Protein 5TEE (pdb70)

Structure (mmCIF, N/CA/C/O backbone):
data_5TEE
#
_entry.id   5TEE
#
_cell.length_a   60.811
_cell.length_b   124.407
_cell.length_c   61.034
_cell.angle_alpha   90.000
_cell.angle_beta   119.490
_cell.angle_gamma   90.000
#
_symmetry.space_group_name_H-M   'P 1 21 1'
#
loop_
_entity.id
_entity.type
_entity.pdbx_description
1 polymer 'Gem-associated protein 5'
2 non-polymer GLYCEROL
3 non-polymer 'UNKNOWN ATOM OR ION'
4 non-polymer 'SODIUM ION'
5 water water
#
loop_
_atom_site.group_PDB
_atom_site.id
_atom_site.type_symbol
_atom_site.label_atom_id
_atom_site.label_alt_id
_atom_site.label_comp_id
_atom_site.label_asym_id
_atom_site.label_entity_id
_atom_site.label_seq_id
_atom_site.pdbx_PDB_ins_code
_atom_site.Cartn_x
_atom_site.Cartn_y
_atom_site.Cartn_z
_atom_site.occupancy
_atom_site.B_iso_or_equiv
_atom_site.auth_seq_id
_atom_site.auth_comp_id
_atom_site.auth_asym_id
_atom_site.auth_atom_id
_atom_site.pdbx_PDB_model_num
ATOM 1 C CA . GLN A 1 22 ? 30.934 38.110 39.482 1.00 45.30 3 GLN A CA 1
ATOM 2 C C . GLN A 1 22 ? 31.941 37.674 38.401 1.00 48.85 3 GLN A C 1
ATOM 3 O O . GLN A 1 22 ? 32.897 36.950 38.684 1.00 51.99 3 GLN A O 1
ATOM 4 N N . GLU A 1 23 ? 31.711 38.111 37.159 1.00 41.71 4 GLU A N 1
ATOM 5 C CA . GLU A 1 23 ? 32.655 37.883 36.059 1.00 37.13 4 GLU A CA 1
ATOM 6 C C . GLU A 1 23 ? 32.811 39.161 35.199 1.00 25.41 4 GLU A C 1
ATOM 7 O O . GLU A 1 23 ? 31.874 39.900 35.003 1.00 25.27 4 GLU A O 1
ATOM 13 N N . PRO A 1 24 ? 34.002 39.365 34.665 1.00 23.18 5 PRO A N 1
ATOM 14 C CA . PRO A 1 24 ? 34.218 40.604 33.884 1.00 20.95 5 PRO A CA 1
ATOM 15 C C . PRO A 1 24 ? 33.381 40.599 32.600 1.00 21.34 5 PRO A C 1
ATOM 16 O O . PRO A 1 24 ? 32.965 39.539 32.144 1.00 23.49 5 PRO A O 1
ATOM 20 N N . ARG A 1 25 ? 33.136 41.764 32.025 1.00 18.33 6 ARG A N 1
ATOM 21 C CA . ARG A 1 25 ? 32.395 41.863 30.781 1.00 19.45 6 ARG A CA 1
ATOM 22 C C . ARG A 1 25 ? 33.035 43.022 29.993 1.00 19.49 6 ARG A C 1
ATOM 23 O O . ARG A 1 25 ? 33.515 43.986 30.571 1.00 17.00 6 ARG A O 1
ATOM 29 N N . THR A 1 26 ? 33.021 42.913 28.672 1.00 17.20 7 THR A N 1
ATOM 30 C CA . THR A 1 26 ? 33.454 43.991 27.796 1.00 16.92 7 THR A CA 1
ATOM 31 C C . THR A 1 26 ? 32.381 44.313 26.798 1.00 15.84 7 THR A C 1
ATOM 32 O O . THR A 1 26 ? 31.928 43.419 26.086 1.00 16.31 7 THR A O 1
ATOM 36 N N . LEU A 1 27 ? 31.970 45.577 26.748 1.00 15.65 8 LEU A N 1
ATOM 37 C CA . LEU A 1 27 ? 31.126 46.099 25.690 1.00 15.09 8 LEU A CA 1
ATOM 38 C C . LEU A 1 27 ? 32.143 46.629 24.678 1.00 14.81 8 LEU A C 1
ATOM 39 O O . LEU A 1 27 ? 32.851 47.631 24.931 1.00 14.58 8 LEU A O 1
ATOM 44 N N . PRO A 1 28 ? 32.269 45.936 23.537 1.00 13.13 9 PRO A N 1
ATOM 45 C CA . PRO A 1 28 ? 33.390 46.210 22.664 1.00 13.09 9 PRO A CA 1
ATOM 46 C C . PRO A 1 28 ? 33.118 47.297 21.616 1.00 12.90 9 PRO A C 1
ATOM 47 O O . PRO A 1 28 ? 31.980 47.691 21.454 1.00 13.27 9 PRO A O 1
ATOM 51 N N . PRO A 1 29 ? 34.159 47.739 20.890 1.00 14.25 10 PRO A N 1
ATOM 52 C CA . PRO A 1 29 ? 33.935 48.602 19.762 1.00 13.94 10 PRO A CA 1
ATOM 53 C C . PRO A 1 29 ? 33.152 47.865 18.644 1.00 13.43 10 PRO A C 1
ATOM 54 O O . PRO A 1 29 ? 33.210 46.622 18.530 1.00 14.82 10 PRO A O 1
ATOM 58 N N . SER A 1 30 ? 32.471 48.622 17.826 1.00 14.40 11 SER A N 1
ATOM 59 C CA . SER A 1 30 ? 31.664 48.041 16.756 1.00 14.50 11 SER A CA 1
ATOM 60 C C . SER A 1 30 ? 32.487 47.348 15.660 1.00 13.76 11 SER A C 1
ATOM 61 O O . SER A 1 30 ? 33.525 47.898 15.213 1.00 13.62 11 SER A O 1
ATOM 64 N N . PRO A 1 31 ? 31.986 46.206 15.164 1.00 13.51 12 PRO A N 1
ATOM 65 C CA . PRO A 1 31 ? 32.571 45.605 13.990 1.00 13.46 12 PRO A CA 1
ATOM 66 C C . PRO A 1 31 ? 32.685 46.577 12.841 1.00 13.38 12 PRO A C 1
ATOM 67 O O . PRO A 1 31 ? 31.764 47.386 12.628 1.00 15.15 12 PRO A O 1
ATOM 71 N N . ASN A 1 32 ? 33.825 46.546 12.133 1.00 12.13 13 ASN A N 1
ATOM 72 C CA . ASN A 1 32 ? 34.055 47.544 11.070 1.00 12.82 13 ASN A CA 1
ATOM 73 C C . ASN A 1 32 ? 33.087 47.359 9.914 1.00 12.23 13 ASN A C 1
ATOM 74 O O . ASN A 1 32 ? 32.682 46.229 9.591 1.00 14.41 13 ASN A O 1
ATOM 79 N N . TRP A 1 33 ? 32.698 48.475 9.319 1.00 12.85 14 TRP A N 1
ATOM 80 C CA . TRP A 1 33 ? 31.737 48.482 8.244 1.00 12.19 14 TRP A CA 1
ATOM 81 C C . TRP A 1 33 ? 32.393 48.433 6.877 1.00 12.69 14 TRP A C 1
ATOM 82 O O . TRP A 1 33 ? 33.550 48.851 6.738 1.00 13.04 14 TRP A O 1
ATOM 93 N N . TYR A 1 34 ? 31.631 47.958 5.893 1.00 12.47 15 TYR A N 1
ATOM 94 C CA . TYR A 1 34 ? 31.976 48.036 4.434 1.00 13.91 15 TYR A CA 1
ATOM 95 C C . TYR A 1 34 ? 33.250 47.252 4.092 1.00 13.60 15 TYR A C 1
ATOM 96 O O . TYR A 1 34 ? 33.996 47.656 3.196 1.00 14.93 15 TYR A O 1
ATOM 105 N N . CYS A 1 35 ? 33.502 46.159 4.827 1.00 12.53 16 CYS A N 1
ATOM 106 C CA . CYS A 1 35 ? 34.624 45.253 4.569 1.00 12.93 16 CYS A CA 1
ATOM 107 C C . CYS A 1 35 ? 34.036 43.902 4.195 1.00 12.97 16 CYS A C 1
ATOM 108 O O . CYS A 1 35 ? 33.242 43.307 4.932 1.00 14.70 16 CYS A O 1
ATOM 111 N N . ALA A 1 36 ? 34.425 43.368 3.050 1.00 12.06 17 ALA A N 1
ATOM 112 C CA . ALA A 1 36 ? 33.849 42.130 2.580 1.00 12.93 17 ALA A CA 1
ATOM 113 C C . ALA A 1 36 ? 34.156 40.890 3.465 1.00 13.62 17 ALA A C 1
ATOM 114 O O . ALA A 1 36 ? 33.319 39.941 3.530 1.00 14.11 17 ALA A O 1
ATOM 116 N N . ARG A 1 37 ? 35.302 40.887 4.150 1.00 13.09 18 ARG A N 1
ATOM 117 C CA . ARG A 1 37 ? 35.594 39.857 5.158 1.00 12.91 18 ARG A CA 1
ATOM 118 C C . ARG A 1 37 ? 36.412 40.432 6.264 1.00 12.84 18 ARG A C 1
ATOM 119 O O . ARG A 1 37 ? 37.631 40.431 6.168 1.00 12.21 18 ARG A O 1
ATOM 127 N N . CYS A 1 38 ? 35.743 40.926 7.313 1.00 12.42 19 CYS A N 1
ATOM 128 C CA . CYS A 1 38 ? 36.508 41.423 8.467 1.00 13.58 19 CYS A CA 1
ATOM 129 C C . CYS A 1 38 ? 36.048 40.754 9.775 1.00 14.80 19 CYS A C 1
ATOM 130 O O . CYS A 1 38 ? 36.318 41.239 10.875 1.00 13.84 19 CYS A O 1
ATOM 133 N N . SER A 1 39 ? 35.477 39.570 9.609 1.00 12.44 20 SER A N 1
ATOM 134 C CA . SER A 1 39 ? 35.099 38.710 10.709 1.00 13.82 20 SER A CA 1
ATOM 135 C C . SER A 1 39 ? 35.097 37.276 10.221 1.00 12.61 20 SER A C 1
ATOM 136 O O . SER A 1 39 ? 34.933 37.007 9.008 1.00 12.16 20 SER A O 1
ATOM 139 N N . ASP A 1 40 ? 35.282 36.349 11.144 1.00 11.84 21 ASP A N 1
ATOM 140 C CA . ASP A 1 40 ? 35.324 34.910 10.816 1.00 12.46 21 ASP A CA 1
ATOM 141 C C . ASP A 1 40 ? 35.195 34.086 12.086 1.00 14.10 21 ASP A C 1
ATOM 142 O O . ASP A 1 40 ? 35.348 34.612 13.215 1.00 13.31 21 ASP A O 1
ATOM 147 N N . ALA A 1 41 ? 34.969 32.804 11.915 1.00 13.70 22 ALA A N 1
ATOM 148 C CA . ALA A 1 41 ? 34.857 31.890 13.081 1.00 13.81 22 ALA A CA 1
ATOM 149 C C . ALA A 1 41 ? 35.409 30.548 12.745 1.00 15.19 22 ALA A C 1
ATOM 150 O O . ALA A 1 41 ? 35.417 30.142 11.568 1.00 14.18 22 ALA A O 1
ATOM 152 N N . VAL A 1 42 ? 35.759 29.836 13.790 1.00 14.22 23 VAL A N 1
ATOM 153 C CA . VAL A 1 42 ? 36.229 28.476 13.714 1.00 14.87 23 VAL A CA 1
ATOM 154 C C . VAL A 1 42 ? 35.406 27.589 14.625 1.00 16.45 23 VAL A C 1
ATOM 155 O O . VAL A 1 42 ? 34.791 28.058 15.601 1.00 15.87 23 VAL A O 1
ATOM 159 N N . PRO A 1 43 ? 35.385 26.285 14.330 1.00 18.17 24 PRO A N 1
ATOM 160 C CA . PRO A 1 43 ? 34.520 25.393 15.118 1.00 17.99 24 PRO A CA 1
ATOM 161 C C . PRO A 1 43 ? 34.887 25.289 16.588 1.00 18.12 24 PRO A C 1
ATOM 162 O O . PRO A 1 43 ? 36.059 25.407 16.957 1.00 17.62 24 PRO A O 1
ATOM 166 N N . GLY A 1 44 ? 33.865 25.038 17.419 1.00 17.02 25 GLY A N 1
ATOM 167 C CA . GLY A 1 44 ? 34.084 24.781 18.854 1.00 21.48 25 GLY A CA 1
ATOM 168 C C . GLY A 1 44 ? 33.213 25.676 19.703 1.00 22.57 25 GLY A C 1
ATOM 169 O O . GLY A 1 44 ? 32.378 25.185 20.477 1.00 23.25 25 GLY A O 1
ATOM 170 N N . GLY A 1 45 ? 33.381 27.002 19.581 1.00 20.23 26 GLY A N 1
ATOM 171 C CA . GLY A 1 45 ? 34.405 27.614 18.762 1.00 17.88 26 GLY A CA 1
ATOM 172 C C . GLY A 1 45 ? 34.663 29.062 19.153 1.00 18.69 26 GLY A C 1
ATOM 173 O O . GLY A 1 45 ? 34.376 29.492 20.277 1.00 17.50 26 GLY A O 1
ATOM 174 N N . LEU A 1 46 ? 35.214 29.810 18.205 1.00 16.15 27 LEU A N 1
ATOM 175 C CA . LEU A 1 46 ? 35.739 31.121 18.447 1.00 14.90 27 LEU A CA 1
ATOM 176 C C . LEU A 1 46 ? 35.344 32.015 17.287 1.00 15.19 27 LEU A C 1
ATOM 177 O O . LEU A 1 46 ? 35.475 31.606 16.127 1.00 14.29 27 LEU A O 1
ATOM 182 N N . PHE A 1 47 ? 34.863 33.195 17.617 1.00 13.72 28 PHE A N 1
ATOM 183 C CA . PHE A 1 47 ? 34.449 34.200 16.634 1.00 13.16 28 PHE A CA 1
ATOM 184 C C . PHE A 1 47 ? 35.370 35.381 16.782 1.00 15.09 28 PHE A C 1
ATOM 185 O O . PHE A 1 47 ? 35.691 35.798 17.920 1.00 16.23 28 PHE A O 1
ATOM 193 N N . GLY A 1 48 ? 35.866 35.904 15.664 1.00 15.05 29 GLY A N 1
ATOM 194 C CA . GLY A 1 48 ? 36.654 37.081 15.682 1.00 13.46 29 GLY A CA 1
ATOM 195 C C . GLY A 1 48 ? 36.117 38.159 14.786 1.00 12.76 29 GLY A C 1
ATOM 196 O O . GLY A 1 48 ? 35.633 37.885 13.693 1.00 12.37 29 GLY A O 1
ATOM 197 N N . PHE A 1 49 ? 36.245 39.401 15.238 1.00 12.46 30 PHE A N 1
ATOM 198 C CA . PHE A 1 49 ? 35.793 40.537 14.422 1.00 13.69 30 PHE A CA 1
ATOM 199 C C . PHE A 1 49 ? 36.670 41.714 14.513 1.00 15.62 30 PHE A C 1
ATOM 200 O O . PHE A 1 49 ? 37.108 42.105 15.615 1.00 13.69 30 PHE A O 1
ATOM 208 N N . ALA A 1 50 ? 36.969 42.305 13.348 1.00 12.36 31 ALA A N 1
ATOM 209 C CA . ALA A 1 50 ? 37.730 43.513 13.306 1.00 13.11 31 ALA A CA 1
ATOM 210 C C . ALA A 1 50 ? 36.919 44.678 13.843 1.00 13.31 31 ALA A C 1
ATOM 211 O O . ALA A 1 50 ? 35.739 44.842 13.483 1.00 12.92 31 ALA A O 1
ATOM 213 N N . ALA A 1 51 ? 37.545 45.496 14.674 1.00 13.42 32 ALA A N 1
ATOM 214 C CA . ALA A 1 51 ? 36.874 46.664 15.244 1.00 15.00 32 ALA A CA 1
ATOM 215 C C . ALA A 1 51 ? 37.885 47.722 15.507 1.00 15.28 32 ALA A C 1
ATOM 216 O O . ALA A 1 51 ? 38.832 47.525 16.270 1.00 16.50 32 ALA A O 1
ATOM 218 N N . ARG A 1 52 ? 37.729 48.853 14.832 1.00 14.44 33 ARG A N 1
ATOM 219 C CA . ARG A 1 52 ? 38.770 49.865 14.799 1.00 17.76 33 ARG A CA 1
ATOM 220 C C . ARG A 1 52 ? 40.104 49.244 14.420 1.00 18.21 33 ARG A C 1
ATOM 221 O O . ARG A 1 52 ? 40.168 48.669 13.340 1.00 16.67 33 ARG A O 1
ATOM 229 N N . THR A 1 53 ? 41.145 49.308 15.284 1.00 15.91 34 THR A N 1
ATOM 230 C CA . THR A 1 53 ? 42.488 48.857 14.948 1.00 17.52 34 THR A CA 1
ATOM 231 C C . THR A 1 53 ? 42.793 47.477 15.586 1.00 16.20 34 THR A C 1
ATOM 232 O O . THR A 1 53 ? 43.951 47.058 15.566 1.00 16.31 34 THR A O 1
ATOM 236 N N . SER A 1 54 ? 41.776 46.797 16.122 1.00 15.65 35 SER A N 1
ATOM 237 C CA . SER A 1 54 ? 41.930 45.486 16.775 1.00 16.12 35 SER A CA 1
ATOM 238 C C . SER A 1 54 ? 41.081 44.441 16.115 1.00 14.91 35 SER A C 1
ATOM 239 O O . SER A 1 54 ? 40.237 44.755 15.309 1.00 16.83 35 SER A O 1
ATOM 242 N N . VAL A 1 55 ? 41.302 43.198 16.521 1.00 14.02 36 VAL A N 1
ATOM 243 C CA . VAL A 1 55 ? 40.350 42.145 16.374 1.00 14.64 36 VAL A CA 1
ATOM 244 C C . VAL A 1 55 ? 39.894 41.721 17.773 1.00 14.38 36 VAL A C 1
ATOM 245 O O . VAL A 1 55 ? 40.718 41.431 18.626 1.00 17.57 36 VAL A O 1
ATOM 249 N N . PHE A 1 56 ? 38.594 41.621 17.976 1.00 13.85 37 PHE A N 1
ATOM 250 C CA . PHE A 1 56 ? 38.067 41.116 19.240 1.00 15.33 37 PHE A CA 1
ATOM 251 C C . PHE A 1 56 ? 37.654 39.676 19.072 1.00 15.92 37 PHE A C 1
ATOM 252 O O . PHE A 1 56 ? 37.086 39.294 18.034 1.00 15.83 37 PHE A O 1
ATOM 260 N N . LEU A 1 57 ? 37.926 38.890 20.102 1.00 14.92 38 LEU A N 1
ATOM 261 C CA . LEU A 1 57 ? 37.680 37.464 20.087 1.00 14.75 38 LEU A CA 1
ATOM 262 C C . LEU A 1 57 ? 36.530 37.110 21.071 1.00 17.33 38 LEU A C 1
ATOM 263 O O . LEU A 1 57 ? 36.506 37.553 22.244 1.00 16.95 38 LEU A O 1
ATOM 268 N N . VAL A 1 58 ? 35.621 36.268 20.615 1.00 14.04 39 VAL A N 1
ATOM 269 C CA . VAL A 1 58 ? 34.424 35.843 21.373 1.00 15.27 39 VAL A CA 1
ATOM 270 C C . VAL A 1 58 ? 34.344 34.299 21.354 1.00 17.37 39 VAL A C 1
ATOM 271 O O . VAL A 1 58 ? 34.229 33.671 20.293 1.00 14.80 39 VAL A O 1
ATOM 275 N N . ARG A 1 59 ? 34.423 33.690 22.536 1.00 16.01 40 ARG A N 1
ATOM 276 C CA A ARG A 1 59 ? 34.223 32.245 22.673 0.60 17.46 40 ARG A CA 1
ATOM 277 C CA B ARG A 1 59 ? 34.213 32.252 22.702 0.40 17.67 40 ARG A CA 1
ATOM 278 C C . ARG A 1 59 ? 32.737 31.991 22.625 1.00 17.42 40 ARG A C 1
ATOM 279 O O . ARG A 1 59 ? 31.928 32.720 23.244 1.00 18.11 40 ARG A O 1
ATOM 294 N N . VAL A 1 60 ? 32.363 30.981 21.877 1.00 16.25 41 VAL A N 1
ATOM 295 C CA . VAL A 1 60 ? 30.982 30.629 21.674 1.00 15.42 41 VAL A CA 1
ATOM 296 C C . VAL A 1 60 ? 30.801 29.147 21.912 1.00 19.83 41 VAL A C 1
ATOM 297 O O . VAL A 1 60 ? 31.532 28.337 21.347 1.00 21.41 41 VAL A O 1
ATOM 301 N N . GLY A 1 61 ? 29.802 28.800 22.721 1.00 20.75 42 GLY A N 1
ATOM 302 C CA . GLY A 1 61 ? 29.464 27.385 22.990 1.00 22.76 42 GLY A CA 1
ATOM 303 C C . GLY A 1 61 ? 29.811 26.990 24.410 1.00 26.65 42 GLY A C 1
ATOM 304 O O . GLY A 1 61 ? 30.007 27.840 25.291 1.00 24.76 42 GLY A O 1
ATOM 305 N N . PRO A 1 62 ? 29.905 25.677 24.663 1.00 34.08 43 PRO A N 1
ATOM 306 C CA . PRO A 1 62 ? 30.140 25.218 26.041 1.00 33.63 43 PRO A CA 1
ATOM 307 C C . PRO A 1 62 ? 31.394 25.787 26.671 1.00 32.88 43 PRO A C 1
ATOM 308 O O . PRO A 1 62 ? 31.404 25.999 27.874 1.00 37.22 43 PRO A O 1
ATOM 312 N N . GLY A 1 63 ? 32.433 26.037 25.870 1.00 27.58 44 GLY A N 1
ATOM 313 C CA . GLY A 1 63 ? 33.687 26.575 26.353 1.00 29.12 44 GLY A CA 1
ATOM 314 C C . GLY A 1 63 ? 33.669 28.002 26.868 1.00 33.59 44 GLY A C 1
ATOM 315 O O . GLY A 1 63 ? 34.607 28.408 27.554 1.00 32.70 44 GLY A O 1
ATOM 316 N N . ALA A 1 64 ? 32.610 28.777 26.569 1.00 30.03 45 ALA A N 1
ATOM 317 C CA . ALA A 1 64 ? 32.404 30.109 27.216 1.00 34.72 45 ALA A CA 1
ATOM 318 C C A ALA A 1 64 ? 32.131 29.968 28.727 0.60 39.33 45 ALA A C 1
ATOM 319 C C B ALA A 1 64 ? 32.144 29.962 28.728 0.40 38.77 45 ALA A C 1
ATOM 320 O O A ALA A 1 64 ? 32.396 30.888 29.498 0.60 45.10 45 ALA A O 1
ATOM 321 O O B ALA A 1 64 ? 32.465 30.859 29.507 0.40 43.54 45 ALA A O 1
ATOM 323 N N A GLY A 1 65 ? 31.552 28.828 29.123 0.60 44.69 46 GLY A N 1
ATOM 324 N N B GLY A 1 65 ? 31.536 28.837 29.123 0.40 43.99 46 GLY A N 1
ATOM 325 C CA . GLY A 1 65 ? 31.306 28.514 30.538 1.00 47.19 46 GLY A CA 1
ATOM 326 C C . GLY A 1 65 ? 30.237 29.363 31.210 1.00 47.78 46 GLY A C 1
ATOM 327 O O . GLY A 1 65 ? 30.408 29.761 32.364 1.00 50.37 46 GLY A O 1
ATOM 328 N N . GLU A 1 66 ? 29.138 29.645 30.512 1.00 45.86 47 GLU A N 1
ATOM 329 C CA . GLU A 1 66 ? 28.040 30.418 31.109 1.00 52.60 47 GLU A CA 1
ATOM 330 C C . GLU A 1 66 ? 26.999 29.474 31.703 1.00 55.93 47 GLU A C 1
ATOM 331 O O . GLU A 1 66 ? 26.916 28.297 31.301 1.00 49.27 47 GLU A O 1
ATOM 337 N N . SER A 1 67 ? 26.206 30.002 32.653 1.00 56.85 48 SER A N 1
ATOM 338 C CA A SER A 1 67 ? 25.112 29.248 33.286 0.50 52.85 48 SER A CA 1
ATOM 339 C CA B SER A 1 67 ? 25.134 29.233 33.285 0.50 56.72 48 SER A CA 1
ATOM 340 C C . SER A 1 67 ? 24.019 28.918 32.258 1.00 58.86 48 SER A C 1
ATOM 341 O O . SER A 1 67 ? 23.871 29.635 31.244 1.00 57.37 48 SER A O 1
ATOM 346 N N . PRO A 1 68 ? 23.237 27.834 32.495 1.00 59.23 49 PRO A N 1
ATOM 347 C CA . PRO A 1 68 ? 22.135 27.494 31.549 1.00 59.61 49 PRO A CA 1
ATOM 348 C C . PRO A 1 68 ? 21.137 28.647 31.289 1.00 66.42 49 PRO A C 1
ATOM 349 O O . PRO A 1 68 ? 20.774 29.349 32.237 1.00 66.55 49 PRO A O 1
ATOM 353 N N . GLY A 1 69 ? 20.713 28.844 30.030 1.00 58.68 50 GLY A N 1
ATOM 354 C CA . GLY A 1 69 ? 19.758 29.920 29.677 1.00 62.73 50 GLY A CA 1
ATOM 355 C C . GLY A 1 69 ? 20.444 31.240 29.293 1.00 60.86 50 GLY A C 1
ATOM 356 O O . GLY A 1 69 ? 20.097 31.836 28.260 1.00 69.08 50 GLY A O 1
ATOM 357 N N . THR A 1 70 ? 21.386 31.710 30.138 1.00 49.49 51 THR A N 1
ATOM 358 C CA . THR A 1 70 ? 22.369 32.796 29.766 1.00 39.33 51 THR A CA 1
ATOM 359 C C . THR A 1 70 ? 23.117 32.486 28.454 1.00 31.47 51 THR A C 1
ATOM 360 O O . THR A 1 70 ? 23.584 31.365 28.285 1.00 27.85 51 THR A O 1
ATOM 364 N N . PRO A 1 71 ? 23.203 33.457 27.529 1.00 25.01 52 PRO A N 1
ATOM 365 C CA . PRO A 1 71 ? 23.765 33.075 26.210 1.00 22.06 52 PRO A CA 1
ATOM 366 C C . PRO A 1 71 ? 25.200 32.550 26.357 1.00 21.54 52 PRO A C 1
ATOM 367 O O . PRO A 1 71 ? 25.984 33.118 27.087 1.00 21.07 52 PRO A O 1
ATOM 371 N N . PRO A 1 72 ? 25.540 31.466 25.658 1.00 23.15 53 PRO A N 1
ATOM 372 C CA . PRO A 1 72 ? 26.832 30.860 25.848 1.00 20.82 53 PRO A CA 1
ATOM 373 C C . PRO A 1 72 ? 27.872 31.544 24.961 1.00 20.07 53 PRO A C 1
ATOM 374 O O . PRO A 1 72 ? 28.356 30.973 23.943 1.00 18.58 53 PRO A O 1
ATOM 378 N N . PHE A 1 73 ? 28.229 32.748 25.342 1.00 17.64 54 PHE A N 1
ATOM 379 C CA . PHE A 1 73 ? 29.355 33.423 24.688 1.00 17.39 54 PHE A CA 1
ATOM 380 C C . PHE A 1 73 ? 30.039 34.305 25.695 1.00 18.84 54 PHE A C 1
ATOM 381 O O . PHE A 1 73 ? 29.425 34.745 26.693 1.00 17.74 54 PHE A O 1
ATOM 389 N N . ARG A 1 74 ? 31.313 34.560 25.433 1.00 17.45 55 ARG A N 1
ATOM 390 C CA . ARG A 1 74 ? 32.096 35.424 26.266 1.00 18.40 55 ARG A CA 1
ATOM 391 C C . ARG A 1 74 ? 33.167 36.123 25.443 1.00 18.01 55 ARG A C 1
ATOM 392 O O . ARG A 1 74 ? 33.875 35.495 24.661 1.00 15.71 55 ARG A O 1
ATOM 400 N N . VAL A 1 75 ? 33.252 37.428 25.614 1.00 16.80 56 VAL A N 1
ATOM 401 C CA . VAL A 1 75 ? 34.298 38.201 24.963 1.00 17.32 56 VAL A CA 1
ATOM 402 C C . VAL A 1 75 ? 35.600 37.942 25.731 1.00 23.26 56 VAL A C 1
ATOM 403 O O . VAL A 1 75 ? 35.678 38.214 26.954 1.00 23.96 56 VAL A O 1
ATOM 407 N N . ILE A 1 76 ? 36.605 37.390 25.072 1.00 19.09 57 ILE A N 1
ATOM 408 C CA . ILE A 1 76 ? 37.746 36.793 25.811 1.00 25.21 57 ILE A CA 1
ATOM 409 C C . ILE A 1 76 ? 39.118 37.357 25.493 1.00 29.55 57 ILE A C 1
ATOM 410 O O . ILE A 1 76 ? 40.097 37.027 26.183 1.00 29.48 57 ILE A O 1
ATOM 415 N N . GLY A 1 77 ? 39.261 38.143 24.453 1.00 23.84 58 GLY A N 1
ATOM 416 C CA . GLY A 1 77 ? 40.599 38.690 24.151 1.00 23.31 58 GLY A CA 1
ATOM 417 C C . GLY A 1 77 ? 40.590 39.601 22.946 1.00 21.82 58 GLY A C 1
ATOM 418 O O . GLY A 1 77 ? 39.556 39.780 22.312 1.00 17.73 58 GLY A O 1
ATOM 419 N N . GLU A 1 78 ? 41.764 40.119 22.623 1.00 20.05 59 GLU A N 1
ATOM 420 C CA . GLU A 1 78 ? 41.913 41.125 21.589 1.00 21.04 59 GLU A CA 1
ATOM 421 C C . GLU A 1 78 ? 43.282 40.946 20.931 1.00 20.43 59 GLU A C 1
ATOM 422 O O . GLU A 1 78 ? 44.288 40.665 21.591 1.00 21.54 59 GLU A O 1
ATOM 428 N N . LEU A 1 79 ? 43.342 41.085 19.628 1.00 17.04 60 LEU A N 1
ATOM 429 C CA . LEU A 1 79 ? 44.596 41.086 18.894 1.00 15.56 60 LEU A CA 1
ATOM 430 C C . LEU A 1 79 ? 44.954 42.553 18.696 1.00 18.32 60 LEU A C 1
ATOM 431 O O . LEU A 1 79 ? 44.301 43.271 17.926 1.00 17.56 60 LEU A O 1
ATOM 436 N N . VAL A 1 80 ? 45.981 42.976 19.418 1.00 17.60 61 VAL A N 1
ATOM 437 C CA . VAL A 1 80 ? 46.479 44.362 19.422 1.00 17.46 61 VAL A CA 1
ATOM 438 C C . VAL A 1 80 ? 47.816 44.448 18.746 1.00 16.68 61 VAL A C 1
ATOM 439 O O . VAL A 1 80 ? 48.703 43.624 18.997 1.00 17.46 61 VAL A O 1
ATOM 443 N N . GLY A 1 81 ? 47.969 45.432 17.851 1.00 20.19 62 GLY A N 1
ATOM 444 C CA . GLY A 1 81 ? 49.274 45.686 17.173 1.00 19.06 62 GLY A CA 1
ATOM 445 C C . GLY A 1 81 ? 49.177 46.480 15.874 1.00 20.92 62 GLY A C 1
ATOM 446 O O . GLY A 1 81 ? 50.119 47.201 15.496 1.00 21.36 62 GLY A O 1
ATOM 447 N N . HIS A 1 82 ? 48.063 46.344 15.149 1.00 18.17 63 HIS A N 1
ATOM 448 C CA . HIS A 1 82 ? 47.820 47.262 13.999 1.00 17.44 63 HIS A CA 1
ATOM 449 C C . HIS A 1 82 ? 47.650 48.699 14.467 1.00 17.75 63 HIS A C 1
ATOM 450 O O . HIS A 1 82 ? 47.007 48.948 15.492 1.00 19.32 63 HIS A O 1
ATOM 457 N N . THR A 1 83 ? 48.166 49.619 13.654 1.00 18.66 64 THR A N 1
ATOM 458 C CA . THR A 1 83 ? 48.132 51.080 13.961 1.00 20.02 64 THR A CA 1
ATOM 459 C C . THR A 1 83 ? 47.040 51.844 13.214 1.00 20.81 64 THR A C 1
ATOM 460 O O . THR A 1 83 ? 46.860 53.021 13.456 1.00 19.35 64 THR A O 1
ATOM 464 N N . GLU A 1 84 ? 46.304 51.152 12.322 1.00 16.74 65 GLU A N 1
ATOM 465 C CA A GLU A 1 84 ? 45.213 51.745 11.543 0.60 17.13 65 GLU A CA 1
ATOM 466 C CA B GLU A 1 84 ? 45.210 51.744 11.559 0.40 17.05 65 GLU A CA 1
ATOM 467 C C . GLU A 1 84 ? 44.133 50.677 11.356 1.00 16.60 65 GLU A C 1
ATOM 468 O O . GLU A 1 84 ? 44.351 49.487 11.693 1.00 16.09 65 GLU A O 1
ATOM 479 N N . ARG A 1 85 ? 42.983 51.134 10.882 1.00 15.44 66 ARG A N 1
ATOM 480 C CA . ARG A 1 85 ? 41.786 50.295 10.650 1.00 13.80 66 ARG A CA 1
ATOM 481 C C . ARG A 1 85 ? 42.167 48.904 10.173 1.00 13.72 66 ARG A C 1
ATOM 482 O O . ARG A 1 85 ? 42.894 48.753 9.159 1.00 12.14 66 ARG A O 1
ATOM 490 N N . VAL A 1 86 ? 41.647 47.900 10.875 1.00 13.14 67 VAL A N 1
ATOM 491 C CA . VAL A 1 86 ? 41.744 46.511 10.417 1.00 13.17 67 VAL A CA 1
ATOM 492 C C . VAL A 1 86 ? 40.637 46.265 9.355 1.00 13.41 67 VAL A C 1
ATOM 493 O O . VAL A 1 86 ? 39.432 46.355 9.657 1.00 14.42 67 VAL A O 1
ATOM 497 N N . SER A 1 87 ? 41.053 45.973 8.143 1.00 12.72 68 SER A N 1
ATOM 498 C CA . SER A 1 87 ? 40.161 45.851 6.951 1.00 13.03 68 SER A CA 1
ATOM 499 C C . SER A 1 87 ? 39.779 44.436 6.610 1.00 13.19 68 SER A C 1
ATOM 500 O O . SER A 1 87 ? 38.857 44.198 5.786 1.00 13.95 68 SER A O 1
ATOM 503 N N . GLY A 1 88 ? 40.479 43.488 7.191 1.00 13.07 69 GLY A N 1
ATOM 504 C CA . GLY A 1 88 ? 40.325 42.100 6.802 1.00 12.87 69 GLY A CA 1
ATOM 505 C C . GLY A 1 88 ? 40.704 41.184 7.958 1.00 12.19 69 GLY A C 1
ATOM 506 O O . GLY A 1 88 ? 41.629 41.491 8.713 1.00 11.98 69 GLY A O 1
ATOM 507 N N . PHE A 1 89 ? 39.960 40.097 8.074 1.00 11.81 70 PHE A N 1
ATOM 508 C CA . PHE A 1 89 ? 40.248 39.057 9.090 1.00 11.48 70 PHE A CA 1
ATOM 509 C C . PHE A 1 89 ? 39.785 37.703 8.600 1.00 12.53 70 PHE A C 1
ATOM 510 O O . PHE A 1 89 ? 38.679 37.544 8.114 1.00 12.45 70 PHE A O 1
ATOM 518 N N . THR A 1 90 ? 40.657 36.694 8.749 1.00 11.21 71 THR A N 1
ATOM 519 C CA . THR A 1 90 ? 40.379 35.344 8.279 1.00 11.90 71 THR A CA 1
ATOM 520 C C . THR A 1 90 ? 41.062 34.347 9.215 1.00 12.73 71 THR A C 1
ATOM 521 O O . THR A 1 90 ? 42.229 34.494 9.496 1.00 13.29 71 THR A O 1
ATOM 525 N N . PHE A 1 91 ? 40.327 33.353 9.690 1.00 13.25 72 PHE A N 1
ATOM 526 C CA . PHE A 1 91 ? 40.958 32.285 10.456 1.00 13.64 72 PHE A CA 1
ATOM 527 C C . PHE A 1 91 ? 41.530 31.248 9.499 1.00 13.89 72 PHE A C 1
ATOM 528 O O . PHE A 1 91 ? 41.021 31.085 8.388 1.00 14.97 72 PHE A O 1
ATOM 536 N N . SER A 1 92 ? 42.585 30.520 9.916 1.00 13.88 73 SER A N 1
ATOM 537 C CA . SER A 1 92 ? 42.852 29.216 9.339 1.00 15.00 73 SER A CA 1
ATOM 538 C C . SER A 1 92 ? 41.727 28.269 9.651 1.00 16.49 73 SER A C 1
ATOM 539 O O . SER A 1 92 ? 41.272 28.219 10.765 1.00 16.85 73 SER A O 1
ATOM 542 N N . HIS A 1 93 ? 41.303 27.481 8.656 1.00 14.48 74 HIS A N 1
ATOM 543 C CA . HIS A 1 93 ? 40.345 26.407 8.857 1.00 15.22 74 HIS A CA 1
ATOM 544 C C . HIS A 1 93 ? 40.994 25.039 8.663 1.00 16.05 74 HIS A C 1
ATOM 545 O O . HIS A 1 93 ? 40.336 24.051 8.276 1.00 19.42 74 HIS A O 1
ATOM 552 N N . HIS A 1 94 ? 42.259 24.984 8.976 1.00 16.46 75 HIS A N 1
ATOM 553 C CA . HIS A 1 94 ? 43.004 23.681 8.971 1.00 17.90 75 HIS A CA 1
ATOM 554 C C . HIS A 1 94 ? 42.965 23.062 10.324 1.00 18.62 75 HIS A C 1
ATOM 555 O O . HIS A 1 94 ? 43.441 23.635 11.266 1.00 18.42 75 HIS A O 1
ATOM 562 N N . PRO A 1 95 ? 42.345 21.871 10.438 1.00 20.80 76 PRO A N 1
ATOM 563 C CA . PRO A 1 95 ? 42.461 21.153 11.732 1.00 22.44 76 PRO A CA 1
ATOM 564 C C . PRO A 1 95 ? 43.846 21.171 12.387 1.00 18.26 76 PRO A C 1
ATOM 565 O O . PRO A 1 95 ? 44.897 21.046 11.727 1.00 22.13 76 PRO A O 1
ATOM 569 N N . GLY A 1 96 ? 43.848 21.447 13.696 1.00 17.77 77 GLY A N 1
ATOM 570 C CA . GLY A 1 96 ? 45.052 21.564 14.485 1.00 20.65 77 GLY A CA 1
ATOM 571 C C . GLY A 1 96 ? 45.625 22.969 14.501 1.00 19.94 77 GLY A C 1
ATOM 572 O O . GLY A 1 96 ? 46.469 23.286 15.348 1.00 21.37 77 GLY A O 1
ATOM 573 N N . GLN A 1 97 ? 45.154 23.829 13.569 1.00 20.03 78 GLN A N 1
ATOM 574 C CA . GLN A 1 97 ? 45.646 25.217 13.422 1.00 17.86 78 GLN A CA 1
ATOM 575 C C . GLN A 1 97 ? 44.514 26.262 13.386 1.00 17.08 78 GLN A C 1
ATOM 576 O O . GLN A 1 97 ? 44.659 27.360 12.877 1.00 15.90 78 GLN A O 1
ATOM 582 N N . TYR A 1 98 ? 43.391 25.933 14.022 1.00 17.26 79 TYR A N 1
ATOM 583 C CA . TYR A 1 98 ? 42.283 26.869 14.155 1.00 16.64 79 TYR A CA 1
ATOM 584 C C . TYR A 1 98 ? 42.639 28.092 15.008 1.00 15.57 79 TYR A C 1
ATOM 585 O O . TYR A 1 98 ? 41.857 29.064 15.048 1.00 16.96 79 TYR A O 1
ATOM 594 N N . ASN A 1 99 ? 43.744 28.007 15.735 1.00 16.78 80 ASN A N 1
ATOM 595 C CA . ASN A 1 99 ? 44.246 29.087 16.496 1.00 16.49 80 ASN A CA 1
ATOM 596 C C . ASN A 1 99 ? 45.013 30.109 15.649 1.00 15.67 80 ASN A C 1
ATOM 597 O O . ASN A 1 99 ? 45.342 31.153 16.162 1.00 15.54 80 ASN A O 1
ATOM 602 N N . LEU A 1 100 ? 45.290 29.825 14.398 1.00 14.75 81 LEU A N 1
ATOM 603 C CA . LEU A 1 100 ? 46.007 30.748 13.540 1.00 14.86 81 LEU A CA 1
ATOM 604 C C . LEU A 1 100 ? 44.990 31.599 12.768 1.00 13.47 81 LEU A C 1
ATOM 605 O O . LEU A 1 100 ? 43.914 31.122 12.363 1.00 14.17 81 LEU A O 1
ATOM 610 N N . CYS A 1 101 ? 45.344 32.851 12.578 1.00 13.48 82 CYS A N 1
ATOM 611 C CA . CYS A 1 101 ? 44.523 33.729 11.767 1.00 13.34 82 CYS A CA 1
ATOM 612 C C . CYS A 1 101 ? 45.329 34.829 11.131 1.00 14.51 82 CYS A C 1
ATOM 613 O O . CYS A 1 101 ? 46.506 35.029 11.425 1.00 13.87 82 CYS A O 1
ATOM 616 N N . ALA A 1 102 ? 44.686 35.566 10.233 1.00 13.47 83 ALA A N 1
ATOM 617 C CA . ALA A 1 102 ? 45.388 36.641 9.514 1.00 14.22 83 ALA A CA 1
ATOM 618 C C . ALA A 1 102 ? 44.547 37.896 9.427 1.00 13.15 83 ALA A C 1
ATOM 619 O O . ALA A 1 102 ? 43.306 37.817 9.337 1.00 13.15 83 ALA A O 1
ATOM 621 N N . THR A 1 103 ? 45.222 39.047 9.469 1.00 11.82 84 THR A N 1
ATOM 622 C CA . THR A 1 103 ? 44.557 40.351 9.349 1.00 13.22 84 THR A CA 1
ATOM 623 C C . THR A 1 103 ? 45.198 41.147 8.264 1.00 14.21 84 THR A C 1
ATOM 624 O O . THR A 1 103 ? 46.420 40.983 7.993 1.00 13.72 84 THR A O 1
ATOM 628 N N . SER A 1 104 ? 44.413 42.068 7.664 1.00 12.75 85 SER A N 1
ATOM 629 C CA . SER A 1 104 ? 44.949 43.147 6.880 1.00 11.96 85 SER A CA 1
ATOM 630 C C . SER A 1 104 ? 44.556 44.493 7.499 1.00 12.57 85 SER A C 1
ATOM 631 O O . SER A 1 104 ? 43.553 44.580 8.225 1.00 12.84 85 SER A O 1
ATOM 634 N N . SER A 1 105 ? 45.300 45.546 7.186 1.00 12.62 86 SER A N 1
ATOM 635 C CA . SER A 1 105 ? 45.046 46.831 7.754 1.00 13.74 86 SER A CA 1
ATOM 636 C C . SER A 1 105 ? 45.454 47.933 6.827 1.00 12.27 86 SER A C 1
ATOM 637 O O . SER A 1 105 ? 46.346 47.767 6.001 1.00 11.75 86 SER A O 1
ATOM 640 N N . ASP A 1 106 ? 44.808 49.093 7.018 1.00 13.01 87 ASP A N 1
ATOM 641 C CA . ASP A 1 106 ? 45.208 50.352 6.401 1.00 14.75 87 ASP A CA 1
ATOM 642 C C . ASP A 1 106 ? 46.643 50.783 6.755 1.00 16.46 87 ASP A C 1
ATOM 643 O O . ASP A 1 106 ? 47.218 51.643 6.064 1.00 16.57 87 ASP A O 1
ATOM 648 N N . ASP A 1 107 ? 47.236 50.174 7.780 1.00 15.64 88 ASP A N 1
ATOM 649 C CA . ASP A 1 107 ? 48.672 50.405 8.082 1.00 17.73 88 ASP A CA 1
ATOM 650 C C . ASP A 1 107 ? 49.614 49.781 7.085 1.00 18.72 88 ASP A C 1
ATOM 651 O O . ASP A 1 107 ? 50.835 49.924 7.162 1.00 18.33 88 ASP A O 1
ATOM 656 N N . GLY A 1 108 ? 49.070 49.033 6.140 1.00 16.64 89 GLY A N 1
ATOM 657 C CA . GLY A 1 108 ? 49.858 48.454 5.084 1.00 16.22 89 GLY A CA 1
ATOM 658 C C . GLY A 1 108 ? 50.364 47.043 5.311 1.00 15.89 89 GLY A C 1
ATOM 659 O O . GLY A 1 108 ? 51.085 46.528 4.475 1.00 17.53 89 GLY A O 1
ATOM 660 N N . THR A 1 109 ? 50.016 46.433 6.438 1.00 15.72 90 THR A N 1
ATOM 661 C CA . THR A 1 109 ? 50.525 45.128 6.758 1.00 15.40 90 THR A CA 1
ATOM 662 C C . THR A 1 109 ? 49.454 44.037 6.748 1.00 16.25 90 THR A C 1
ATOM 663 O O . THR A 1 109 ? 48.287 44.309 6.994 1.00 13.70 90 THR A O 1
ATOM 667 N N . VAL A 1 110 ? 49.914 42.818 6.467 1.00 14.04 91 VAL A N 1
ATOM 668 C CA . VAL A 1 110 ? 49.147 41.591 6.661 1.00 14.07 91 VAL A CA 1
ATOM 669 C C . VAL A 1 110 ? 49.885 40.881 7.789 1.00 14.24 91 VAL A C 1
ATOM 670 O O . VAL A 1 110 ? 51.078 40.585 7.657 1.00 15.50 91 VAL A O 1
ATOM 674 N N . LYS A 1 111 ? 49.169 40.564 8.855 1.00 12.73 92 LYS A N 1
ATOM 675 C CA . LYS A 1 111 ? 49.782 39.876 10.034 1.00 14.69 92 LYS A CA 1
ATOM 676 C C . LYS A 1 111 ? 49.168 38.513 10.243 1.00 16.61 92 LYS A C 1
ATOM 677 O O . LYS A 1 111 ? 47.954 38.316 9.994 1.00 14.66 92 LYS A O 1
ATOM 683 N N . ILE A 1 112 ? 50.012 37.542 10.619 1.00 14.82 93 ILE A N 1
ATOM 684 C CA . ILE A 1 112 ? 49.579 36.219 11.011 1.00 14.25 93 ILE A CA 1
ATOM 685 C C . ILE A 1 112 ? 49.656 36.202 12.551 1.00 16.52 93 ILE A C 1
ATOM 686 O O . ILE A 1 112 ? 50.663 36.595 13.126 1.00 16.26 93 ILE A O 1
ATOM 691 N N . TRP A 1 113 ? 48.592 35.789 13.195 1.00 15.44 94 TRP A N 1
ATOM 692 C CA . TRP A 1 113 ? 48.491 35.800 14.669 1.00 15.52 94 TRP A CA 1
ATOM 693 C C . TRP A 1 113 ? 48.215 34.386 15.175 1.00 15.98 94 TRP A C 1
ATOM 694 O O . TRP A 1 113 ? 47.598 33.558 14.510 1.00 14.57 94 TRP A O 1
ATOM 705 N N . ASP A 1 114 ? 48.631 34.138 16.412 1.00 17.74 95 ASP A N 1
ATOM 706 C CA . ASP A 1 114 ? 48.236 32.975 17.155 1.00 17.48 95 ASP A CA 1
ATOM 707 C C . ASP A 1 114 ? 47.309 33.459 18.247 1.00 17.02 95 ASP A C 1
ATOM 708 O O . ASP A 1 114 ? 47.735 34.203 19.157 1.00 18.21 95 ASP A O 1
ATOM 713 N N . VAL A 1 115 ? 46.025 33.056 18.183 1.00 14.58 96 VAL A N 1
ATOM 714 C CA . VAL A 1 115 ? 45.082 33.548 19.147 1.00 15.89 96 VAL A CA 1
ATOM 715 C C . VAL A 1 115 ? 45.327 33.013 20.573 1.00 18.93 96 VAL A C 1
ATOM 716 O O . VAL A 1 115 ? 44.805 33.573 21.517 1.00 19.29 96 VAL A O 1
ATOM 720 N N . GLU A 1 116 ? 46.082 31.914 20.719 1.00 19.83 97 GLU A N 1
ATOM 721 C CA . GLU A 1 116 ? 46.340 31.387 22.068 1.00 23.14 97 GLU A CA 1
ATOM 722 C C . GLU A 1 116 ? 47.250 32.307 22.856 1.00 25.68 97 GLU A C 1
ATOM 723 O O . GLU A 1 116 ? 47.047 32.467 24.074 1.00 26.81 97 GLU A O 1
ATOM 729 N N . THR A 1 117 ? 48.221 32.943 22.168 1.00 22.93 98 THR A N 1
ATOM 730 C CA . THR A 1 117 ? 49.116 33.922 22.784 1.00 22.71 98 THR A CA 1
ATOM 731 C C . THR A 1 117 ? 48.768 35.349 22.468 1.00 24.81 98 THR A C 1
ATOM 732 O O . THR A 1 117 ? 49.368 36.258 23.020 1.00 24.95 98 THR A O 1
ATOM 736 N N . LYS A 1 118 ? 47.820 35.556 21.548 1.00 19.84 99 LYS A N 1
ATOM 737 C CA . LYS A 1 118 ? 47.476 36.900 21.067 1.00 21.28 99 LYS A CA 1
ATOM 738 C C . LYS A 1 118 ? 48.665 37.640 20.514 1.00 20.33 99 LYS A C 1
ATOM 739 O O . LYS A 1 118 ? 48.732 38.846 20.677 1.00 24.76 99 LYS A O 1
ATOM 745 N N . THR A 1 119 ? 49.611 36.939 19.893 1.00 19.85 100 THR A N 1
ATOM 746 C CA A THR A 1 119 ? 50.864 37.516 19.421 0.60 20.80 100 THR A CA 1
ATOM 747 C CA B THR A 1 119 ? 50.832 37.574 19.384 0.40 19.82 100 THR A CA 1
ATOM 748 C C . THR A 1 119 ? 51.013 37.340 17.906 1.00 20.14 100 THR A C 1
ATOM 749 O O . THR A 1 119 ? 50.490 36.381 17.351 1.00 20.52 100 THR A O 1
ATOM 756 N N . VAL A 1 120 ? 51.775 38.233 17.280 1.00 19.29 101 VAL A N 1
ATOM 757 C CA . VAL A 1 120 ? 52.055 38.102 15.853 1.00 19.05 101 VAL A CA 1
ATOM 758 C C . VAL A 1 120 ? 53.065 36.983 15.635 1.00 21.85 101 VAL A C 1
ATOM 759 O O . VAL A 1 120 ? 54.111 36.943 16.306 1.00 21.86 101 VAL A O 1
ATOM 763 N N . VAL A 1 121 ? 52.798 36.098 14.694 1.00 17.42 102 VAL A N 1
ATOM 764 C CA . VAL A 1 121 ? 53.720 35.048 14.367 1.00 19.60 102 VAL A CA 1
ATOM 765 C C . VAL A 1 121 ? 54.730 35.585 13.348 1.00 21.25 102 VAL A C 1
ATOM 766 O O . VAL A 1 121 ? 55.931 35.369 13.482 1.00 21.84 102 VAL A O 1
ATOM 770 N N . THR A 1 122 ? 54.216 36.244 12.307 1.00 18.28 103 THR A N 1
ATOM 771 C CA . THR A 1 122 ? 55.004 36.893 11.304 1.00 18.17 103 THR A CA 1
ATOM 772 C C . THR A 1 122 ? 54.081 37.830 10.501 1.00 19.28 103 THR A C 1
ATOM 773 O O . THR A 1 122 ? 52.901 37.870 10.756 1.00 16.09 103 THR A O 1
ATOM 777 N N . GLU A 1 123 ? 54.649 38.566 9.559 1.00 17.03 104 GLU A N 1
ATOM 778 C CA . GLU A 1 123 ? 53.914 39.563 8.811 1.00 18.16 104 GLU A CA 1
ATOM 779 C C . GLU A 1 123 ? 54.639 40.045 7.609 1.00 18.92 104 GLU A C 1
ATOM 780 O O . GLU A 1 123 ? 55.847 39.868 7.487 1.00 16.08 104 GLU A O 1
ATOM 786 N N . HIS A 1 124 ? 53.898 40.683 6.712 1.00 16.21 105 HIS A N 1
ATOM 787 C CA . HIS A 1 124 ? 54.496 41.313 5.547 1.00 16.63 105 HIS A CA 1
ATOM 788 C C . HIS A 1 124 ? 53.905 42.677 5.301 1.00 18.55 105 HIS A C 1
ATOM 789 O O . HIS A 1 124 ? 52.796 43.006 5.795 1.00 15.39 105 HIS A O 1
ATOM 796 N N . ALA A 1 125 ? 54.682 43.472 4.566 1.00 16.79 106 ALA A N 1
ATOM 797 C CA . ALA A 1 125 ? 54.260 44.802 4.131 1.00 17.69 106 ALA A CA 1
ATOM 798 C C . ALA A 1 125 ? 54.443 44.941 2.616 1.00 18.49 106 ALA A C 1
ATOM 799 O O . ALA A 1 125 ? 54.857 45.986 2.101 1.00 19.64 106 ALA A O 1
ATOM 801 N N . LEU A 1 126 ? 54.129 43.888 1.887 1.00 18.31 107 LEU A N 1
ATOM 802 C CA . LEU A 1 126 ? 54.313 43.841 0.444 1.00 18.81 107 LEU A CA 1
ATOM 803 C C . LEU A 1 126 ? 53.377 44.778 -0.351 1.00 18.95 107 LEU A C 1
ATOM 804 O O . LEU A 1 126 ? 53.731 45.250 -1.437 1.00 17.20 107 LEU A O 1
ATOM 809 N N . HIS A 1 127 ? 52.165 45.012 0.151 1.00 15.72 108 HIS A N 1
ATOM 810 C CA . HIS A 1 127 ? 51.258 45.898 -0.548 1.00 14.62 108 HIS A CA 1
ATOM 811 C C . HIS A 1 127 ? 51.723 47.340 -0.467 1.00 16.81 108 HIS A C 1
ATOM 812 O O . HIS A 1 127 ? 52.272 47.772 0.533 1.00 19.34 108 HIS A O 1
ATOM 819 N N . GLN A 1 128 ? 51.481 48.065 -1.530 1.00 16.85 109 GLN A N 1
ATOM 820 C CA . GLN A 1 128 ? 51.758 49.521 -1.597 1.00 19.93 109 GLN A CA 1
ATOM 821 C C . GLN A 1 128 ? 50.521 50.367 -1.717 1.00 19.70 109 GLN A C 1
ATOM 822 O O . GLN A 1 128 ? 50.614 51.575 -1.773 1.00 22.92 109 GLN A O 1
ATOM 828 N N . HIS A 1 129 ? 49.345 49.728 -1.801 1.00 16.66 110 HIS A N 1
ATOM 829 C CA . HIS A 1 129 ? 48.109 50.416 -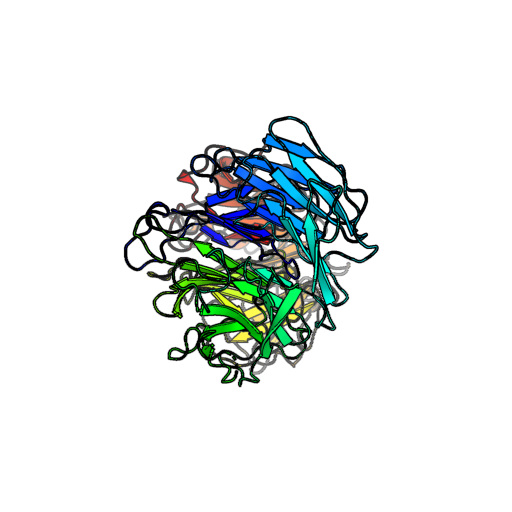1.938 1.00 17.00 110 HIS A CA 1
ATOM 830 C C . HIS A 1 129 ? 47.141 49.858 -0.871 1.00 17.48 110 HIS A C 1
ATOM 831 O O . HIS A 1 129 ? 47.402 48.769 -0.320 1.00 17.25 110 HIS A O 1
ATOM 838 N N . THR A 1 130 ? 46.075 50.603 -0.542 1.00 13.97 111 THR A N 1
ATOM 839 C CA . THR A 1 130 ? 45.185 50.214 0.534 1.00 15.11 111 THR A CA 1
ATOM 840 C C . THR A 1 130 ? 44.635 48.789 0.289 1.00 14.21 111 THR A C 1
ATOM 841 O O . THR A 1 130 ? 44.084 48.499 -0.751 1.00 14.26 111 THR A O 1
ATOM 845 N N . ILE A 1 131 ? 44.830 47.920 1.272 1.00 13.08 112 ILE A N 1
ATOM 846 C CA . ILE A 1 131 ? 44.406 46.540 1.168 1.00 12.43 112 ILE A CA 1
ATOM 847 C C . ILE A 1 131 ? 42.873 46.461 1.271 1.00 11.58 112 ILE A C 1
ATOM 848 O O . ILE A 1 131 ? 42.269 47.155 2.099 1.00 13.94 112 ILE A O 1
ATOM 853 N N . SER A 1 132 ? 42.275 45.643 0.424 1.00 11.89 113 SER A N 1
ATOM 854 C CA . SER A 1 132 ? 40.834 45.453 0.414 1.00 11.71 113 SER A CA 1
ATOM 855 C C . SER A 1 132 ? 40.388 44.346 1.327 1.00 12.17 113 SER A C 1
ATOM 856 O O . SER A 1 132 ? 39.461 44.525 2.088 1.00 14.39 113 SER A O 1
ATOM 859 N N . THR A 1 133 ? 41.030 43.203 1.195 1.00 11.80 114 THR A N 1
ATOM 860 C CA . THR A 1 133 ? 40.626 41.990 1.864 1.00 12.47 114 THR A CA 1
ATOM 861 C C . THR A 1 133 ? 41.705 40.939 1.787 1.00 12.70 114 THR A C 1
ATOM 862 O O . THR A 1 133 ? 42.696 41.083 1.112 1.00 11.12 114 THR A O 1
ATOM 866 N N . LEU A 1 134 ? 41.477 39.884 2.514 1.00 11.12 115 LEU A N 1
ATOM 867 C CA . LEU A 1 134 ? 42.296 38.681 2.445 1.00 11.03 115 LEU A CA 1
ATOM 868 C C . LEU A 1 134 ? 41.527 37.438 2.833 1.00 11.16 115 LEU A C 1
ATOM 869 O O . LEU A 1 134 ? 40.450 37.510 3.464 1.00 11.76 115 LEU A O 1
ATOM 874 N N . HIS A 1 135 ? 42.108 36.285 2.512 1.00 10.11 116 HIS A N 1
ATOM 875 C CA . HIS A 1 135 ? 41.484 35.009 2.803 1.00 11.19 116 HIS A CA 1
ATOM 876 C C . HIS A 1 135 ? 42.569 33.953 3.033 1.00 12.66 116 HIS A C 1
ATOM 877 O O . HIS A 1 135 ? 43.503 33.818 2.244 1.00 12.34 116 HIS A O 1
ATOM 884 N N . TRP A 1 136 ? 42.388 33.166 4.065 1.00 12.39 117 TRP A N 1
ATOM 885 C CA . TRP A 1 136 ? 43.255 31.973 4.300 1.00 14.01 117 TRP A CA 1
ATOM 886 C C . TRP A 1 136 ? 42.773 30.828 3.440 1.00 13.16 117 TRP A C 1
ATOM 887 O O . TRP A 1 136 ? 41.586 30.468 3.441 1.00 15.42 117 TRP A O 1
ATOM 898 N N . SER A 1 137 ? 43.681 30.265 2.652 1.00 13.43 118 SER A N 1
ATOM 899 C CA . SER A 1 137 ? 43.337 29.154 1.785 1.00 15.79 118 SER A CA 1
ATOM 900 C C . SER A 1 137 ? 42.735 28.001 2.585 1.00 16.24 118 SER A C 1
ATOM 901 O O . SER A 1 137 ? 43.347 27.517 3.566 1.00 14.29 118 SER A O 1
ATOM 904 N N . PRO A 1 138 ? 41.606 27.510 2.141 1.00 16.48 119 PRO A N 1
ATOM 905 C CA . PRO A 1 138 ? 41.037 26.254 2.673 1.00 18.50 119 PRO A CA 1
ATOM 906 C C . PRO A 1 138 ? 41.858 24.990 2.395 1.00 19.22 119 PRO A C 1
ATOM 907 O O . PRO A 1 138 ? 41.681 23.980 3.107 1.00 20.03 119 PRO A O 1
ATOM 911 N N . ARG A 1 139 ? 42.703 25.043 1.367 1.00 18.47 120 ARG A N 1
ATOM 912 C CA . ARG A 1 139 ? 43.437 23.867 0.889 1.00 21.47 120 ARG A CA 1
ATOM 913 C C . ARG A 1 139 ? 44.918 23.849 1.219 1.00 22.10 120 ARG A C 1
ATOM 914 O O . ARG A 1 139 ? 45.497 22.778 1.315 1.00 21.72 120 ARG A O 1
ATOM 920 N N . VAL A 1 140 ? 45.543 25.007 1.365 1.00 17.96 121 VAL A N 1
ATOM 921 C CA . VAL A 1 140 ? 46.969 25.075 1.592 1.00 19.13 121 VAL A CA 1
ATOM 922 C C . VAL A 1 140 ? 47.194 25.647 2.977 1.00 18.89 121 VAL A C 1
ATOM 923 O O . VAL A 1 140 ? 46.685 26.746 3.319 1.00 17.26 121 VAL A O 1
ATOM 927 N N . LYS A 1 141 ? 47.938 24.919 3.800 1.00 18.75 122 LYS A N 1
ATOM 928 C CA . LYS A 1 141 ? 47.971 25.243 5.225 1.00 19.47 122 LYS A CA 1
ATOM 929 C C . LYS A 1 141 ? 48.470 26.582 5.621 1.00 17.02 122 LYS A C 1
ATOM 930 O O . LYS A 1 141 ? 48.034 27.094 6.629 1.00 17.77 122 LYS A O 1
ATOM 936 N N . ASP A 1 142 ? 49.443 27.123 4.865 1.00 15.25 123 ASP A N 1
ATOM 937 C CA . ASP A 1 142 ? 50.045 28.366 5.207 1.00 14.48 123 ASP A CA 1
ATOM 938 C C . ASP A 1 142 ? 49.811 29.503 4.171 1.00 14.87 123 ASP A C 1
ATOM 939 O O . ASP A 1 142 ? 50.509 30.515 4.240 1.00 16.09 123 ASP A O 1
ATOM 944 N N . LEU A 1 143 ? 48.839 29.329 3.259 1.00 15.02 124 LEU A N 1
ATOM 945 C CA . LEU A 1 143 ? 48.649 30.299 2.180 1.00 13.74 124 LEU A CA 1
ATOM 946 C C . LEU A 1 143 ? 47.574 31.312 2.563 1.00 14.50 124 LEU A C 1
ATOM 947 O O . LEU A 1 143 ? 46.433 30.921 2.800 1.00 15.13 124 LEU A O 1
ATOM 952 N N . ILE A 1 144 ? 47.940 32.590 2.560 1.00 13.63 125 ILE A N 1
ATOM 953 C CA . ILE A 1 144 ? 46.987 33.725 2.728 1.00 13.85 125 ILE A CA 1
ATOM 954 C C . ILE A 1 144 ? 47.058 34.567 1.454 1.00 14.42 125 ILE A C 1
ATOM 955 O O . ILE A 1 144 ? 48.158 34.910 0.991 1.00 14.67 125 ILE A O 1
ATOM 960 N N . VAL A 1 145 ? 45.882 34.837 0.854 1.00 12.20 126 VAL A N 1
ATOM 961 C CA . VAL A 1 145 ? 45.814 35.589 -0.376 1.00 13.21 126 VAL A CA 1
ATOM 962 C C . VAL A 1 145 ? 45.174 36.925 -0.021 1.00 13.33 126 VAL A C 1
ATOM 963 O O . VAL A 1 145 ? 44.093 36.921 0.562 1.00 12.56 126 VAL A O 1
ATOM 967 N N . SER A 1 146 ? 45.828 38.023 -0.387 1.00 12.39 127 SER A N 1
ATOM 968 C CA . SER A 1 146 ? 45.304 39.355 -0.128 1.00 13.33 127 SER A CA 1
ATOM 969 C C . SER A 1 146 ? 45.210 40.155 -1.428 1.00 13.90 127 SER A C 1
ATOM 970 O O . SER A 1 146 ? 45.934 39.901 -2.416 1.00 13.32 127 SER A O 1
ATOM 973 N N . GLY A 1 147 ? 44.284 41.118 -1.457 1.00 12.62 128 GLY A N 1
ATOM 974 C CA . GLY A 1 147 ? 44.141 41.964 -2.667 1.00 12.66 128 GLY A CA 1
ATOM 975 C C . GLY A 1 147 ? 43.960 43.380 -2.287 1.00 12.97 128 GLY A C 1
ATOM 976 O O . GLY A 1 147 ? 43.395 43.683 -1.205 1.00 12.61 128 GLY A O 1
ATOM 977 N N . ASP A 1 148 ? 44.399 44.307 -3.138 1.00 11.88 129 ASP A N 1
ATOM 978 C CA . ASP A 1 148 ? 44.330 45.746 -2.826 1.00 13.20 129 ASP A CA 1
ATOM 979 C C . ASP A 1 148 ? 43.492 46.594 -3.833 1.00 12.10 129 ASP A C 1
ATOM 980 O O . ASP A 1 148 ? 43.030 46.075 -4.867 1.00 12.43 129 ASP A O 1
ATOM 985 N N . GLU A 1 149 ? 43.384 47.875 -3.525 1.00 13.14 130 GLU A N 1
ATOM 986 C CA A GLU A 1 149 ? 42.501 48.794 -4.245 0.50 15.03 130 GLU A CA 1
ATOM 987 C CA B GLU A 1 149 ? 42.477 48.757 -4.247 0.50 14.20 130 GLU A CA 1
ATOM 988 C C . GLU A 1 149 ? 42.977 49.104 -5.646 1.00 14.63 130 GLU A C 1
ATOM 989 O O . GLU A 1 149 ? 42.219 49.631 -6.445 1.00 14.93 130 GLU A O 1
ATOM 1000 N N . LYS A 1 150 ? 44.260 48.806 -5.958 1.00 14.07 131 LYS A N 1
ATOM 1001 C CA . LYS A 1 150 ? 44.753 48.928 -7.328 1.00 14.80 131 LYS A CA 1
ATOM 1002 C C . LYS A 1 150 ? 44.698 47.670 -8.137 1.00 14.42 131 LYS A C 1
ATOM 1003 O O . LYS A 1 150 ? 45.006 47.701 -9.364 1.00 15.44 131 LYS A O 1
ATOM 1009 N N . GLY A 1 151 ? 44.293 46.536 -7.516 1.00 13.50 132 GLY A N 1
ATOM 1010 C CA . GLY A 1 151 ? 44.213 45.290 -8.184 1.00 13.61 132 GLY A CA 1
ATOM 1011 C C . GLY A 1 151 ? 45.364 44.313 -7.967 1.00 14.41 132 GLY A C 1
ATOM 1012 O O . GLY A 1 151 ? 45.326 43.217 -8.498 1.00 15.56 132 GLY A O 1
ATOM 1013 N N . VAL A 1 152 ? 46.333 44.699 -7.160 1.00 13.49 133 VAL A N 1
ATOM 1014 C CA . VAL A 1 152 ? 47.463 43.838 -6.836 1.00 13.36 133 VAL A CA 1
ATOM 1015 C C . VAL A 1 152 ? 47.024 42.753 -5.830 1.00 14.34 133 VAL A C 1
ATOM 1016 O O . VAL A 1 152 ? 46.314 43.048 -4.849 1.00 13.62 133 VAL A O 1
ATOM 1020 N N . VAL A 1 153 ? 47.431 41.513 -6.125 1.00 13.49 134 VAL A N 1
ATOM 1021 C CA . VAL A 1 153 ? 47.158 40.379 -5.289 1.00 14.66 134 VAL A CA 1
ATOM 1022 C C . VAL A 1 153 ? 48.483 39.847 -4.759 1.00 16.56 134 VAL A C 1
ATOM 1023 O O . VAL A 1 153 ? 49.483 39.707 -5.536 1.00 15.54 134 VAL A O 1
ATOM 1027 N N . PHE A 1 154 ? 48.544 39.544 -3.468 1.00 14.29 135 PHE A N 1
ATOM 1028 C CA . PHE A 1 154 ? 49.698 38.801 -2.944 1.00 14.59 135 PHE A CA 1
ATOM 1029 C C . PHE A 1 154 ? 49.308 37.455 -2.456 1.00 15.40 135 PHE A C 1
ATOM 1030 O O . PHE A 1 154 ? 48.322 37.302 -1.689 1.00 15.08 135 PHE A O 1
ATOM 1038 N N . CYS A 1 155 ? 50.062 36.454 -2.907 1.00 14.45 136 CYS A N 1
ATOM 1039 C CA . CYS A 1 155 ? 50.009 35.102 -2.328 1.00 14.73 136 CYS A CA 1
ATOM 1040 C C . CYS A 1 155 ? 51.146 35.008 -1.343 1.00 17.27 136 CYS A C 1
ATOM 1041 O O . CYS A 1 155 ? 52.329 35.286 -1.671 1.00 17.18 136 CYS A O 1
ATOM 1044 N N . TYR A 1 156 ? 50.805 34.663 -0.113 1.00 14.28 137 TYR A N 1
ATOM 1045 C CA . TYR A 1 156 ? 51.772 34.634 0.988 1.00 13.94 137 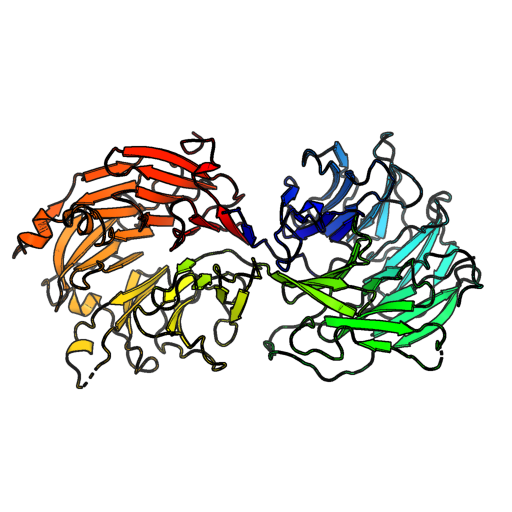TYR A CA 1
ATOM 1046 C C . TYR A 1 156 ? 51.771 33.275 1.655 1.00 16.24 137 TYR A C 1
ATOM 1047 O O . TYR A 1 156 ? 50.770 32.882 2.261 1.00 15.94 137 TYR A O 1
ATOM 1056 N N . TRP A 1 157 ? 52.898 32.551 1.555 1.00 15.34 138 TRP A N 1
ATOM 1057 C CA . TRP A 1 157 ? 53.025 31.234 2.197 1.00 15.65 138 TRP A CA 1
ATOM 1058 C C . TRP A 1 157 ? 53.836 31.516 3.440 1.00 18.27 138 TRP A C 1
ATOM 1059 O O . TRP A 1 157 ? 55.074 31.557 3.396 1.00 18.48 138 TRP A O 1
ATOM 1070 N N . PHE A 1 158 ? 53.144 31.852 4.525 1.00 17.29 139 PHE A N 1
ATOM 1071 C CA . PHE A 1 158 ? 53.788 32.448 5.688 1.00 17.34 139 PHE A CA 1
ATOM 1072 C C . PHE A 1 158 ? 54.834 31.550 6.361 1.00 17.86 139 PHE A C 1
ATOM 1073 O O . PHE A 1 158 ? 55.745 32.086 6.971 1.00 20.35 139 PHE A O 1
ATOM 1081 N N . ASN A 1 159 ? 54.650 30.241 6.264 1.00 18.78 140 ASN A N 1
ATOM 1082 C CA . ASN A 1 159 ? 55.426 29.296 7.065 1.00 17.41 140 ASN A CA 1
ATOM 1083 C C . ASN A 1 159 ? 56.595 28.725 6.304 1.00 19.88 140 ASN A C 1
ATOM 1084 O O . ASN A 1 159 ? 57.259 27.760 6.786 1.00 19.60 140 ASN A O 1
ATOM 1089 N N . ARG A 1 160 ? 56.883 29.320 5.150 1.00 19.70 141 ARG A N 1
ATOM 1090 C CA A ARG A 1 160 ? 58.076 28.997 4.368 0.50 20.26 141 ARG A CA 1
ATOM 1091 C CA B ARG A 1 160 ? 58.068 28.989 4.352 0.50 21.15 141 ARG A CA 1
ATOM 1092 C C . ARG A 1 160 ? 58.735 30.244 3.766 1.00 24.26 141 ARG A C 1
ATOM 1093 O O . ARG A 1 160 ? 59.564 30.133 2.876 1.00 25.11 141 ARG A O 1
ATOM 1108 N N . ASN A 1 161 ? 58.363 31.421 4.258 1.00 25.18 142 ASN A N 1
ATOM 1109 C CA . ASN A 1 161 ? 58.980 32.682 3.829 1.00 31.76 142 ASN A CA 1
ATOM 1110 C C . ASN A 1 161 ? 58.961 32.899 2.322 1.00 32.67 142 ASN A C 1
ATOM 1111 O O . ASN A 1 161 ? 59.982 33.310 1.751 1.00 39.57 142 ASN A O 1
ATOM 1116 N N . ASP A 1 162 ? 57.820 32.585 1.668 1.00 27.73 143 ASP A N 1
ATOM 1117 C CA A ASP A 1 162 ? 57.672 32.818 0.221 0.50 24.79 143 ASP A CA 1
ATOM 1118 C CA B ASP A 1 162 ? 57.656 32.771 0.217 0.50 23.62 143 ASP A CA 1
ATOM 1119 C C . ASP A 1 162 ? 56.435 33.663 -0.069 1.00 22.89 143 ASP A C 1
ATOM 1120 O O . ASP A 1 162 ? 55.455 33.663 0.687 1.00 19.50 143 ASP A O 1
ATOM 1129 N N . SER A 1 163 ? 56.500 34.423 -1.149 1.00 19.18 144 SER A N 1
ATOM 1130 C CA . SER A 1 163 ? 55.361 35.214 -1.561 1.00 19.84 144 SER A CA 1
ATOM 1131 C C . SER A 1 163 ? 55.441 35.406 -3.036 1.00 22.07 144 SER A C 1
ATOM 1132 O O . SER A 1 163 ? 56.522 35.247 -3.639 1.00 20.19 144 SER A O 1
ATOM 1135 N N . GLN A 1 164 ? 54.322 35.710 -3.633 1.00 19.33 145 GLN A N 1
ATOM 1136 C CA A GLN A 1 164 ? 54.241 36.013 -5.070 0.50 20.99 145 GLN A CA 1
ATOM 1137 C CA B GLN A 1 164 ? 54.265 36.051 -5.064 0.50 21.46 145 GLN A CA 1
ATOM 1138 C C . GLN A 1 164 ? 53.216 37.139 -5.302 1.00 21.69 145 GLN A C 1
ATOM 1139 O O . GLN A 1 164 ? 52.133 37.062 -4.802 1.00 17.70 145 GLN A O 1
ATOM 1150 N N . HIS A 1 165 ? 53.569 38.161 -6.102 1.00 18.05 146 HIS A N 1
ATOM 1151 C CA . HIS A 1 165 ? 52.546 39.143 -6.535 1.00 19.74 146 HIS A CA 1
ATOM 1152 C C . HIS A 1 165 ? 51.885 38.688 -7.820 1.00 22.46 146 HIS A C 1
ATOM 1153 O O . HIS A 1 165 ? 52.544 38.070 -8.703 1.00 21.89 146 HIS A O 1
ATOM 1160 N N . LEU A 1 166 ? 50.593 38.979 -7.933 1.00 17.54 147 LEU A N 1
ATOM 1161 C CA . LEU A 1 166 ? 49.834 38.790 -9.149 1.00 17.78 147 LEU A CA 1
ATOM 1162 C C . LEU A 1 166 ? 49.111 40.090 -9.477 1.00 19.55 147 LEU A C 1
ATOM 1163 O O . LEU A 1 166 ? 48.887 40.908 -8.600 1.00 19.58 147 LEU A O 1
ATOM 1168 N N . PHE A 1 167 ? 48.824 40.312 -10.762 1.00 17.97 148 PHE A N 1
ATOM 1169 C CA . PHE A 1 167 ? 48.064 41.476 -11.155 1.00 16.99 148 PHE A CA 1
ATOM 1170 C C . PHE A 1 167 ? 47.139 41.053 -12.225 1.00 18.39 148 PHE A C 1
ATOM 1171 O O . PHE A 1 167 ? 47.563 40.604 -13.301 1.00 18.36 148 PHE A O 1
ATOM 1179 N N . ILE A 1 168 ? 45.849 41.159 -11.973 1.00 16.44 149 ILE A N 1
ATOM 1180 C CA . ILE A 1 168 ? 44.916 40.575 -12.890 1.00 17.50 149 ILE A CA 1
ATOM 1181 C C . ILE A 1 168 ? 44.365 41.624 -13.844 1.00 21.89 149 ILE A C 1
ATOM 1182 O O . ILE A 1 168 ? 44.642 41.583 -15.063 1.00 24.52 149 ILE A O 1
ATOM 1187 N N . GLU A 1 169 ? 43.588 42.535 -13.299 1.00 20.17 150 GLU A N 1
ATOM 1188 C CA . GLU A 1 169 ? 42.974 43.616 -13.993 1.00 23.64 150 GLU A CA 1
ATOM 1189 C C . GLU A 1 169 ? 43.087 44.906 -13.164 1.00 17.61 150 GLU A C 1
ATOM 1190 O O . GLU A 1 169 ? 43.116 44.861 -11.945 1.00 16.97 150 GLU A O 1
ATOM 1196 N N . PRO A 1 170 ? 43.258 46.055 -13.835 1.00 17.30 151 PRO A N 1
ATOM 1197 C CA . PRO A 1 170 ? 43.386 47.336 -13.162 1.00 17.77 151 PRO A CA 1
ATOM 1198 C C . PRO A 1 170 ? 42.037 47.862 -12.674 1.00 20.69 151 PRO A C 1
ATOM 1199 O O . PRO A 1 170 ? 41.403 48.716 -13.315 1.00 23.02 151 PRO A O 1
ATOM 1203 N N . ARG A 1 171 ? 41.597 47.279 -11.563 1.00 18.11 152 ARG A N 1
ATOM 1204 C CA . ARG A 1 171 ? 40.247 47.476 -10.998 1.00 18.98 152 ARG A CA 1
ATOM 1205 C C . ARG A 1 171 ? 40.387 47.308 -9.481 1.00 19.18 152 ARG A C 1
ATOM 1206 O O . ARG A 1 171 ? 41.276 46.618 -8.997 1.00 14.93 152 ARG A O 1
ATOM 1214 N N . THR A 1 172 ? 39.515 47.956 -8.728 1.00 17.69 153 THR A N 1
ATOM 1215 C CA . THR A 1 172 ? 39.567 47.932 -7.278 1.00 16.37 153 THR A CA 1
ATOM 1216 C C . THR A 1 172 ? 38.971 46.647 -6.799 1.00 13.98 153 THR A C 1
ATOM 1217 O O . THR A 1 172 ? 37.800 46.387 -7.017 1.00 13.66 153 THR A O 1
ATOM 1221 N N . ILE A 1 173 ? 39.767 45.857 -6.095 1.00 13.17 154 ILE A N 1
ATOM 1222 C CA . ILE A 1 173 ? 39.267 44.596 -5.548 1.00 12.87 154 ILE A CA 1
ATOM 1223 C C . ILE A 1 173 ? 38.343 44.934 -4.391 1.00 12.42 154 ILE A C 1
ATOM 1224 O O . ILE A 1 173 ? 38.695 45.751 -3.532 1.00 12.38 154 ILE A O 1
ATOM 1229 N N . PHE A 1 174 ? 37.203 44.254 -4.356 1.00 11.57 155 PHE A N 1
ATOM 1230 C CA . PHE A 1 174 ? 36.309 44.302 -3.200 1.00 11.57 155 PHE A CA 1
ATOM 1231 C C . PHE A 1 174 ? 36.331 43.041 -2.377 1.00 13.01 155 PHE A C 1
ATOM 1232 O O . PHE A 1 174 ? 36.321 43.111 -1.127 1.00 12.72 155 PHE A O 1
ATOM 1240 N N . CYS A 1 175 ? 36.307 41.894 -3.045 1.00 11.49 156 CYS A N 1
ATOM 1241 C CA . CYS A 1 175 ? 36.267 40.626 -2.349 1.00 13.26 156 CYS A CA 1
ATOM 1242 C C . CYS A 1 175 ? 37.071 39.580 -3.048 1.00 12.01 156 CYS A C 1
ATOM 1243 O O . CYS A 1 175 ? 37.346 39.663 -4.244 1.00 12.15 156 CYS A O 1
ATOM 1246 N N . LEU A 1 176 ? 37.500 38.600 -2.273 1.00 12.94 157 LEU A N 1
ATOM 1247 C CA A LEU A 1 176 ? 38.274 37.508 -2.777 0.50 14.03 157 LEU A CA 1
ATOM 1248 C CA B LEU A 1 176 ? 38.122 37.439 -2.862 0.50 13.02 157 LEU A CA 1
ATOM 1249 C C . LEU A 1 176 ? 37.948 36.246 -1.956 1.00 12.17 157 LEU A C 1
ATOM 1250 O O . LEU A 1 176 ? 37.936 36.340 -0.731 1.00 12.30 157 LEU A O 1
ATOM 1259 N N . THR A 1 177 ? 37.771 35.117 -2.599 1.00 11.85 158 THR A N 1
ATOM 1260 C CA . THR A 1 177 ? 37.545 33.843 -1.928 1.00 12.30 158 THR A CA 1
ATOM 1261 C C . THR A 1 177 ? 38.222 32.699 -2.658 1.00 13.40 158 THR A C 1
ATOM 1262 O O . THR A 1 177 ? 37.943 32.441 -3.821 1.00 12.80 158 THR A O 1
ATOM 1266 N N . CYS A 1 178 ? 39.169 32.076 -1.991 1.00 11.81 159 CYS A N 1
ATOM 1267 C CA . CYS A 1 178 ? 39.792 30.848 -2.463 1.00 13.53 159 CYS A CA 1
ATOM 1268 C C . CYS A 1 178 ? 38.820 29.688 -2.506 1.00 13.87 159 CYS A C 1
ATOM 1269 O O . CYS A 1 178 ? 37.957 29.516 -1.613 1.00 15.50 159 CYS A O 1
ATOM 1272 N N . SER A 1 179 ? 38.984 28.887 -3.541 1.00 14.79 160 SER A N 1
ATOM 1273 C CA . SER A 1 179 ? 38.131 27.720 -3.744 1.00 16.33 160 SER A CA 1
ATOM 1274 C C . SER A 1 179 ? 38.351 26.710 -2.595 1.00 16.11 160 SER A C 1
ATOM 1275 O O . SER A 1 179 ? 39.460 26.530 -2.158 1.00 16.70 160 SER A O 1
ATOM 1278 N N . PRO A 1 180 ? 37.278 26.089 -2.111 1.00 15.68 161 PRO A N 1
ATOM 1279 C CA . PRO A 1 180 ? 37.436 25.008 -1.117 1.00 17.98 161 PRO A CA 1
ATOM 1280 C C . PRO A 1 180 ? 37.872 23.696 -1.739 1.00 19.44 161 PRO A C 1
ATOM 1281 O O . PRO A 1 180 ? 38.194 22.787 -1.003 1.00 23.09 161 PRO A O 1
ATOM 1285 N N . HIS A 1 181 ? 37.830 23.592 -3.050 1.00 21.83 162 HIS A N 1
ATOM 1286 C CA . HIS A 1 181 ? 38.036 22.309 -3.753 1.00 21.03 162 HIS A CA 1
ATOM 1287 C C . HIS A 1 181 ? 39.377 22.249 -4.520 1.00 23.72 162 HIS A C 1
ATOM 1288 O O . HIS A 1 181 ? 40.009 21.181 -4.607 1.00 29.03 162 HIS A O 1
ATOM 1295 N N . HIS A 1 182 ? 39.852 23.385 -5.016 1.00 17.76 163 HIS A N 1
ATOM 1296 C CA A HIS A 1 182 ? 41.047 23.419 -5.879 0.70 19.91 163 HIS A CA 1
ATOM 1297 C CA B HIS A 1 182 ? 41.017 23.413 -5.862 0.30 18.37 163 HIS A CA 1
ATOM 1298 C C . HIS A 1 182 ? 41.996 24.460 -5.333 1.00 17.65 163 HIS A C 1
ATOM 1299 O O . HIS A 1 182 ? 41.689 25.682 -5.324 1.00 17.55 163 HIS A O 1
ATOM 1312 N N . GLU A 1 183 ? 43.146 23.990 -4.888 1.00 18.10 164 GLU A N 1
ATOM 1313 C CA . GLU A 1 183 ? 44.168 24.802 -4.244 1.00 19.04 164 GLU A CA 1
ATOM 1314 C C . GLU A 1 183 ? 44.710 25.991 -5.042 1.00 18.33 164 GLU A C 1
ATOM 1315 O O . GLU A 1 183 ? 45.210 26.917 -4.453 1.00 18.88 164 GLU A O 1
ATOM 1321 N N . ASP A 1 184 ? 44.623 25.946 -6.357 1.00 18.75 165 ASP A N 1
ATOM 1322 C CA . ASP A 1 184 ? 45.113 27.031 -7.200 1.00 18.66 165 ASP A CA 1
ATOM 1323 C C . ASP A 1 184 ? 44.078 28.086 -7.609 1.00 18.77 165 ASP A C 1
ATOM 1324 O O . ASP A 1 184 ? 44.447 29.113 -8.248 1.00 16.53 165 ASP A O 1
ATOM 1329 N N . LEU A 1 185 ? 42.802 27.829 -7.322 1.00 15.92 166 LEU A N 1
ATOM 1330 C CA . LEU A 1 185 ? 41.726 28.669 -7.872 1.00 17.18 166 LEU A CA 1
ATOM 1331 C C . LEU A 1 185 ? 41.219 29.682 -6.851 1.00 16.03 166 LEU A C 1
ATOM 1332 O O . LEU A 1 185 ? 40.963 29.328 -5.695 1.00 15.80 166 LEU A O 1
ATOM 1337 N N . VAL A 1 186 ? 41.132 30.947 -7.293 1.00 14.55 167 VAL A N 1
ATOM 1338 C CA . VAL A 1 186 ? 40.655 32.053 -6.460 1.00 14.37 167 VAL A CA 1
ATOM 1339 C C . VAL A 1 186 ? 39.634 32.871 -7.262 1.00 14.22 167 VAL A C 1
ATOM 1340 O O . VAL A 1 186 ? 39.858 33.159 -8.425 1.00 15.46 167 VAL A O 1
ATOM 1344 N N . ALA A 1 187 ? 38.471 33.200 -6.642 1.00 12.09 168 ALA A N 1
ATOM 1345 C CA . ALA A 1 187 ? 37.506 34.108 -7.222 1.00 12.48 168 ALA A CA 1
ATOM 1346 C C . ALA A 1 187 ? 37.757 35.488 -6.676 1.00 13.35 168 ALA A C 1
ATOM 1347 O O . ALA A 1 187 ? 37.990 35.669 -5.462 1.00 13.33 168 ALA A O 1
ATOM 1349 N N . ILE A 1 188 ? 37.710 36.477 -7.537 1.00 12.23 169 ILE A N 1
ATOM 1350 C CA . ILE A 1 188 ? 37.932 37.899 -7.188 1.00 13.74 169 ILE A CA 1
ATOM 1351 C C . ILE A 1 188 ? 36.734 38.712 -7.744 1.00 15.12 169 ILE A C 1
ATOM 1352 O O . ILE A 1 188 ? 36.294 38.507 -8.906 1.00 12.87 169 ILE A O 1
ATOM 1357 N N . GLY A 1 189 ? 36.143 39.556 -6.882 1.00 13.46 170 GLY A N 1
ATOM 1358 C CA . GLY A 1 189 ? 35.113 40.477 -7.298 1.00 13.16 170 GLY A CA 1
ATOM 1359 C C . GLY A 1 189 ? 35.561 41.877 -7.096 1.00 13.50 170 GLY A C 1
ATOM 1360 O O . GLY A 1 189 ? 36.218 42.201 -6.090 1.00 14.11 170 GLY A O 1
ATOM 1361 N N . TYR A 1 190 ? 35.182 42.716 -8.031 1.00 13.28 171 TYR A N 1
ATOM 1362 C CA . TYR A 1 190 ? 35.618 44.092 -8.087 1.00 12.74 171 TYR A CA 1
ATOM 1363 C C . TYR A 1 190 ? 34.529 45.122 -7.898 1.00 13.16 171 TYR A C 1
ATOM 1364 O O . TYR A 1 190 ? 33.344 44.833 -7.956 1.00 12.72 171 TYR A O 1
ATOM 1373 N N . LYS A 1 191 ? 34.966 46.362 -7.622 1.00 13.71 172 LYS A N 1
ATOM 1374 C CA . LYS A 1 191 ? 34.068 47.505 -7.399 1.00 13.68 172 LYS A CA 1
ATOM 1375 C C . LYS A 1 191 ? 33.087 47.753 -8.539 1.00 14.83 172 LYS A C 1
ATOM 1376 O O . LYS A 1 191 ? 31.978 48.235 -8.306 1.00 15.10 172 LYS A O 1
ATOM 1384 N N . ASP A 1 192 ? 33.519 47.471 -9.762 1.00 14.74 173 ASP A N 1
ATOM 1385 C CA . ASP A 1 192 ? 32.710 47.706 -10.959 1.00 17.23 173 ASP A CA 1
ATOM 1386 C C . ASP A 1 192 ? 31.802 46.545 -11.379 1.00 18.68 173 ASP A C 1
ATOM 1387 O O . ASP A 1 192 ? 31.137 46.642 -12.403 1.00 21.41 173 ASP A O 1
ATOM 1392 N N . GLY A 1 193 ? 31.762 45.436 -10.621 1.00 15.46 174 GLY A N 1
ATOM 1393 C CA . GLY A 1 193 ? 30.947 44.309 -10.999 1.00 14.69 174 GLY A CA 1
ATOM 1394 C C . GLY A 1 193 ? 31.631 43.145 -11.659 1.00 14.76 174 GLY A C 1
ATOM 1395 O O . GLY A 1 193 ? 31.042 42.080 -11.750 1.00 17.83 174 GLY A O 1
ATOM 1396 N N . ILE A 1 194 ? 32.874 43.315 -12.106 1.00 15.43 175 ILE A N 1
ATOM 1397 C CA . ILE A 1 194 ? 33.634 42.217 -12.690 1.00 15.17 175 ILE A CA 1
ATOM 1398 C C . ILE A 1 194 ? 33.879 41.142 -11.653 1.00 15.40 175 ILE A C 1
ATOM 1399 O O . ILE A 1 194 ? 34.192 41.449 -10.494 1.00 13.79 175 ILE A O 1
ATOM 1404 N N . VAL A 1 195 ? 33.706 39.906 -12.092 1.00 13.49 176 VAL A N 1
ATOM 1405 C CA . VAL A 1 195 ? 34.073 38.718 -11.311 1.00 14.49 176 VAL A CA 1
ATOM 1406 C C . VAL A 1 195 ? 34.948 37.850 -12.178 1.00 15.89 176 VAL A C 1
ATOM 1407 O O . VAL A 1 195 ? 34.605 37.562 -13.322 1.00 18.34 176 VAL A O 1
ATOM 1411 N N . VAL A 1 196 ? 36.074 37.395 -11.629 1.00 15.34 177 VAL A N 1
ATOM 1412 C CA . VAL A 1 196 ? 36.966 36.455 -12.310 1.00 14.91 177 VAL A CA 1
ATOM 1413 C C . VAL A 1 196 ? 37.303 35.280 -11.410 1.00 17.05 177 VAL A C 1
ATOM 1414 O O . VAL A 1 196 ? 37.300 35.412 -10.195 1.00 16.57 177 VAL A O 1
ATOM 1418 N N . ILE A 1 197 ? 37.569 34.141 -12.032 1.00 15.55 178 ILE A N 1
ATOM 1419 C CA . ILE A 1 197 ? 38.226 33.021 -11.381 1.00 16.43 178 ILE A CA 1
ATOM 1420 C C . ILE A 1 197 ? 39.625 32.919 -11.989 1.00 18.20 178 ILE A C 1
ATOM 1421 O O . ILE A 1 197 ? 39.739 32.797 -13.224 1.00 17.97 178 ILE A O 1
ATOM 1426 N N . ILE A 1 198 ? 40.646 32.956 -11.127 1.00 14.27 179 ILE A N 1
ATOM 1427 C CA . ILE A 1 198 ? 42.050 32.963 -11.529 1.00 14.53 179 ILE A CA 1
ATOM 1428 C C . ILE A 1 198 ? 42.761 31.723 -11.039 1.00 17.23 179 ILE A C 1
ATOM 1429 O O . ILE A 1 198 ? 42.359 31.073 -10.058 1.00 15.79 179 ILE A O 1
ATOM 1434 N N . ASP A 1 199 ? 43.854 31.370 -11.732 1.00 16.08 180 ASP A N 1
ATOM 1435 C CA . ASP A 1 199 ? 44.669 30.270 -11.303 1.00 18.21 180 ASP A CA 1
ATOM 1436 C C . ASP A 1 199 ? 46.028 30.837 -10.841 1.00 20.29 180 ASP A C 1
ATOM 1437 O O . ASP A 1 199 ? 46.848 31.324 -11.644 1.00 18.75 180 ASP A O 1
ATOM 1442 N N . ILE A 1 200 ? 46.290 30.736 -9.561 1.00 17.47 181 ILE A N 1
ATOM 1443 C CA . ILE A 1 200 ? 47.449 31.330 -8.983 1.00 19.49 181 ILE A CA 1
ATOM 1444 C C . ILE A 1 200 ? 48.763 30.592 -9.310 1.00 21.09 181 I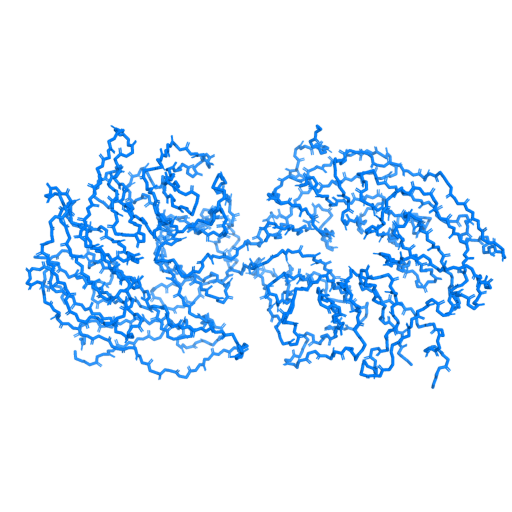LE A C 1
ATOM 1445 O O . ILE A 1 200 ? 49.859 31.147 -9.081 1.00 20.78 181 ILE A O 1
ATOM 1450 N N . SER A 1 201 ? 48.638 29.388 -9.846 1.00 20.16 182 SER A N 1
ATOM 1451 C CA . SER A 1 201 ? 49.821 28.611 -10.346 1.00 22.74 182 SER A CA 1
ATOM 1452 C C . SER A 1 201 ? 50.200 29.000 -11.774 1.00 24.11 182 SER A C 1
ATOM 1453 O O . SER A 1 201 ? 51.261 28.611 -12.247 1.00 23.97 182 SER A O 1
ATOM 1456 N N . LYS A 1 202 ? 49.345 29.767 -12.446 1.00 22.97 183 LYS A N 1
ATOM 1457 C CA . LYS A 1 202 ? 49.607 30.264 -13.810 1.00 24.14 183 LYS A CA 1
ATOM 1458 C C . LYS A 1 202 ? 49.657 31.775 -13.864 1.00 20.05 183 LYS A C 1
ATOM 1459 O O . LYS A 1 202 ? 49.076 32.395 -14.752 1.00 19.47 183 LYS A O 1
ATOM 1465 N N . LYS A 1 203 ? 50.349 32.358 -12.902 1.00 23.08 184 LYS A N 1
ATOM 1466 C CA . LYS A 1 203 ? 50.560 33.803 -12.811 1.00 23.32 184 LYS A CA 1
ATOM 1467 C C . LYS A 1 203 ? 49.234 34.594 -12.739 1.00 22.11 184 LYS A C 1
ATOM 1468 O O . LYS A 1 203 ? 49.156 35.725 -13.204 1.00 21.44 184 LYS A O 1
ATOM 1472 N N . GLY A 1 204 ? 48.190 34.005 -12.144 1.00 17.85 185 GLY A N 1
ATOM 1473 C CA . GLY A 1 204 ? 46.910 34.676 -12.028 1.00 17.93 185 GLY A CA 1
ATOM 1474 C C . GLY A 1 204 ? 46.019 34.650 -13.253 1.00 16.98 185 GLY A C 1
ATOM 1475 O O . GLY A 1 204 ? 45.008 35.347 -13.318 1.00 17.64 185 GLY A O 1
ATOM 1476 N N . GLU A 1 205 ? 46.372 33.827 -14.232 1.00 18.38 186 GLU A N 1
ATOM 1477 C CA . GLU A 1 205 ? 45.583 33.708 -15.473 1.00 18.36 186 GLU A CA 1
ATOM 1478 C C . GLU A 1 205 ? 44.074 33.597 -15.170 1.00 19.89 186 GLU A C 1
ATOM 1479 O O . GLU A 1 205 ? 43.664 32.820 -14.297 1.00 17.36 186 GLU A O 1
ATOM 1485 N N . VAL A 1 206 ? 43.280 34.410 -15.857 1.00 19.66 187 VAL A N 1
ATOM 1486 C CA . VAL A 1 206 ? 41.839 34.349 -15.733 1.00 20.83 187 VAL A CA 1
ATOM 1487 C C . VAL A 1 206 ? 41.321 33.123 -16.447 1.00 21.93 187 VAL A C 1
ATOM 1488 O O . VAL A 1 206 ? 41.421 33.041 -17.702 1.00 22.19 187 VAL A O 1
ATOM 1492 N N . ILE A 1 207 ? 40.794 32.169 -15.681 1.00 19.86 188 ILE A N 1
ATOM 1493 C CA . ILE A 1 207 ? 40.179 30.941 -16.213 1.00 20.11 188 ILE A CA 1
ATOM 1494 C C . ILE A 1 207 ? 38.744 31.152 -16.605 1.00 23.60 188 ILE A C 1
ATOM 1495 O O . ILE A 1 207 ? 38.291 30.548 -17.560 1.00 23.92 188 ILE A O 1
ATOM 1500 N N . HIS A 1 208 ? 37.993 31.977 -15.863 1.00 19.97 189 HIS A N 1
ATOM 1501 C CA . HIS A 1 208 ? 36.583 32.281 -16.181 1.00 21.23 189 HIS A CA 1
ATOM 1502 C C . HIS A 1 208 ? 36.339 33.721 -15.841 1.00 20.22 189 HIS A C 1
ATOM 1503 O O . HIS A 1 208 ? 36.789 34.193 -14.795 1.00 18.68 189 HIS A O 1
ATOM 1510 N N . ARG A 1 209 ? 35.723 34.427 -16.756 1.00 22.33 190 ARG A N 1
ATOM 1511 C CA . ARG A 1 209 ? 35.192 35.742 -16.542 1.00 25.16 190 ARG A CA 1
ATOM 1512 C C . ARG A 1 209 ? 33.699 35.628 -16.414 1.00 27.12 190 ARG A C 1
ATOM 1513 O O . ARG A 1 209 ? 33.018 35.204 -17.335 1.00 28.99 190 ARG A O 1
ATOM 1521 N N . LEU A 1 210 ? 33.175 36.051 -15.277 1.00 20.32 191 LEU A N 1
ATOM 1522 C CA . LEU A 1 210 ? 31.789 35.849 -14.958 1.00 22.70 191 LEU A CA 1
ATOM 1523 C C . LEU A 1 210 ? 31.100 37.186 -15.105 1.00 26.50 191 LEU A C 1
ATOM 1524 O O . LEU A 1 210 ? 31.233 38.087 -14.257 1.00 22.19 191 LEU A O 1
ATOM 1529 N N . ARG A 1 211 ? 30.374 37.336 -16.216 1.00 24.71 192 ARG A N 1
ATOM 1530 C CA . ARG A 1 211 ? 29.792 38.633 -16.608 1.00 28.27 192 ARG A CA 1
ATOM 1531 C C . ARG A 1 211 ? 28.319 38.690 -16.281 1.00 22.98 192 ARG A C 1
ATOM 1532 O O . ARG A 1 211 ? 27.569 37.768 -16.617 1.00 25.67 192 ARG A O 1
ATOM 1540 N N . GLY A 1 212 ? 27.886 39.787 -15.671 1.00 21.74 193 GLY A N 1
ATOM 1541 C CA . GLY A 1 212 ? 26.503 39.962 -15.351 1.00 21.24 193 GLY A CA 1
ATOM 1542 C C . GLY A 1 212 ? 26.159 41.023 -14.350 1.00 19.49 193 GLY A C 1
ATOM 1543 O O . GLY A 1 212 ? 25.130 41.659 -14.467 1.00 22.14 193 GLY A O 1
ATOM 1544 N N . HIS A 1 213 ? 26.998 41.200 -13.331 1.00 17.55 194 HIS A N 1
ATOM 1545 C CA . HIS A 1 213 ? 26.750 42.221 -12.356 1.00 16.78 194 HIS A CA 1
ATOM 1546 C C . HIS A 1 213 ? 27.157 43.567 -12.904 1.00 19.11 194 HIS A C 1
ATOM 1547 O O . HIS A 1 213 ? 28.088 43.663 -13.686 1.00 22.82 194 HIS A O 1
ATOM 1554 N N A ASP A 1 214 ? 26.452 44.584 -12.416 0.50 19.62 195 ASP A N 1
ATOM 1555 N N B ASP A 1 214 ? 26.521 44.645 -12.502 0.50 21.91 195 ASP A N 1
ATOM 1556 C CA A ASP A 1 214 ? 26.677 45.972 -12.833 0.50 22.74 195 ASP A CA 1
ATOM 1557 C CA B ASP A 1 214 ? 27.099 45.969 -12.871 0.50 25.59 195 ASP A CA 1
ATOM 1558 C C A ASP A 1 214 ? 27.193 46.910 -11.749 0.50 22.44 195 ASP A C 1
ATOM 1559 C C B ASP A 1 214 ? 27.097 46.916 -11.700 0.50 24.26 195 ASP A C 1
ATOM 1560 O O A ASP A 1 214 ? 27.372 48.119 -12.003 0.50 21.20 195 ASP A O 1
ATOM 1561 O O B ASP A 1 214 ? 26.758 48.119 -11.803 0.50 21.68 195 ASP A O 1
ATOM 1570 N N . ASP A 1 215 ? 27.487 46.374 -10.553 1.00 20.80 196 ASP A N 1
ATOM 1571 C CA . ASP A 1 215 ? 27.871 47.208 -9.430 1.00 18.93 196 ASP A CA 1
ATOM 1572 C C . ASP A 1 215 ? 28.698 46.344 -8.475 1.00 15.57 196 ASP A C 1
ATOM 1573 O O . ASP A 1 215 ? 28.854 45.139 -8.704 1.00 15.04 196 ASP A O 1
ATOM 1578 N N . GLU A 1 216 ? 29.170 46.965 -7.426 1.00 15.72 197 GLU A N 1
ATOM 1579 C CA . GLU A 1 216 ? 30.088 46.368 -6.451 1.00 15.67 197 GLU A CA 1
ATOM 1580 C C . GLU A 1 216 ? 29.762 44.933 -6.135 1.00 13.32 197 GLU A C 1
ATOM 1581 O O . GLU A 1 216 ? 28.631 44.622 -5.783 1.00 13.44 197 GLU A O 1
ATOM 1587 N N . ILE A 1 217 ? 30.770 44.087 -6.163 1.00 12.68 198 ILE A N 1
ATOM 1588 C CA . ILE A 1 217 ? 30.629 42.711 -5.674 1.00 12.88 198 ILE A CA 1
ATOM 1589 C C . ILE A 1 217 ? 30.966 42.724 -4.185 1.00 13.61 198 ILE A C 1
ATOM 1590 O O . ILE A 1 217 ? 32.044 43.200 -3.811 1.00 12.76 198 ILE A O 1
ATOM 1595 N N . HIS A 1 218 ? 30.069 42.258 -3.331 1.00 12.17 199 HIS A N 1
ATOM 1596 C CA . HIS A 1 218 ? 30.281 42.300 -1.898 1.00 12.13 199 HIS A CA 1
ATOM 1597 C C . HIS A 1 218 ? 30.721 40.983 -1.302 1.00 12.11 199 HIS A C 1
ATOM 1598 O O . HIS A 1 218 ? 31.310 40.959 -0.217 1.00 13.64 199 HIS A O 1
ATOM 1605 N N . SER A 1 219 ? 30.393 39.878 -1.970 1.00 12.37 200 SER A N 1
ATOM 1606 C CA . SER A 1 219 ? 30.635 38.553 -1.409 1.00 13.27 200 SER A CA 1
ATOM 1607 C C . SER A 1 219 ? 30.721 37.503 -2.487 1.00 12.75 200 SER A C 1
ATOM 1608 O O . SER A 1 219 ? 29.980 37.553 -3.443 1.00 14.08 200 SER A O 1
ATOM 1611 N N . ILE A 1 220 ? 31.650 36.565 -2.349 1.00 11.92 201 ILE A N 1
ATOM 1612 C CA . ILE A 1 220 ? 31.706 35.404 -3.217 1.00 12.80 201 ILE A CA 1
ATOM 1613 C C . ILE A 1 220 ? 31.755 34.158 -2.353 1.00 12.83 201 ILE A C 1
ATOM 1614 O O . ILE A 1 220 ? 32.617 34.060 -1.476 1.00 13.98 201 ILE A O 1
ATOM 1619 N N . ALA A 1 221 ? 30.818 33.232 -2.585 1.00 12.75 202 ALA A N 1
ATOM 1620 C CA . ALA A 1 221 ? 30.755 31.977 -1.835 1.00 14.98 202 ALA A CA 1
ATOM 1621 C C . ALA A 1 221 ? 30.758 30.819 -2.825 1.00 16.08 202 ALA A C 1
ATOM 1622 O O . ALA A 1 221 ? 29.892 30.745 -3.704 1.00 17.32 202 ALA A O 1
ATOM 1624 N N . TRP A 1 222 ? 31.708 29.894 -2.653 1.00 16.18 203 TRP A N 1
ATOM 1625 C CA . TRP A 1 222 ? 31.777 28.693 -3.471 1.00 16.36 203 TRP A CA 1
ATOM 1626 C C . TRP A 1 222 ? 30.799 27.652 -2.871 1.00 18.28 203 TRP A C 1
ATOM 1627 O O . TRP A 1 222 ? 30.577 27.608 -1.659 1.00 16.56 203 TRP A O 1
ATOM 1638 N N . CYS A 1 223 ? 30.211 26.819 -3.719 1.00 18.80 204 CYS A N 1
ATOM 1639 C CA . CYS A 1 223 ? 29.323 25.752 -3.231 1.00 21.46 204 CYS A CA 1
ATOM 1640 C C . CYS A 1 223 ? 30.215 24.801 -2.407 1.00 18.15 204 CYS A C 1
ATOM 1641 O O . CYS A 1 223 ? 31.354 24.497 -2.849 1.00 19.40 204 CYS A O 1
ATOM 1644 N N . PRO A 1 224 ? 29.774 24.386 -1.237 1.00 19.39 205 PRO A N 1
ATOM 1645 C CA . PRO A 1 224 ? 30.654 23.538 -0.381 1.00 22.01 205 PRO A CA 1
ATOM 1646 C C . PRO A 1 224 ? 30.836 22.134 -0.918 1.00 20.71 205 PRO A C 1
ATOM 1647 O O . PRO A 1 224 ? 31.770 21.445 -0.470 1.00 23.02 205 PRO A O 1
ATOM 1651 N N . LEU A 1 225 ? 29.975 21.733 -1.854 1.00 22.17 206 LEU A N 1
ATOM 1652 C CA . LEU A 1 225 ? 30.108 20.461 -2.575 1.00 25.04 206 LEU A CA 1
ATOM 1653 C C . LEU A 1 225 ? 30.736 20.677 -3.928 1.00 25.04 206 LEU A C 1
ATOM 1654 O O . LEU A 1 225 ? 30.400 21.635 -4.610 1.00 26.84 206 LEU A O 1
ATOM 1659 N N . PRO A 1 226 ? 31.618 19.754 -4.349 1.00 28.77 207 PRO A N 1
ATOM 1660 C CA . PRO A 1 226 ? 32.192 19.879 -5.699 1.00 30.82 207 PRO A CA 1
ATOM 1661 C C . PRO A 1 226 ? 31.214 19.386 -6.770 1.00 32.53 207 PRO A C 1
ATOM 1662 O O . PRO A 1 226 ? 30.199 18.792 -6.431 1.00 30.85 207 PRO A O 1
ATOM 1666 N N . GLY A 1 227 ? 31.502 19.704 -8.027 1.00 34.84 208 GLY A N 1
ATOM 1667 C CA . GLY A 1 227 ? 30.694 19.240 -9.149 1.00 38.71 208 GLY A CA 1
ATOM 1668 C C . GLY A 1 227 ? 29.475 20.106 -9.388 1.00 43.59 208 GLY A C 1
ATOM 1669 O O . GLY A 1 227 ? 29.137 20.970 -8.560 1.00 37.74 208 GLY A O 1
ATOM 1670 N N . GLU A 1 228 ? 28.828 19.892 -10.539 1.00 37.66 209 GLU A N 1
ATOM 1671 C CA . GLU A 1 228 ? 27.617 20.633 -10.929 1.00 37.89 209 GLU A CA 1
ATOM 1672 C C . GLU A 1 228 ? 26.372 19.730 -11.078 1.00 43.71 209 GLU A C 1
ATOM 1673 O O . GLU A 1 228 ? 25.551 19.890 -12.013 1.00 42.98 209 GLU A O 1
ATOM 1679 N N . ASP A 1 229 ? 26.238 18.809 -10.127 1.00 51.11 210 ASP A N 1
ATOM 1680 C CA . ASP A 1 229 ? 25.125 17.844 -10.070 1.00 59.26 210 ASP A CA 1
ATOM 1681 C C . ASP A 1 229 ? 24.197 18.095 -8.902 1.00 58.85 210 ASP A C 1
ATOM 1682 O O . ASP A 1 229 ? 23.132 17.496 -8.842 1.00 58.26 210 ASP A O 1
ATOM 1687 N N . CYS A 1 230 ? 24.590 18.969 -7.966 1.00 54.24 211 CYS A N 1
ATOM 1688 C CA . CYS A 1 230 ? 23.925 19.026 -6.672 1.00 50.05 211 CYS A CA 1
ATOM 1689 C C . CYS A 1 230 ? 22.748 20.036 -6.586 1.00 47.29 211 CYS A C 1
ATOM 1690 O O . CYS A 1 230 ? 22.095 20.098 -5.549 1.00 48.58 211 CYS A O 1
ATOM 1693 N N . LEU A 1 231 ? 22.466 20.789 -7.664 1.00 47.88 212 LEU A N 1
ATOM 1694 C CA . LEU A 1 231 ? 21.412 21.830 -7.659 1.00 45.71 212 LEU A CA 1
ATOM 1695 N N . GLY A 1 258 ? 32.994 20.175 -12.371 1.00 44.03 239 GLY A N 1
ATOM 1696 C CA . GLY A 1 258 ? 33.261 21.628 -12.161 1.00 43.23 239 GLY A CA 1
ATOM 1697 C C . GLY A 1 258 ? 32.853 22.058 -10.745 1.00 41.05 239 GLY A C 1
ATOM 1698 O O . GLY A 1 258 ? 33.096 21.303 -9.776 1.00 42.49 239 GLY A O 1
ATOM 1699 N N . CYS A 1 259 ? 32.228 23.248 -10.611 1.00 36.23 240 CYS A N 1
ATOM 1700 C CA A CYS A 1 259 ? 31.686 23.700 -9.291 0.60 34.67 240 CYS A CA 1
ATOM 1701 C CA B CYS A 1 259 ? 31.756 23.739 -9.313 0.40 35.76 240 CYS A CA 1
ATOM 1702 C C . CYS A 1 259 ? 30.750 24.862 -9.515 1.00 27.14 240 CYS A C 1
ATOM 1703 O O . CYS A 1 259 ? 30.719 25.470 -10.598 1.00 29.79 240 CYS A O 1
ATOM 1708 N N . TYR A 1 260 ? 29.946 25.126 -8.511 1.00 23.06 241 TYR A N 1
ATOM 1709 C CA . TYR A 1 260 ? 29.062 26.263 -8.527 1.00 22.52 241 TYR A CA 1
ATOM 1710 C C . TYR A 1 260 ? 29.676 27.321 -7.588 1.00 18.93 241 TYR A C 1
ATOM 1711 O O . TYR A 1 260 ? 30.332 26.967 -6.589 1.00 20.61 241 TYR A O 1
ATOM 1720 N N A LEU A 1 261 ? 29.429 28.589 -7.947 0.50 19.63 242 LEU A N 1
ATOM 1721 N N B LEU A 1 261 ? 29.484 28.587 -7.880 0.50 18.00 242 LEU A N 1
ATOM 1722 C CA A LEU A 1 261 ? 29.899 29.799 -7.245 0.50 19.90 242 LEU A CA 1
ATOM 1723 C CA B LEU A 1 261 ? 29.757 29.604 -6.866 0.50 16.87 242 LEU A CA 1
ATOM 1724 C C A LEU A 1 261 ? 28.668 30.719 -7.091 0.50 18.57 242 LEU A C 1
ATOM 1725 C C B LEU A 1 261 ? 28.718 30.694 -7.038 0.50 17.28 242 LEU A C 1
ATOM 1726 O O A LEU A 1 261 ? 27.822 30.736 -7.987 0.50 19.58 242 LEU A O 1
ATOM 1727 O O B LEU A 1 261 ? 28.088 30.813 -8.085 0.50 19.13 242 LEU A O 1
ATOM 1736 N N . ALA A 1 262 ? 28.542 31.462 -5.977 1.00 15.08 243 ALA A N 1
ATOM 1737 C CA . ALA A 1 262 ? 27.526 32.490 -5.881 1.00 14.48 243 ALA A CA 1
ATOM 1738 C C . ALA A 1 262 ? 28.213 33.805 -5.622 1.00 14.42 243 ALA A C 1
ATOM 1739 O O . ALA A 1 262 ? 29.171 33.854 -4.801 1.00 13.51 243 ALA A O 1
ATOM 1741 N N . THR A 1 263 ? 27.670 34.861 -6.226 1.00 11.86 244 THR A N 1
ATOM 1742 C CA . THR A 1 263 ? 28.120 36.212 -6.009 1.00 13.13 244 THR A CA 1
ATOM 1743 C C . THR A 1 263 ? 26.982 37.121 -5.626 1.00 14.71 244 THR A C 1
ATOM 1744 O O . THR A 1 263 ? 25.866 37.036 -6.187 1.00 15.50 244 THR A O 1
ATOM 1748 N N . GLY A 1 264 ? 27.238 37.977 -4.652 1.00 13.53 245 GLY A N 1
ATOM 1749 C CA . GLY A 1 264 ? 26.270 38.993 -4.217 1.00 12.17 245 GLY A CA 1
ATOM 1750 C C . GLY A 1 264 ? 26.803 40.379 -4.475 1.00 13.18 245 GLY A C 1
ATOM 1751 O O . GLY A 1 264 ? 27.994 40.635 -4.297 1.00 12.84 245 GLY A O 1
ATOM 1752 N N . SER A 1 265 ? 25.900 41.281 -4.867 1.00 11.97 246 SER A N 1
ATOM 1753 C CA . SER A 1 265 ? 26.254 42.590 -5.338 1.00 12.92 246 SER A CA 1
ATOM 1754 C C . SER A 1 265 ? 25.334 43.692 -4.883 1.00 13.71 246 SER A C 1
ATOM 1755 O O . SER A 1 265 ? 24.124 43.476 -4.640 1.00 13.44 246 SER A O 1
ATOM 1758 N N . LYS A 1 266 ? 25.879 44.906 -4.876 1.00 14.03 247 LYS A N 1
ATOM 1759 C CA . LYS A 1 266 ? 25.109 46.105 -4.639 1.00 15.60 247 LYS A CA 1
ATOM 1760 C C . LYS A 1 266 ? 23.987 46.259 -5.672 1.00 13.98 247 LYS A C 1
ATOM 1761 O O . LYS A 1 266 ? 23.008 46.933 -5.406 1.00 16.51 247 LYS A O 1
ATOM 1767 N N . ASP A 1 267 ? 24.137 45.614 -6.803 1.00 14.93 248 ASP A N 1
ATOM 1768 C CA . ASP A 1 267 ? 23.086 45.633 -7.853 1.00 17.31 248 ASP A CA 1
ATOM 1769 C C . ASP A 1 267 ? 21.763 44.855 -7.460 1.00 17.44 248 ASP A C 1
ATOM 1770 O O . ASP A 1 267 ? 20.798 44.821 -8.237 1.00 19.65 248 ASP A O 1
ATOM 1775 N N . GLN A 1 268 ? 21.739 44.235 -6.257 1.00 16.13 249 GLN A N 1
ATOM 1776 C CA . GLN A 1 268 ? 20.589 43.606 -5.638 1.00 16.96 249 GLN A CA 1
ATOM 1777 C C . GLN A 1 268 ? 20.358 42.224 -6.193 1.00 16.04 249 GLN A C 1
ATOM 1778 O O . GLN A 1 268 ? 19.346 41.620 -5.890 1.00 15.98 249 GLN A O 1
ATOM 1784 N N . THR A 1 269 ? 21.315 41.700 -6.982 1.00 15.59 250 THR A N 1
ATOM 1785 C CA . THR A 1 269 ? 21.263 40.323 -7.420 1.00 15.87 250 THR A CA 1
ATOM 1786 C C . THR A 1 269 ? 22.286 39.427 -6.747 1.00 15.94 250 THR A C 1
ATOM 1787 O O . THR A 1 269 ? 23.389 39.868 -6.390 1.00 15.61 250 THR A O 1
ATOM 1791 N N . ILE A 1 270 ? 21.860 38.186 -6.573 1.00 15.16 251 ILE A N 1
ATOM 1792 C CA . ILE A 1 270 ? 22.731 37.055 -6.270 1.00 15.69 251 ILE A CA 1
ATOM 1793 C C . ILE A 1 270 ? 22.769 36.198 -7.516 1.00 18.63 251 ILE A C 1
ATOM 1794 O O . ILE A 1 270 ? 21.706 35.758 -8.020 1.00 17.86 251 ILE A O 1
ATOM 1799 N N . ARG A 1 271 ? 23.959 35.970 -8.040 1.00 17.07 252 ARG A N 1
ATOM 1800 C CA . ARG A 1 271 ? 24.123 35.172 -9.264 1.00 17.54 252 ARG A CA 1
ATOM 1801 C C . ARG A 1 271 ? 24.834 33.892 -8.941 1.00 18.86 252 ARG A C 1
ATOM 1802 O O . ARG A 1 271 ? 25.844 33.910 -8.220 1.00 16.13 252 ARG A O 1
ATOM 1810 N N . ILE A 1 272 ? 24.266 32.776 -9.409 1.00 16.92 253 ILE A N 1
ATOM 1811 C CA . ILE A 1 272 ? 24.875 31.449 -9.291 1.00 19.81 253 ILE A CA 1
ATOM 1812 C C . ILE A 1 272 ? 25.531 31.119 -10.635 1.00 21.55 253 ILE A C 1
ATOM 1813 O O . ILE A 1 272 ? 24.899 31.307 -11.696 1.00 22.28 253 ILE A O 1
ATOM 1818 N N . TRP A 1 273 ? 26.768 30.663 -10.591 1.00 18.63 254 TRP A N 1
ATOM 1819 C CA . TRP A 1 273 ? 27.573 30.462 -11.796 1.00 20.72 254 TRP A CA 1
ATOM 1820 C C . TRP A 1 273 ? 28.072 29.047 -11.896 1.00 21.34 254 TRP A C 1
ATOM 1821 O O . TRP A 1 273 ? 28.393 28.442 -10.911 1.00 20.30 254 TRP A O 1
ATOM 1832 N N . SER A 1 274 ? 28.168 28.545 -13.134 1.00 22.50 255 SER A N 1
ATOM 1833 C CA . SER A 1 274 ? 28.770 27.277 -13.415 1.00 26.93 255 SER A CA 1
ATOM 1834 C C . SER A 1 274 ? 30.253 27.558 -13.659 1.00 30.72 255 SER A C 1
ATOM 1835 O O . SER A 1 274 ? 30.570 28.266 -14.609 1.00 33.81 255 SER A O 1
ATOM 1838 N N . CYS A 1 275 ? 31.141 27.042 -12.803 1.00 33.01 256 CYS A N 1
ATOM 1839 C CA . CYS A 1 275 ? 32.579 27.338 -12.955 1.00 46.56 256 CYS A CA 1
ATOM 1840 C C . CYS A 1 275 ? 33.261 26.365 -13.902 1.00 45.19 256 CYS A C 1
ATOM 1841 O O . CYS A 1 275 ? 34.450 26.503 -14.111 1.00 55.12 256 CYS A O 1
ATOM 1844 N N . SER A 1 276 ? 32.498 25.390 -14.461 1.00 57.41 257 SER A N 1
ATOM 1845 C CA . SER A 1 276 ? 32.893 24.592 -15.654 1.00 59.08 257 SER A CA 1
ATOM 1846 C C . SER A 1 276 ? 32.797 25.442 -16.893 1.00 59.01 257 SER A C 1
ATOM 1847 O O . SER A 1 276 ? 33.780 25.633 -17.595 1.00 61.43 257 SER A O 1
ATOM 1849 N N . ARG A 1 277 ? 31.585 25.928 -17.146 1.00 56.04 258 ARG A N 1
ATOM 1850 C CA . ARG A 1 277 ? 31.208 26.626 -18.377 1.00 53.08 258 ARG A CA 1
ATOM 1851 C C . ARG A 1 277 ? 31.290 28.185 -18.289 1.00 52.31 258 ARG A C 1
ATOM 1852 O O . ARG A 1 277 ? 30.881 28.870 -19.223 1.00 55.97 258 ARG A O 1
ATOM 1854 N N . GLY A 1 278 ? 31.791 28.728 -17.169 1.00 50.20 259 GLY A N 1
ATOM 1855 C CA . GLY A 1 278 ? 31.858 30.181 -16.941 1.00 43.19 259 GLY A CA 1
ATOM 1856 C C . GLY A 1 278 ? 30.603 30.984 -17.311 1.00 39.96 259 GLY A C 1
ATOM 1857 O O . GLY A 1 278 ? 30.701 32.073 -17.875 1.00 38.41 259 GLY A O 1
ATOM 1858 N N . ARG A 1 279 ? 29.427 30.466 -16.974 1.00 31.04 260 ARG A N 1
ATOM 1859 C CA . ARG A 1 279 ? 28.174 31.102 -17.350 1.00 31.90 260 ARG A CA 1
ATOM 1860 C C . ARG A 1 279 ? 27.206 31.087 -16.161 1.00 24.73 260 ARG A C 1
ATOM 1861 O O . ARG A 1 279 ? 27.261 30.222 -15.332 1.00 24.44 260 ARG A O 1
ATOM 1863 N N . GLY A 1 280 ? 26.335 32.071 -16.101 1.00 23.75 261 GLY A N 1
ATOM 1864 C CA . GLY A 1 280 ? 25.332 32.170 -15.034 1.00 23.96 261 GLY A CA 1
ATOM 1865 C C . GLY A 1 280 ? 24.315 31.077 -15.205 1.00 27.65 261 GLY A C 1
ATOM 1866 O O . GLY A 1 280 ? 23.935 30.768 -16.332 1.00 31.66 261 GLY A O 1
ATOM 1867 N N . VAL A 1 281 ? 23.893 30.456 -14.122 1.00 25.50 262 VAL A N 1
ATOM 1868 C CA . VAL A 1 281 ? 22.818 29.466 -14.160 1.00 27.10 262 VAL A CA 1
ATOM 1869 C C . VAL A 1 281 ? 21.574 29.909 -13.438 1.00 26.16 262 VAL A C 1
ATOM 1870 O O . VAL A 1 281 ? 20.539 29.339 -13.643 1.00 23.55 262 VAL A O 1
ATOM 1874 N N . MET A 1 282 ? 21.650 30.926 -12.598 1.00 23.21 263 MET A N 1
ATOM 1875 C CA . MET A 1 282 ? 20.495 31.358 -11.832 1.00 22.86 263 MET A CA 1
ATOM 1876 C C . MET A 1 282 ? 20.698 32.781 -11.371 1.00 24.46 263 MET A C 1
ATOM 1877 O O . MET A 1 282 ? 21.822 33.126 -11.003 1.00 23.35 263 MET A O 1
ATOM 1882 N N . ILE A 1 283 ? 19.628 33.592 -11.371 1.00 21.52 264 ILE A N 1
ATOM 1883 C CA . ILE A 1 283 ? 19.675 34.951 -10.860 1.00 22.38 264 ILE A CA 1
ATOM 1884 C C . ILE A 1 283 ? 18.608 35.094 -9.769 1.00 22.22 264 ILE A C 1
ATOM 1885 O O . ILE A 1 283 ? 17.425 34.808 -9.990 1.00 21.70 264 ILE A O 1
ATOM 1890 N N . LEU A 1 284 ? 19.024 35.507 -8.575 1.00 18.58 265 LEU A N 1
ATOM 1891 C CA . LEU A 1 284 ? 18.095 35.772 -7.515 1.00 18.79 265 LEU A CA 1
ATOM 1892 C C . LEU A 1 284 ? 18.111 37.268 -7.316 1.00 21.79 265 LEU A C 1
ATOM 1893 O O . LEU A 1 284 ? 19.145 37.904 -7.394 1.00 24.87 265 LEU A O 1
ATOM 1898 N N . LYS A 1 285 ? 16.968 37.878 -7.130 1.00 18.95 266 LYS A N 1
ATOM 1899 C CA . LYS A 1 285 ? 16.921 39.312 -6.947 1.00 18.07 266 LYS A CA 1
ATOM 1900 C C . LYS A 1 285 ? 16.279 39.547 -5.620 1.00 17.48 266 LYS A C 1
ATOM 1901 O O . LYS A 1 285 ? 15.267 38.874 -5.286 1.00 18.27 266 LYS A O 1
ATOM 1907 N N . LEU A 1 286 ? 16.806 40.506 -4.830 1.00 18.41 267 LEU A N 1
ATOM 1908 C CA . LEU A 1 286 ? 16.302 40.684 -3.475 1.00 16.92 267 LEU A CA 1
ATOM 1909 C C . LEU A 1 286 ? 14.832 41.114 -3.478 1.00 18.27 267 LEU A C 1
ATOM 1910 O O . LEU A 1 286 ? 14.445 41.931 -4.307 1.00 18.18 267 LEU A O 1
ATOM 1915 N N . PRO A 1 287 ? 14.047 40.598 -2.524 1.00 21.22 268 PRO A N 1
ATOM 1916 C CA . PRO A 1 287 ? 12.632 41.034 -2.407 1.00 21.74 268 PRO A CA 1
ATOM 1917 C C . PRO A 1 287 ? 12.558 42.378 -1.775 1.00 24.37 268 PRO A C 1
ATOM 1918 O O . PRO A 1 287 ? 13.459 42.771 -1.045 1.00 22.42 268 PRO A O 1
ATOM 1922 N N . PHE A 1 288 ? 11.451 43.073 -2.007 1.00 29.29 269 PHE A N 1
ATOM 1923 C CA . PHE A 1 288 ? 11.201 44.354 -1.402 1.00 32.30 269 PHE A CA 1
ATOM 1924 C C . PHE A 1 288 ? 10.284 44.038 -0.218 1.00 31.04 269 PHE A C 1
ATOM 1925 O O . PHE A 1 288 ? 9.086 43.786 -0.387 1.00 32.37 269 PHE A O 1
ATOM 1933 N N . LEU A 1 289 ? 10.842 44.049 0.981 1.00 31.07 270 LEU A N 1
ATOM 1934 C CA . LEU A 1 289 ? 10.098 43.710 2.215 1.00 34.65 270 LEU A CA 1
ATOM 1935 C C . LEU A 1 289 ? 9.807 44.944 3.045 1.00 34.76 270 LEU A C 1
ATOM 1936 O O . LEU A 1 289 ? 10.610 45.860 3.085 1.00 41.35 270 LEU A O 1
ATOM 1941 N N . LYS A 1 290 ? 8.664 44.941 3.742 1.00 35.48 271 LYS A N 1
ATOM 1942 C CA . LYS A 1 290 ? 8.353 45.991 4.749 1.00 36.32 271 LYS A CA 1
ATOM 1943 C C . LYS A 1 290 ? 9.386 45.928 5.890 1.00 35.00 271 LYS A C 1
ATOM 1944 O O . LYS A 1 290 ? 9.836 44.834 6.254 1.00 40.01 271 LYS A O 1
ATOM 1946 N N . ARG A 1 291 ? 9.761 47.084 6.438 1.00 29.81 272 ARG A N 1
ATOM 1947 C CA . ARG A 1 291 ? 10.696 47.130 7.567 1.00 36.58 272 ARG A CA 1
ATOM 1948 C C . ARG A 1 291 ? 9.982 46.654 8.827 1.00 37.60 272 ARG A C 1
ATOM 1949 O O . ARG A 1 291 ? 8.793 46.930 9.013 1.00 38.97 272 ARG A O 1
ATOM 1957 N N . ARG A 1 292 ? 10.678 45.928 9.687 1.00 31.99 273 ARG A N 1
ATOM 1958 C CA . ARG A 1 292 ? 10.091 45.579 10.967 1.00 35.96 273 ARG A CA 1
ATOM 1959 C C . ARG A 1 292 ? 11.059 45.792 12.102 1.00 41.03 273 ARG A C 1
ATOM 1960 O O . ARG A 1 292 ? 12.293 45.787 11.918 1.00 34.30 273 ARG A O 1
ATOM 1968 N N . GLY A 1 293 ? 10.465 46.019 13.273 1.00 45.64 274 GLY A N 1
ATOM 1969 C CA . GLY A 1 293 ? 11.190 46.339 14.492 1.00 51.94 274 GLY A CA 1
ATOM 1970 C C . GLY A 1 293 ? 11.156 47.824 14.806 1.00 58.30 274 GLY A C 1
ATOM 1971 O O . GLY A 1 293 ? 10.469 48.607 14.127 1.00 49.18 274 GLY A O 1
ATOM 1972 N N . GLY A 1 294 ? 11.906 48.205 15.848 1.00 65.92 275 GLY A N 1
ATOM 1973 C CA . GLY A 1 294 ? 11.978 49.592 16.310 1.00 70.62 275 GLY A CA 1
ATOM 1974 C C . GLY A 1 294 ? 12.411 50.509 15.183 1.00 69.83 275 GLY A C 1
ATOM 1975 O O . GLY A 1 294 ? 13.305 50.142 14.400 1.00 68.84 275 GLY A O 1
ATOM 1976 N N . GLY A 1 295 ? 11.750 51.674 15.090 1.00 73.49 276 GLY A N 1
ATOM 1977 C CA . GLY A 1 295 ? 12.020 52.695 14.060 1.00 65.99 276 GLY A CA 1
ATOM 1978 C C . GLY A 1 295 ? 13.424 53.267 14.185 1.00 66.43 276 GLY A C 1
ATOM 1979 O O . GLY A 1 295 ? 13.860 53.604 15.295 1.00 74.24 276 GLY A O 1
ATOM 1980 N N . ILE A 1 296 ? 14.122 53.365 13.041 1.00 57.08 277 ILE A N 1
ATOM 1981 C CA . ILE A 1 296 ? 15.515 53.802 12.961 1.00 46.25 277 ILE A CA 1
ATOM 1982 C C . ILE A 1 296 ? 15.564 55.268 12.549 1.00 40.63 277 ILE A C 1
ATOM 1983 O O . ILE A 1 296 ? 14.583 55.831 12.064 1.00 38.71 277 ILE A O 1
ATOM 1985 N N . ASP A 1 297 ? 16.729 55.877 12.725 1.00 39.38 278 ASP A N 1
ATOM 1986 C CA . ASP A 1 297 ? 16.963 57.267 12.331 1.00 37.91 278 ASP A CA 1
ATOM 1987 C C . ASP A 1 297 ? 16.922 57.407 10.783 1.00 39.01 278 ASP A C 1
ATOM 1988 O O . ASP A 1 297 ? 17.835 56.925 10.103 1.00 36.57 278 ASP A O 1
ATOM 1993 N N . PRO A 1 298 ? 15.888 58.110 10.234 1.00 42.94 279 PRO A N 1
ATOM 1994 C CA . PRO A 1 298 ? 15.769 58.203 8.756 1.00 45.04 279 PRO A CA 1
ATOM 1995 C C . PRO A 1 298 ? 16.875 59.022 8.070 1.00 44.47 279 PRO A C 1
ATOM 1996 O O . PRO A 1 298 ? 17.113 58.838 6.864 1.00 49.09 279 PRO A O 1
ATOM 2000 N N . THR A 1 299 ? 17.560 59.893 8.821 1.00 41.56 280 THR A N 1
ATOM 2001 C CA . THR A 1 299 ? 18.590 60.774 8.246 1.00 43.39 280 THR A CA 1
ATOM 2002 C C . THR A 1 299 ? 19.938 60.088 7.992 1.00 47.05 280 THR A C 1
ATOM 2003 O O . THR A 1 299 ? 20.840 60.723 7.422 1.00 44.70 280 THR A O 1
ATOM 2007 N N . VAL A 1 300 ? 20.110 58.836 8.452 1.00 42.49 281 VAL A N 1
ATOM 2008 C CA . VAL A 1 300 ? 21.391 58.115 8.280 1.00 41.31 281 VAL A CA 1
ATOM 2009 C C . VAL A 1 300 ? 21.447 57.498 6.865 1.00 38.60 281 VAL A C 1
ATOM 2010 O O . VAL A 1 300 ? 20.496 56.815 6.445 1.00 34.40 281 VAL A O 1
ATOM 2014 N N . LYS A 1 301 ? 22.562 57.754 6.149 1.00 41.83 282 LYS A N 1
ATOM 2015 C CA . LYS A 1 301 ? 22.778 57.234 4.779 1.00 39.81 282 LYS A CA 1
ATOM 2016 C C . LYS A 1 301 ? 23.098 55.729 4.915 1.00 41.27 282 LYS A C 1
ATOM 2017 O O . LYS A 1 301 ? 24.019 55.341 5.680 1.00 34.95 282 LYS A O 1
ATOM 2019 N N . GLU A 1 302 ? 22.333 54.901 4.198 1.00 35.44 283 GLU A N 1
ATOM 2020 C CA . GLU A 1 302 ? 22.530 53.447 4.198 1.00 33.23 283 GLU A CA 1
ATOM 2021 C C . GLU A 1 302 ? 22.215 52.862 2.813 1.00 33.10 283 GLU A C 1
ATOM 2022 O O . GLU A 1 302 ? 21.106 52.940 2.319 1.00 37.46 283 GLU A O 1
ATOM 2028 N N . ARG A 1 303 ? 23.220 52.284 2.191 1.00 34.94 284 ARG A N 1
ATOM 2029 C CA . ARG A 1 303 ? 23.049 51.613 0.914 1.00 33.00 284 ARG A CA 1
ATOM 2030 C C . ARG A 1 303 ? 23.235 50.100 1.182 1.00 27.30 284 ARG A C 1
ATOM 2031 O O . ARG A 1 303 ? 23.749 49.709 2.221 1.00 29.79 284 ARG A O 1
ATOM 2033 N N . LEU A 1 304 ? 22.779 49.278 0.266 1.00 21.77 285 LEU A N 1
ATOM 2034 C CA . LEU A 1 304 ? 22.769 47.863 0.455 1.00 16.49 285 LEU A CA 1
ATOM 2035 C C . LEU A 1 304 ? 24.180 47.278 0.588 1.00 16.95 285 LEU A C 1
ATOM 2036 O O . LEU A 1 304 ? 25.082 47.691 -0.139 1.00 18.34 285 LEU A O 1
ATOM 2041 N N . TRP A 1 305 ? 24.333 46.287 1.455 1.00 14.86 286 TRP A N 1
ATOM 2042 C CA . TRP A 1 305 ? 25.465 45.395 1.420 1.00 13.83 286 TRP A CA 1
ATOM 2043 C C . TRP A 1 305 ? 24.871 43.976 1.300 1.00 13.49 286 TRP A C 1
ATOM 2044 O O . TRP A 1 305 ? 24.010 43.611 2.123 1.00 14.49 286 TRP A O 1
ATOM 2055 N N . LEU A 1 306 ? 25.272 43.222 0.271 1.00 13.10 287 LEU A N 1
ATOM 2056 C CA . LEU A 1 306 ? 24.692 41.945 -0.039 1.00 12.17 287 LEU A CA 1
ATOM 2057 C C . LEU A 1 306 ? 25.765 40.875 0.142 1.00 12.79 287 LEU A C 1
ATOM 2058 O O . LEU A 1 306 ? 26.554 40.579 -0.775 1.00 13.56 287 LEU A O 1
ATOM 2063 N N . THR A 1 307 ? 25.784 40.302 1.338 1.00 12.43 288 THR A N 1
ATOM 2064 C CA . THR A 1 307 ? 26.753 39.246 1.668 1.00 11.60 288 THR A CA 1
ATOM 2065 C C . THR A 1 307 ? 26.105 37.861 1.688 1.00 11.70 288 THR A C 1
ATOM 2066 O O . THR A 1 307 ? 24.891 37.756 1.753 1.00 13.26 288 THR A O 1
ATOM 2070 N N . LEU A 1 308 ? 26.914 36.782 1.639 1.00 12.07 289 LEU A N 1
ATOM 2071 C CA . LEU A 1 308 ? 26.411 35.410 1.436 1.00 11.74 289 LEU A CA 1
ATOM 2072 C C . LEU A 1 308 ? 27.031 34.436 2.410 1.00 12.43 289 LEU A C 1
ATOM 2073 O O . LEU A 1 308 ? 28.178 34.633 2.868 1.00 13.36 289 LEU A O 1
ATOM 2078 N N . HIS A 1 309 ? 26.290 33.390 2.728 1.00 12.44 290 HIS A N 1
ATOM 2079 C CA . HIS A 1 309 ? 26.846 32.232 3.373 1.00 13.02 290 HIS A CA 1
ATOM 2080 C C . HIS A 1 309 ? 26.199 31.001 2.741 1.00 12.88 290 HIS A C 1
ATOM 2081 O O . HIS A 1 309 ? 24.956 30.921 2.704 1.00 13.53 290 HIS A O 1
ATOM 2088 N N . TRP A 1 310 ? 27.033 30.080 2.267 1.00 14.23 291 TRP A N 1
ATOM 2089 C CA . TRP A 1 310 ? 26.561 28.883 1.598 1.00 15.37 291 TRP A CA 1
ATOM 2090 C C . TRP A 1 310 ? 26.799 27.710 2.566 1.00 14.87 291 TRP A C 1
ATOM 2091 O O . TRP A 1 310 ? 27.909 27.266 2.697 1.00 15.66 291 TRP A O 1
ATOM 2102 N N . PRO A 1 311 ? 25.744 27.242 3.225 1.00 15.10 292 PRO A N 1
ATOM 2103 C CA . PRO A 1 311 ? 25.923 26.271 4.333 1.00 18.08 292 PRO A CA 1
ATOM 2104 C C . PRO A 1 311 ? 26.344 24.859 3.856 1.00 17.45 292 PRO A C 1
ATOM 2105 O O . PRO A 1 311 ? 25.694 24.293 2.963 1.00 17.15 292 PRO A O 1
ATOM 2109 N N . SER A 1 312 ? 27.369 24.309 4.486 1.00 19.55 293 SER A N 1
ATOM 2110 C CA A SER A 1 312 ? 27.867 22.956 4.205 0.60 22.35 293 SER A CA 1
ATOM 2111 C CA B SER A 1 312 ? 27.840 22.978 4.107 0.40 20.91 293 SER A CA 1
ATOM 2112 C C . SER A 1 312 ? 26.835 21.873 4.430 1.00 22.08 293 SER A C 1
ATOM 2113 O O . SER A 1 312 ? 26.787 20.916 3.708 1.00 24.97 293 SER A O 1
ATOM 2118 N N . ASN A 1 313 ? 26.021 22.022 5.464 1.00 25.52 294 ASN A N 1
ATOM 2119 C CA . ASN A 1 313 ? 24.988 20.981 5.777 1.00 27.35 294 ASN A CA 1
ATOM 2120 C C . ASN A 1 313 ? 23.730 21.106 4.983 1.00 29.73 294 ASN A C 1
ATOM 2121 O O . ASN A 1 313 ? 22.913 20.218 5.009 1.00 27.65 294 ASN A O 1
ATOM 2126 N N . GLN A 1 314 ? 23.545 22.217 4.278 1.00 25.09 295 GLN A N 1
ATOM 2127 C CA . GLN A 1 314 ? 22.417 22.365 3.398 1.00 22.62 295 GLN A CA 1
ATOM 2128 C C . GLN A 1 314 ? 22.859 22.922 2.055 1.00 24.69 295 GLN A C 1
ATOM 2129 O O . GLN A 1 314 ? 22.605 24.103 1.739 1.00 21.09 295 GLN A O 1
ATOM 2135 N N . PRO A 1 315 ? 23.503 22.086 1.236 1.00 24.42 296 PRO A N 1
ATOM 2136 C CA . PRO A 1 315 ? 24.085 22.598 -0.023 1.00 23.31 296 PRO A CA 1
ATOM 2137 C C . PRO A 1 315 ? 23.163 23.104 -1.082 1.00 24.42 296 PRO A C 1
ATOM 2138 O O . PRO A 1 315 ? 23.652 23.755 -1.980 1.00 24.24 296 PRO A O 1
ATOM 2142 N N . THR A 1 316 ? 21.844 22.854 -1.003 1.00 21.70 297 THR A N 1
ATOM 2143 C CA . THR A 1 316 ? 20.896 23.386 -1.948 1.00 23.67 297 THR A CA 1
ATOM 2144 C C . THR A 1 316 ? 20.315 24.702 -1.472 1.00 23.71 297 THR A C 1
ATOM 2145 O O . THR A 1 316 ? 19.418 25.221 -2.110 1.00 21.11 297 THR A O 1
ATOM 2149 N N . GLN A 1 317 ? 20.796 25.209 -0.330 1.00 21.08 298 GLN A N 1
ATOM 2150 C CA . GLN A 1 317 ? 20.308 26.447 0.251 1.00 19.48 298 GLN A CA 1
ATOM 2151 C C . GLN A 1 317 ? 21.439 27.491 0.304 1.00 15.51 298 GLN A C 1
ATOM 2152 O O . GLN A 1 317 ? 22.578 27.122 0.344 1.00 16.76 298 GLN A O 1
ATOM 2158 N N . LEU A 1 318 ? 21.072 28.774 0.298 1.00 16.22 299 LEU A N 1
ATOM 2159 C CA . LEU A 1 318 ? 22.053 29.912 0.301 1.00 15.70 299 LEU A CA 1
ATOM 2160 C C . LEU A 1 318 ? 21.519 31.001 1.148 1.00 14.68 299 LEU A C 1
ATOM 2161 O O . LEU A 1 318 ? 20.359 31.400 1.014 1.00 16.36 299 LEU A O 1
ATOM 2166 N N . VAL A 1 319 ? 22.309 31.450 2.118 1.00 13.70 300 VAL A N 1
ATOM 2167 C CA . VAL A 1 319 ? 21.907 32.559 2.998 1.00 13.91 300 VAL A CA 1
ATOM 2168 C C . VAL A 1 319 ? 22.442 33.865 2.484 1.00 13.38 300 VAL A C 1
ATOM 2169 O O . VAL A 1 319 ? 23.577 33.933 2.038 1.00 15.01 300 VAL A O 1
ATOM 2173 N N . SER A 1 320 ? 21.611 34.889 2.490 1.00 13.15 301 SER A N 1
ATOM 2174 C CA . SER A 1 320 ? 22.061 36.230 2.136 1.00 13.51 301 SER A CA 1
ATOM 2175 C C . SER A 1 320 ? 21.550 37.258 3.089 1.00 14.82 301 SER A C 1
ATOM 2176 O O . SER A 1 320 ? 20.581 37.038 3.808 1.00 16.61 301 SER A O 1
ATOM 2179 N N . SER A 1 321 ? 22.238 38.388 3.125 1.00 13.81 302 SER A N 1
ATOM 2180 C CA . SER A 1 321 ? 21.669 39.614 3.682 1.00 14.59 302 SER A CA 1
ATOM 2181 C C . SER A 1 321 ? 20.713 40.254 2.696 1.00 15.13 302 SER A C 1
ATOM 2182 O O . SER A 1 321 ? 20.558 39.814 1.525 1.00 16.76 302 SER A O 1
ATOM 2185 N N . CYS A 1 322 ? 20.013 41.276 3.179 1.00 15.14 303 CYS A N 1
ATOM 2186 C CA . CYS A 1 322 ? 18.979 41.958 2.378 1.00 16.62 303 CYS A CA 1
ATOM 2187 C C . CYS A 1 322 ? 18.881 43.395 2.879 1.00 16.01 303 CYS A C 1
ATOM 2188 O O . CYS A 1 322 ? 19.569 43.798 3.811 1.00 15.59 303 CYS A O 1
ATOM 2191 N N . PHE A 1 323 ? 18.037 44.204 2.256 1.00 16.77 304 PHE A N 1
ATOM 2192 C CA . PHE A 1 323 ? 17.762 45.533 2.749 1.00 19.24 304 PHE A CA 1
ATOM 2193 C C . PHE A 1 323 ? 17.383 45.484 4.236 1.00 18.86 304 PHE A C 1
ATOM 2194 O O . PHE A 1 323 ? 16.740 44.506 4.703 1.00 20.11 304 PHE A O 1
ATOM 2202 N N . GLY A 1 324 ? 17.815 46.503 4.976 1.00 21.05 305 GLY A N 1
ATOM 2203 C CA . GLY A 1 324 ? 17.470 46.637 6.399 1.00 19.97 305 GLY A CA 1
ATOM 2204 C C . GLY A 1 324 ? 18.174 45.629 7.286 1.00 20.33 305 GLY A C 1
ATOM 2205 O O . GLY A 1 324 ? 17.875 45.527 8.479 1.00 21.87 305 GLY A O 1
ATOM 2206 N N . GLY A 1 325 ? 19.102 44.854 6.717 1.00 18.42 306 GLY A N 1
ATOM 2207 C CA . GLY A 1 325 ? 19.751 43.819 7.474 1.00 19.47 306 GLY A CA 1
ATOM 2208 C C . GLY A 1 325 ? 18.910 42.583 7.767 1.00 20.78 306 GLY A C 1
ATOM 2209 O O . GLY A 1 325 ? 19.325 41.762 8.576 1.00 17.88 306 GLY A O 1
ATOM 2210 N N . GLU A 1 326 ? 17.786 42.404 7.081 1.00 19.23 307 GLU A N 1
ATOM 2211 C CA . GLU A 1 326 ? 17.085 41.117 7.155 1.00 18.23 307 GLU A CA 1
ATOM 2212 C C . GLU A 1 326 ? 18.010 40.071 6.568 1.00 16.69 307 GLU A C 1
ATOM 2213 O O . GLU A 1 326 ? 18.815 40.381 5.667 1.00 17.01 307 GLU A O 1
ATOM 2219 N N . LEU A 1 327 ? 17.904 38.855 7.090 1.00 16.06 308 LEU A N 1
ATOM 2220 C CA . LEU A 1 327 ? 18.636 37.700 6.534 1.00 15.19 308 LEU A CA 1
ATOM 2221 C C . LEU A 1 327 ? 17.627 36.784 5.859 1.00 16.60 308 LEU A C 1
ATOM 2222 O O . LEU A 1 327 ? 16.507 36.635 6.356 1.00 16.50 308 LEU A O 1
ATOM 2227 N N . LEU A 1 328 ? 18.026 36.199 4.740 1.00 15.86 309 LEU A N 1
ATOM 2228 C CA . LEU A 1 328 ? 17.182 35.328 3.949 1.00 16.59 309 LEU A CA 1
ATOM 2229 C C . LEU A 1 328 ? 17.838 33.990 3.741 1.00 17.51 309 LEU A C 1
ATOM 2230 O O . LEU A 1 328 ? 19.047 33.913 3.438 1.00 16.77 309 LEU A O 1
ATOM 2235 N N . GLN A 1 329 ? 17.053 32.907 3.802 1.00 15.61 310 GLN A N 1
ATOM 2236 C CA . GLN A 1 329 ? 17.526 31.625 3.309 1.00 16.87 310 GLN A CA 1
ATOM 2237 C C . GLN A 1 329 ? 16.848 31.326 1.986 1.00 19.06 310 GLN A C 1
ATOM 2238 O O . GLN A 1 329 ? 15.617 31.151 1.938 1.00 20.76 310 GLN A O 1
ATOM 2244 N N . TRP A 1 330 ? 17.648 31.231 0.936 1.00 16.82 311 TRP A N 1
ATOM 2245 C CA . TRP A 1 330 ? 17.157 30.976 -0.407 1.00 18.21 311 TRP A CA 1
ATOM 2246 C C . TRP A 1 330 ? 17.149 29.474 -0.697 1.00 18.77 311 TRP A C 1
ATOM 2247 O O . TRP A 1 330 ? 18.129 28.746 -0.450 1.00 18.41 311 TRP A O 1
ATOM 2258 N N . ASP A 1 331 ? 16.057 29.000 -1.282 1.00 20.88 312 ASP A N 1
ATOM 2259 C CA . ASP A 1 331 ? 15.997 27.614 -1.723 1.00 23.74 312 ASP A CA 1
ATOM 2260 C C . ASP A 1 331 ? 16.402 27.541 -3.191 1.00 23.46 312 ASP A C 1
ATOM 2261 O O . ASP A 1 331 ? 15.660 27.994 -4.062 1.00 29.92 312 ASP A O 1
ATOM 2266 N N . LEU A 1 332 ? 17.577 27.003 -3.467 1.00 21.73 313 LEU A N 1
ATOM 2267 C CA . LEU A 1 332 ? 18.115 27.036 -4.820 1.00 24.87 313 LEU A CA 1
ATOM 2268 C C . LEU A 1 332 ? 17.539 25.897 -5.676 1.00 30.22 313 LEU A C 1
ATOM 2269 O O . LEU A 1 332 ? 17.809 25.886 -6.868 1.00 27.49 313 LEU A O 1
ATOM 2274 N N . THR A 1 333 ? 16.784 24.959 -5.076 1.00 35.07 314 THR A N 1
ATOM 2275 C CA . THR A 1 333 ? 16.069 23.911 -5.851 1.00 40.25 314 THR A CA 1
ATOM 2276 C C . THR A 1 333 ? 14.861 24.483 -6.587 1.00 43.40 314 THR A C 1
ATOM 2277 O O . THR A 1 333 ? 14.414 23.916 -7.582 1.00 44.97 314 THR A O 1
ATOM 2281 N N . GLN A 1 334 ? 14.338 25.597 -6.085 1.00 48.63 315 GLN A N 1
ATOM 2282 C CA . GLN A 1 334 ? 13.310 26.374 -6.787 1.00 58.99 315 GLN A CA 1
ATOM 2283 C C . GLN A 1 334 ? 13.878 27.366 -7.842 1.00 65.88 315 GLN A C 1
ATOM 2284 O O . GLN A 1 334 ? 13.103 27.986 -8.567 1.00 71.79 315 GLN A O 1
ATOM 2290 N N . SER A 1 335 ? 15.206 27.530 -7.914 1.00 67.51 316 SER A N 1
ATOM 2291 C CA . SER A 1 335 ? 15.834 28.493 -8.829 1.00 63.77 316 SER A CA 1
ATOM 2292 N N . TRP A 1 336 ? 14.056 29.388 -10.914 1.00 74.61 317 TRP A N 1
ATOM 2293 C CA . TRP A 1 336 ? 12.960 30.178 -11.451 1.00 82.09 317 TRP A CA 1
ATOM 2294 C C . TRP A 1 336 ? 12.140 30.842 -10.323 1.00 82.85 317 TRP A C 1
ATOM 2295 O O . TRP A 1 336 ? 12.129 32.074 -10.209 1.00 80.09 317 TRP A O 1
ATOM 2297 N N . ARG A 1 337 ? 11.493 30.022 -9.482 1.00 77.73 318 ARG A N 1
ATOM 2298 C CA . ARG A 1 337 ? 10.479 30.497 -8.496 1.00 63.10 318 ARG A CA 1
ATOM 2299 C C . ARG A 1 337 ? 10.967 31.464 -7.380 1.00 57.41 318 ARG A C 1
ATOM 2300 O O . ARG A 1 337 ? 10.134 32.078 -6.722 1.00 53.41 318 ARG A O 1
ATOM 2302 N N . ARG A 1 338 ? 12.290 31.596 -7.169 1.00 55.26 319 ARG A N 1
ATOM 2303 C CA . ARG A 1 338 ? 12.867 32.560 -6.180 1.00 48.35 319 ARG A CA 1
ATOM 2304 C C . ARG A 1 338 ? 12.281 32.420 -4.756 1.00 42.89 319 ARG A C 1
ATOM 2305 O O . ARG A 1 338 ? 11.768 33.398 -4.164 1.00 50.43 319 ARG A O 1
ATOM 2313 N N . LYS A 1 339 ? 12.360 31.219 -4.199 1.00 32.92 320 LYS A N 1
ATOM 2314 C CA . LYS A 1 339 ? 11.797 30.987 -2.859 1.00 28.80 320 LYS A CA 1
ATOM 2315 C C . LYS A 1 339 ? 12.832 31.381 -1.822 1.00 26.25 320 LYS A C 1
ATOM 2316 O O . LYS A 1 339 ? 13.962 30.876 -1.848 1.00 22.45 320 LYS A O 1
ATOM 2319 N N . TYR A 1 340 ? 12.414 32.226 -0.896 1.00 27.04 321 TYR A N 1
ATOM 2320 C CA . TYR A 1 340 ? 13.231 32.587 0.258 1.00 27.17 321 TYR A CA 1
ATOM 2321 C C . TYR A 1 340 ? 12.400 32.463 1.523 1.00 27.60 321 TYR A C 1
ATOM 2322 O O . TYR A 1 340 ? 11.175 32.553 1.477 1.00 25.38 321 TYR A O 1
ATOM 2331 N N . THR A 1 341 ? 13.105 32.311 2.648 1.00 24.99 322 THR A N 1
ATOM 2332 C CA . THR A 1 341 ? 12.562 32.373 3.969 1.00 24.58 322 THR A CA 1
ATOM 2333 C C . THR A 1 341 ? 13.323 33.399 4.794 1.00 24.35 322 THR A C 1
ATOM 2334 O O . THR A 1 341 ? 14.573 33.345 4.882 1.00 22.44 322 THR A O 1
ATOM 2338 N N . LEU A 1 342 ? 12.573 34.280 5.434 1.00 20.61 323 LEU A N 1
ATOM 2339 C CA . LEU A 1 342 ? 13.104 35.279 6.335 1.00 21.65 323 LEU A CA 1
ATOM 2340 C C . LEU A 1 342 ? 13.574 34.630 7.633 1.00 21.58 323 LEU A C 1
ATOM 2341 O O . LEU A 1 342 ? 12.864 33.778 8.193 1.00 24.18 323 LEU A O 1
ATOM 2346 N N . PHE A 1 343 ? 14.762 35.017 8.109 1.00 17.48 324 PHE A N 1
ATOM 2347 C CA . PHE A 1 343 ? 15.228 34.617 9.451 1.00 19.74 324 PHE A CA 1
ATOM 2348 C C . PHE A 1 343 ? 14.317 35.307 10.474 1.00 21.62 324 PHE A C 1
ATOM 2349 O O . PHE A 1 343 ? 13.942 36.493 10.299 1.00 19.78 324 PHE A O 1
ATOM 2357 N N . SER A 1 344 ? 14.002 34.572 11.529 1.00 21.50 325 SER A N 1
ATOM 2358 C CA . SER A 1 344 ? 13.133 35.037 12.601 1.00 22.32 325 SER A CA 1
ATOM 2359 C C . SER A 1 344 ? 11.798 35.566 12.057 1.00 23.98 325 SER A C 1
ATOM 2360 O O . SER A 1 344 ? 11.386 36.657 12.398 1.00 24.51 325 SER A O 1
ATOM 2363 N N . ALA A 1 345 ? 11.182 34.810 11.154 1.00 24.73 326 ALA A N 1
ATOM 2364 C CA . ALA A 1 345 ? 9.918 35.265 10.492 1.00 29.52 326 ALA A CA 1
ATOM 2365 C C . ALA A 1 345 ? 8.780 35.318 11.496 1.00 29.21 326 ALA A C 1
ATOM 2366 O O . ALA A 1 345 ? 7.938 36.159 11.373 1.00 29.29 326 ALA A O 1
ATOM 2368 N N . SER A 1 346 ? 8.810 34.450 12.501 1.00 30.47 327 SER A N 1
ATOM 2369 C CA . SER A 1 346 ? 7.644 34.287 13.431 1.00 36.85 327 SER A CA 1
ATOM 2370 C C . SER A 1 346 ? 7.812 34.997 14.765 1.00 41.63 327 SER A C 1
ATOM 2371 O O . SER A 1 346 ? 6.985 34.822 15.666 1.00 42.64 327 SER A O 1
ATOM 2374 N N . SER A 1 347 ? 8.865 35.797 14.901 1.00 40.41 328 SER A N 1
ATOM 2375 C CA . SER A 1 347 ? 9.177 36.449 16.156 1.00 39.82 328 SER A CA 1
ATOM 2376 C C . SER A 1 347 ? 9.669 37.831 15.811 1.00 43.48 328 SER A C 1
ATOM 2377 O O . SER A 1 347 ? 10.521 37.981 14.932 1.00 36.96 328 SER A O 1
ATOM 2380 N N . GLU A 1 348 ? 9.113 38.837 16.478 1.00 38.54 329 GLU A N 1
ATOM 2381 C CA . GLU A 1 348 ? 9.448 40.217 16.230 1.00 38.04 329 GLU A CA 1
ATOM 2382 C C . GLU A 1 348 ? 10.525 40.704 17.172 1.00 36.19 329 GLU A C 1
ATOM 2383 O O . GLU A 1 348 ? 10.823 40.062 18.192 1.00 36.87 329 GLU A O 1
ATOM 2389 N N . GLY A 1 349 ? 11.142 41.823 16.785 1.00 32.07 330 GLY A N 1
ATOM 2390 C CA . GLY A 1 349 ? 12.208 42.455 17.544 1.00 32.62 330 GLY A CA 1
ATOM 2391 C C . GLY A 1 349 ? 13.567 41.777 17.539 1.00 33.37 330 GLY A C 1
ATOM 2392 O O . GLY A 1 349 ? 14.435 42.179 18.313 1.00 34.78 330 GLY A O 1
ATOM 2393 N N . GLN A 1 350 ? 13.770 40.755 16.691 1.00 28.54 331 GLN A N 1
ATOM 2394 C CA . GLN A 1 350 ? 15.064 40.025 16.669 1.00 27.27 331 GLN A CA 1
ATOM 2395 C C . GLN A 1 350 ? 15.955 40.350 15.473 1.00 22.66 331 GLN A C 1
ATOM 2396 O O . GLN A 1 350 ? 17.187 40.159 15.552 1.00 22.17 331 GLN A O 1
ATOM 2402 N N . ASN A 1 351 ? 15.348 40.766 14.366 1.00 19.75 332 ASN A N 1
ATOM 2403 C CA . ASN A 1 351 ? 16.117 41.055 13.147 1.00 18.62 332 ASN A CA 1
ATOM 2404 C C . ASN A 1 351 ? 17.010 42.261 13.343 1.00 17.53 332 ASN A C 1
ATOM 2405 O O . ASN A 1 351 ? 16.733 43.155 14.156 1.00 17.31 332 ASN A O 1
ATOM 2410 N N . HIS A 1 352 ? 18.093 42.324 12.582 1.00 17.27 333 HIS A N 1
ATOM 2411 C CA . HIS A 1 352 ? 18.881 43.566 12.542 1.00 15.13 333 HIS A CA 1
ATOM 2412 C C . HIS A 1 352 ? 18.005 44.669 11.975 1.00 16.51 333 HIS A C 1
ATOM 2413 O O . HIS A 1 352 ? 17.018 44.383 11.222 1.00 18.28 333 HIS A O 1
ATOM 2420 N N . SER A 1 353 ? 18.401 45.898 12.245 1.00 16.31 334 SER A N 1
ATOM 2421 C CA . SER A 1 353 ? 17.658 47.048 11.740 1.00 19.52 334 SER A CA 1
ATOM 2422 C C . SER A 1 353 ? 18.389 47.844 10.651 1.00 18.62 334 SER A C 1
ATOM 2423 O O . SER A 1 353 ? 17.852 48.768 10.107 1.00 17.14 334 SER A O 1
ATOM 2426 N N . ARG A 1 354 ? 19.635 47.501 10.365 1.00 17.45 335 ARG A N 1
ATOM 2427 C CA . ARG A 1 354 ? 20.405 48.106 9.283 1.00 16.60 335 ARG A CA 1
ATOM 2428 C C . ARG A 1 354 ? 21.193 46.957 8.630 1.00 15.59 335 ARG A C 1
ATOM 2429 O O . ARG A 1 354 ? 21.280 45.880 9.177 1.00 14.29 335 ARG A O 1
ATOM 2437 N N . ILE A 1 355 ? 21.748 47.249 7.467 1.00 16.90 336 ILE A N 1
ATOM 2438 C CA . ILE A 1 355 ? 22.502 46.299 6.639 1.00 15.60 336 ILE A CA 1
ATOM 2439 C C . ILE A 1 355 ? 23.477 45.421 7.402 1.00 13.42 336 ILE A C 1
ATOM 2440 O O . ILE A 1 355 ? 24.153 45.847 8.343 1.00 13.86 336 ILE A O 1
ATOM 2445 N N . VAL A 1 356 ? 23.542 44.174 6.941 1.00 13.42 337 VAL A N 1
ATOM 2446 C CA . VAL A 1 356 ? 24.468 43.207 7.471 1.00 13.64 337 VAL A CA 1
ATOM 2447 C C . VAL A 1 356 ? 25.707 43.156 6.552 1.00 13.90 337 VAL A C 1
ATOM 2448 O O . VAL A 1 356 ? 25.561 43.074 5.317 1.00 13.22 337 VAL A O 1
ATOM 2452 N N . PHE A 1 357 ? 26.905 43.182 7.146 1.00 14.04 338 PHE A N 1
ATOM 2453 C CA . PHE A 1 357 ? 28.134 43.121 6.355 1.00 13.34 338 PHE A CA 1
ATOM 2454 C C . PHE A 1 357 ? 28.741 41.743 6.204 1.00 13.58 338 PHE A C 1
ATOM 2455 O O . PHE A 1 357 ? 29.218 41.380 5.124 1.00 12.28 338 PHE A O 1
ATOM 2463 N N . ASN A 1 358 ? 28.834 40.990 7.307 1.00 11.54 339 ASN A N 1
ATOM 2464 C CA . ASN A 1 358 ? 29.504 39.712 7.275 1.00 12.52 339 ASN A CA 1
ATOM 2465 C C . ASN A 1 358 ? 28.659 38.634 7.924 1.00 12.33 339 ASN A C 1
ATOM 2466 O O . ASN A 1 358 ? 27.973 38.902 8.908 1.00 13.76 339 ASN A O 1
ATOM 2471 N N . LEU A 1 359 ? 28.797 37.400 7.446 1.00 12.32 340 LEU A N 1
ATOM 2472 C CA . LEU A 1 359 ? 28.153 36.215 7.980 1.00 12.49 340 LEU A CA 1
ATOM 2473 C C . LEU A 1 359 ? 29.210 35.130 8.174 1.00 17.25 340 LEU A C 1
ATOM 2474 O O . LEU A 1 359 ? 29.936 34.842 7.249 1.00 16.88 340 LEU A O 1
ATOM 2479 N N . CYS A 1 360 ? 29.291 34.561 9.395 1.00 13.59 341 CYS A N 1
ATOM 2480 C CA . CYS A 1 360 ? 30.367 33.609 9.801 1.00 15.61 341 CYS A CA 1
ATOM 2481 C C . CYS A 1 360 ? 29.729 32.374 10.402 1.00 15.31 341 CYS A C 1
ATOM 2482 O O . CYS A 1 360 ? 29.106 32.467 11.480 1.00 14.83 341 CYS A O 1
ATOM 2485 N N . PRO A 1 361 ? 29.851 31.199 9.737 1.00 16.00 342 PRO A N 1
ATOM 2486 C CA . PRO A 1 361 ? 29.403 29.975 10.410 1.00 15.15 342 PRO A CA 1
ATOM 2487 C C . PRO A 1 361 ? 30.297 29.473 11.541 1.00 14.90 342 PRO A C 1
ATOM 2488 O O . PRO A 1 361 ? 31.524 29.600 11.518 1.00 14.56 342 PRO A O 1
ATOM 2492 N N . LEU A 1 362 ? 29.653 28.865 12.525 1.00 14.89 343 LEU A N 1
ATOM 2493 C CA . LEU A 1 362 ? 30.353 28.321 13.705 1.00 15.05 343 LEU A CA 1
ATOM 2494 C C . LEU A 1 362 ? 29.576 27.095 14.201 1.00 17.55 343 LEU A C 1
ATOM 2495 O O . LEU A 1 362 ? 28.447 27.226 14.644 1.00 16.99 343 LEU A O 1
ATOM 2500 N N . GLN A 1 363 ? 30.204 25.908 14.118 1.00 17.55 344 GLN A N 1
ATOM 2501 C CA A GLN A 1 363 ? 29.649 24.652 14.632 0.50 20.20 344 GLN A CA 1
ATOM 2502 C CA B GLN A 1 363 ? 29.610 24.681 14.650 0.50 19.56 344 GLN A CA 1
ATOM 2503 C C . GLN A 1 363 ? 30.170 24.481 16.043 1.00 19.21 344 GLN A C 1
ATOM 2504 O O . GLN A 1 363 ? 31.375 24.338 16.226 1.00 20.88 344 GLN A O 1
ATOM 2515 N N . THR A 1 364 ? 29.316 24.472 17.044 1.00 19.20 345 THR A N 1
ATOM 2516 C CA . THR A 1 364 ? 29.821 24.361 18.432 1.00 23.38 345 THR A CA 1
ATOM 2517 C C . THR A 1 364 ? 30.179 22.919 18.749 1.00 27.38 345 THR A C 1
ATOM 2518 O O . THR A 1 364 ? 29.757 22.001 18.025 1.00 24.51 345 THR A O 1
ATOM 2522 N N . GLU A 1 365 ? 30.946 22.748 19.835 1.00 27.60 346 GLU A N 1
ATOM 2523 C CA . GLU A 1 365 ? 31.324 21.403 20.346 1.00 34.37 346 GLU A CA 1
ATOM 2524 C C . GLU A 1 365 ? 30.093 20.570 20.682 1.00 35.68 346 GLU A C 1
ATOM 2525 O O . GLU A 1 365 ? 30.154 19.371 20.599 1.00 33.97 346 GLU A O 1
ATOM 2531 N N . ASP A 1 366 ? 28.997 21.206 21.091 1.00 33.19 347 ASP A N 1
ATOM 2532 C CA . ASP A 1 366 ? 27.711 20.472 21.320 1.00 38.59 347 ASP A CA 1
ATOM 2533 C C . ASP A 1 366 ? 26.797 20.441 20.092 1.00 37.70 347 ASP A C 1
ATOM 2534 O O . ASP A 1 366 ? 25.589 20.302 20.230 1.00 38.85 347 ASP A O 1
ATOM 2539 N N . ASP A 1 367 ? 27.407 20.577 18.906 1.00 37.11 348 ASP A N 1
ATOM 2540 C CA . ASP A 1 367 ? 26.794 20.392 17.584 1.00 35.49 348 ASP A CA 1
ATOM 2541 C C . ASP A 1 367 ? 25.747 21.449 17.146 1.00 36.45 348 ASP A C 1
ATOM 2542 O O . ASP A 1 367 ? 25.001 21.213 16.178 1.00 39.84 348 ASP A O 1
ATOM 2547 N N . LYS A 1 368 ? 25.718 22.622 17.775 1.00 31.69 349 LYS A N 1
ATOM 2548 C CA . LYS A 1 368 ? 24.807 23.676 17.282 1.00 27.67 349 LYS A CA 1
ATOM 2549 C C . LYS A 1 368 ? 25.399 24.276 15.950 1.00 28.30 349 LYS A C 1
ATOM 2550 O O . LYS A 1 368 ? 26.609 24.554 15.906 1.00 29.24 349 LYS A O 1
ATOM 2553 N N . GLN A 1 369 ? 24.568 24.399 14.900 1.00 24.47 350 GLN A N 1
ATOM 2554 C CA A GLN A 1 369 ? 24.932 25.065 13.648 0.40 23.32 350 GLN A CA 1
ATOM 2555 C CA B GLN A 1 369 ? 24.925 25.059 13.644 0.60 24.44 350 GLN A CA 1
ATOM 2556 C C . GLN A 1 369 ? 24.616 26.564 13.757 1.00 22.09 350 GLN A C 1
ATOM 2557 O O . GLN A 1 369 ? 23.486 26.995 13.521 1.00 23.92 350 GLN A O 1
ATOM 2566 N N . LEU A 1 370 ? 25.610 27.355 14.092 1.00 17.91 351 LEU A N 1
ATOM 2567 C CA . LEU A 1 370 ? 25.393 28.778 14.316 1.00 15.53 351 LEU A CA 1
ATOM 2568 C C . LEU A 1 370 ? 25.898 29.633 13.159 1.00 15.16 351 LEU A C 1
ATOM 2569 O O . LEU A 1 370 ? 26.733 29.227 12.399 1.00 13.99 351 LEU A O 1
ATOM 2574 N N . LEU A 1 371 ? 25.379 30.848 13.089 1.00 15.06 352 LEU A N 1
ATOM 2575 C CA . LEU A 1 371 ? 25.813 31.810 12.102 1.00 15.41 352 LEU A CA 1
ATOM 2576 C C . LEU A 1 371 ? 25.844 33.168 12.729 1.00 14.30 352 LEU A C 1
ATOM 2577 O O . LEU A 1 371 ? 24.863 33.600 13.264 1.00 16.67 352 LEU A O 1
ATOM 2582 N N . LEU A 1 372 ? 27.014 33.796 12.736 1.00 14.40 353 LEU A N 1
ATOM 2583 C CA . LEU A 1 372 ? 27.193 35.104 13.320 1.00 14.78 353 LEU A CA 1
ATOM 2584 C C . LEU A 1 372 ? 27.081 36.175 12.259 1.00 15.87 353 LEU A C 1
ATOM 2585 O O . LEU A 1 372 ? 27.696 36.070 11.203 1.00 14.24 353 LEU A O 1
ATOM 2590 N N . SER A 1 373 ? 26.356 37.240 12.559 1.00 14.24 354 SER A N 1
ATOM 2591 C CA . SER A 1 373 ? 26.171 38.373 11.639 1.00 13.79 354 SER A CA 1
ATOM 2592 C C . SER A 1 373 ? 26.694 39.661 12.255 1.00 13.07 354 SER A C 1
ATOM 2593 O O . SER A 1 373 ? 26.549 39.878 13.457 1.00 14.78 354 SER A O 1
ATOM 2596 N N . THR A 1 374 ? 27.361 40.494 11.444 1.00 11.58 355 THR A N 1
ATOM 2597 C CA . THR A 1 374 ? 27.764 41.864 11.841 1.00 12.69 355 THR A CA 1
ATOM 2598 C C . THR A 1 374 ? 26.948 42.849 11.040 1.00 13.46 355 THR A C 1
ATOM 2599 O O . THR A 1 374 ? 26.491 42.515 9.947 1.00 13.40 355 THR A O 1
ATOM 2603 N N . SER A 1 375 ? 26.755 44.026 11.583 1.00 14.04 356 SER A N 1
ATOM 2604 C CA . SER A 1 375 ? 25.764 44.977 11.021 1.00 13.88 356 SER A CA 1
ATOM 2605 C C . SER A 1 375 ? 26.127 46.423 11.301 1.00 13.72 356 SER A C 1
ATOM 2606 O O . SER A 1 375 ? 26.748 46.757 12.336 1.00 13.96 356 SER A O 1
ATOM 2609 N N . MET A 1 376 ? 25.671 47.289 10.414 1.00 12.20 357 MET A N 1
ATOM 2610 C CA . MET A 1 376 ? 25.703 48.708 10.645 1.00 13.79 357 MET A CA 1
ATOM 2611 C C . MET A 1 376 ? 24.939 49.148 11.898 1.00 15.21 357 MET A C 1
ATOM 2612 O O . MET A 1 376 ? 25.197 50.232 12.436 1.00 15.13 357 MET A O 1
ATOM 2617 N N . ASP A 1 377 ? 24.008 48.327 12.346 1.00 15.07 358 ASP A N 1
ATOM 2618 C CA . ASP A 1 377 ? 23.234 48.632 13.548 1.00 14.69 358 ASP A CA 1
ATOM 2619 C C . ASP A 1 377 ? 24.003 48.429 14.839 1.00 14.87 358 ASP A C 1
ATOM 2620 O O . ASP A 1 377 ? 23.501 48.715 15.894 1.00 14.54 358 ASP A O 1
ATOM 2625 N N . ARG A 1 378 ? 25.252 47.959 14.735 1.00 14.08 359 ARG A N 1
ATOM 2626 C CA . ARG A 1 378 ? 26.197 47.826 15.869 1.00 14.98 359 ARG A CA 1
ATOM 2627 C C . ARG A 1 378 ? 25.941 46.666 16.760 1.00 15.14 359 ARG A C 1
ATOM 2628 O O . ARG A 1 378 ? 26.610 46.527 17.777 1.00 17.95 359 ARG A O 1
ATOM 2636 N N . ASP A 1 379 ? 25.036 45.784 16.362 1.00 14.57 360 ASP A N 1
ATOM 2637 C CA . ASP A 1 379 ? 24.847 44.544 17.043 1.00 15.75 360 ASP A CA 1
ATOM 2638 C C . ASP A 1 379 ? 25.557 43.445 16.258 1.00 16.16 360 ASP A C 1
ATOM 2639 O O . ASP A 1 379 ? 25.555 43.448 15.008 1.00 15.87 360 ASP A O 1
ATOM 2644 N N . VAL A 1 380 ? 26.143 42.496 17.020 1.00 13.76 361 VAL A N 1
ATOM 2645 C CA . VAL A 1 380 ? 26.508 41.178 16.522 1.00 14.25 361 VAL A CA 1
ATOM 2646 C C . VAL A 1 380 ? 25.406 40.230 16.931 1.00 15.22 361 VAL A C 1
ATOM 2647 O O . VAL A 1 380 ? 25.042 40.200 18.076 1.00 15.38 361 VAL A O 1
ATOM 2651 N N . LYS A 1 381 ? 24.830 39.478 15.981 1.00 13.69 362 LYS A N 1
ATOM 2652 C CA . LYS A 1 381 ? 23.807 38.484 16.328 1.00 15.17 362 LYS A CA 1
ATOM 2653 C C . LYS A 1 381 ? 24.275 37.094 16.005 1.00 16.27 362 LYS A C 1
ATOM 2654 O O . LYS A 1 381 ? 25.029 36.892 15.070 1.00 15.21 362 LYS A O 1
ATOM 2660 N N . CYS A 1 382 ? 23.808 36.132 16.787 1.00 13.98 363 CYS A N 1
ATOM 2661 C CA . CYS A 1 382 ? 24.133 34.725 16.586 1.00 13.69 363 CYS A CA 1
ATOM 2662 C C . CYS A 1 382 ? 22.821 34.032 16.290 1.00 15.54 363 CYS A C 1
ATOM 2663 O O . CYS A 1 382 ? 21.854 34.189 17.058 1.00 18.70 363 CYS A O 1
ATOM 2666 N N . TRP A 1 383 ? 22.757 33.386 15.120 1.00 13.02 364 TRP A N 1
ATOM 2667 C CA . TRP A 1 383 ? 21.555 32.675 14.610 1.00 14.41 364 TRP A CA 1
ATOM 2668 C C . TRP A 1 383 ? 21.745 31.199 14.675 1.00 17.52 364 TRP A C 1
ATOM 2669 O O . TRP A 1 383 ? 22.851 30.710 14.464 1.00 17.50 364 TRP A O 1
ATOM 2680 N N . ASP A 1 384 ? 20.664 30.462 14.972 1.00 15.93 365 ASP A N 1
ATOM 2681 C CA . ASP A 1 384 ? 20.715 28.998 14.852 1.00 18.54 365 ASP A CA 1
ATOM 2682 C C . ASP A 1 384 ? 20.186 28.702 13.504 1.00 17.43 365 ASP A C 1
ATOM 2683 O O . ASP A 1 384 ? 19.010 28.965 13.239 1.00 18.35 365 ASP A O 1
ATOM 2688 N N . ILE A 1 385 ? 21.024 28.190 12.616 1.00 18.70 366 ILE A N 1
ATOM 2689 C CA . ILE A 1 385 ? 20.584 27.948 11.227 1.00 20.73 366 ILE A CA 1
ATOM 2690 C C . ILE A 1 385 ? 19.491 26.875 11.133 1.00 20.76 366 ILE A C 1
ATOM 2691 O O . ILE A 1 385 ? 18.676 26.908 10.217 1.00 22.41 366 ILE A O 1
ATOM 2698 N N . ALA A 1 386 ? 19.495 25.931 12.051 1.00 20.51 367 ALA A N 1
ATOM 2699 C CA . ALA A 1 386 ? 18.453 24.845 12.028 1.00 22.06 367 ALA A CA 1
ATOM 2700 C C . ALA A 1 386 ? 17.035 25.348 12.284 1.00 21.02 367 ALA A C 1
ATOM 2701 O O . ALA A 1 386 ? 16.086 24.751 11.801 1.00 24.69 367 ALA A O 1
ATOM 2703 N N . THR A 1 387 ? 16.904 26.493 12.973 1.00 22.01 368 THR A N 1
ATOM 2704 C CA . THR A 1 387 ? 15.632 27.106 13.300 1.00 21.04 368 THR A CA 1
ATOM 2705 C C . THR A 1 387 ? 15.371 28.490 12.718 1.00 22.85 368 THR A C 1
ATOM 2706 O O . THR A 1 387 ? 14.247 28.983 12.743 1.00 19.92 368 THR A O 1
ATOM 2710 N N . LEU A 1 388 ? 16.444 29.119 12.249 1.00 19.74 369 LEU A N 1
ATOM 2711 C CA . LEU A 1 388 ? 16.464 30.514 11.795 1.00 21.45 369 LEU A CA 1
ATOM 2712 C C . LEU A 1 388 ? 16.075 31.560 12.848 1.00 21.22 369 LEU A C 1
ATOM 2713 O O . LEU A 1 388 ? 15.690 32.673 12.506 1.00 25.55 369 LEU A O 1
ATOM 2718 N N . GLU A 1 389 ? 16.268 31.214 14.118 1.00 19.23 370 GLU A N 1
ATOM 2719 C CA . GLU A 1 389 ? 16.020 32.084 15.200 1.00 19.90 370 GLU A CA 1
ATOM 2720 C C . GLU A 1 389 ? 17.311 32.714 15.704 1.00 19.67 370 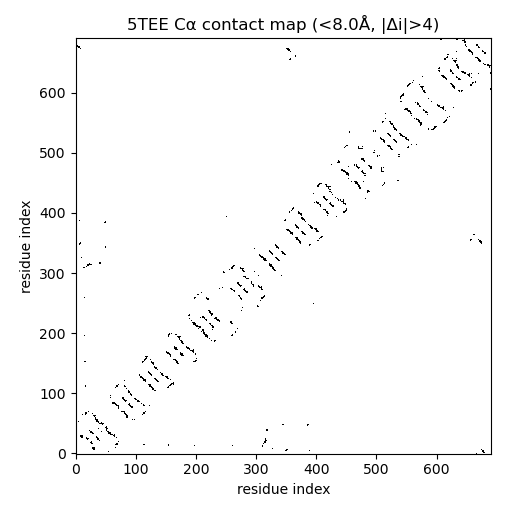GLU A C 1
ATOM 2721 O O . GLU A 1 389 ? 18.388 32.117 15.654 1.00 19.47 370 GLU A O 1
ATOM 2727 N N . CYS A 1 390 ? 17.159 33.891 16.247 1.00 18.92 371 CYS A N 1
ATOM 2728 C CA . CYS A 1 390 ? 18.265 34.612 16.874 1.00 19.32 371 CYS A CA 1
ATOM 2729 C C . CYS A 1 390 ? 18.508 34.059 18.273 1.00 21.40 371 CYS A C 1
ATOM 2730 O O . CYS A 1 390 ? 17.658 34.167 19.131 1.00 22.38 371 CYS A O 1
ATOM 2733 N N . SER A 1 391 ? 19.680 33.481 18.491 1.00 20.97 372 SER A N 1
ATOM 2734 C CA . SER A 1 391 ? 20.067 32.928 19.809 1.00 20.76 372 SER A CA 1
ATOM 2735 C C . SER A 1 391 ? 20.468 34.003 20.812 1.00 19.94 372 SER A C 1
ATOM 2736 O O . SER A 1 391 ? 20.161 33.900 21.997 1.00 20.17 372 SER A O 1
ATOM 2739 N N . TRP A 1 392 ? 21.188 35.016 20.344 1.00 17.58 373 TRP A N 1
ATOM 2740 C CA . TRP A 1 392 ? 21.637 36.130 21.226 1.00 16.50 373 TRP A CA 1
ATOM 2741 C C . TRP A 1 392 ? 22.172 37.305 20.401 1.00 17.39 373 TRP A C 1
ATOM 2742 O O . TRP A 1 392 ? 22.414 37.186 19.177 1.00 15.49 373 TRP A O 1
ATOM 2753 N N . THR A 1 393 ? 22.355 38.426 21.096 1.00 15.62 374 THR A N 1
ATOM 2754 C CA . THR A 1 393 ? 22.816 39.665 20.526 1.00 15.10 374 THR A CA 1
ATOM 2755 C C . THR A 1 393 ? 23.877 40.229 21.432 1.00 16.79 374 THR A C 1
ATOM 2756 O O . THR A 1 393 ? 23.715 40.237 22.669 1.00 16.38 374 THR A O 1
ATOM 2760 N N . LEU A 1 394 ? 24.993 40.671 20.832 1.00 15.34 375 LEU A N 1
ATOM 2761 C CA . LEU A 1 394 ? 26.077 41.363 21.531 1.00 15.64 375 LEU A CA 1
ATOM 2762 C C . LEU A 1 394 ? 26.159 42.816 20.969 1.00 17.36 375 LEU A C 1
ATOM 2763 O O . LEU A 1 394 ? 26.495 43.008 19.773 1.00 14.68 375 LEU A O 1
ATOM 2768 N N . PRO A 1 395 ? 25.828 43.817 21.766 1.00 14.12 376 PRO A N 1
ATOM 2769 C CA . PRO A 1 395 ? 25.900 45.198 21.296 1.00 14.86 376 PRO A CA 1
ATOM 2770 C C . PRO A 1 395 ? 27.326 45.714 21.348 1.00 15.08 376 PRO A C 1
ATOM 2771 O O . PRO A 1 395 ? 28.191 45.104 21.972 1.00 13.81 376 PRO A O 1
ATOM 2775 N N . SER A 1 396 ? 27.560 46.846 20.671 1.00 14.27 377 SER A N 1
ATOM 2776 C CA . SER A 1 396 ? 28.889 47.425 20.555 1.00 13.15 377 SER A CA 1
ATOM 2777 C C . SER A 1 396 ? 28.807 48.918 20.440 1.00 13.76 377 SER A C 1
ATOM 2778 O O . SER A 1 396 ? 27.702 49.467 20.252 1.00 13.40 377 SER A O 1
ATOM 2781 N N . LEU A 1 397 ? 29.959 49.564 20.561 1.00 13.63 378 LEU A N 1
ATOM 2782 C CA . LEU A 1 397 ? 30.062 51.033 20.632 1.00 13.79 378 LEU A CA 1
ATOM 2783 C C . LEU A 1 397 ? 30.850 51.598 19.461 1.00 15.46 378 LEU A C 1
ATOM 2784 O O . LEU A 1 397 ? 31.941 51.101 19.149 1.00 14.80 378 LEU A O 1
ATOM 2789 N N . GLY A 1 398 ? 30.344 52.675 18.894 1.00 16.61 379 GLY A N 1
ATOM 2790 C CA . GLY A 1 398 ? 30.959 53.306 17.743 1.00 19.88 379 GLY A CA 1
ATOM 2791 C C . GLY A 1 398 ? 31.692 54.617 18.030 1.00 18.39 379 GLY A C 1
ATOM 2792 O O . GLY A 1 398 ? 32.089 55.351 17.098 1.00 15.65 379 GLY A O 1
ATOM 2793 N N . GLY A 1 399 ? 31.943 54.903 19.313 1.00 15.79 380 GLY A N 1
ATOM 2794 C CA . GLY A 1 399 ? 32.653 56.109 19.672 1.00 15.02 380 GLY A CA 1
ATOM 2795 C C . GLY A 1 399 ? 33.174 55.983 21.083 1.00 13.64 380 GLY A C 1
ATOM 2796 O O . GLY A 1 399 ? 32.981 54.943 21.725 1.00 13.01 380 GLY A O 1
ATOM 2797 N N . PHE A 1 400 ? 33.787 57.050 21.563 1.00 12.57 381 PHE A N 1
ATOM 2798 C CA . PHE A 1 400 ? 34.390 57.041 22.894 1.00 12.21 381 PHE A CA 1
ATOM 2799 C C . PHE A 1 400 ? 33.256 56.847 23.883 1.00 12.26 381 PHE A C 1
ATOM 2800 O O . PHE A 1 400 ? 32.131 57.329 23.633 1.00 11.90 381 PHE A O 1
ATOM 2808 N N . ALA A 1 401 ? 33.544 56.179 25.023 1.00 10.17 382 ALA A N 1
ATOM 2809 C CA . ALA A 1 401 ? 32.605 56.083 26.158 1.00 10.90 382 ALA A CA 1
ATOM 2810 C C . ALA A 1 401 ? 32.954 57.223 27.082 1.00 11.22 382 ALA A C 1
ATOM 2811 O O . ALA A 1 401 ? 33.831 57.126 27.872 1.00 12.59 382 ALA A O 1
ATOM 2813 N N . TYR A 1 402 ? 32.208 58.308 26.946 1.00 12.82 383 TYR A N 1
ATOM 2814 C CA . TYR A 1 402 ? 32.499 59.558 27.626 1.00 12.70 383 TYR A CA 1
ATOM 2815 C C . TYR A 1 402 ? 31.974 59.596 29.055 1.00 13.49 383 TYR A C 1
ATOM 2816 O O . TYR A 1 402 ? 32.549 60.270 29.916 1.00 14.35 383 TYR A O 1
ATOM 2825 N N . SER A 1 403 ? 30.822 58.976 29.279 1.00 14.84 384 SER A N 1
ATOM 2826 C CA A SER A 1 403 ? 30.064 59.167 30.522 0.50 15.25 384 SER A CA 1
ATOM 2827 C CA B SER A 1 403 ? 30.054 59.178 30.511 0.50 15.42 384 SER A CA 1
ATOM 2828 C C . SER A 1 403 ? 29.337 57.896 30.934 1.00 14.80 384 SER A C 1
ATOM 2829 O O . SER A 1 403 ? 28.855 57.160 30.082 1.00 15.04 384 SER A O 1
ATOM 2834 N N . LEU A 1 404 ? 29.335 57.635 32.239 1.00 14.40 385 LEU A N 1
ATOM 2835 C CA . LEU A 1 404 ? 28.633 56.530 32.875 1.00 15.38 385 LEU A CA 1
ATOM 2836 C C . LEU A 1 404 ? 27.787 57.078 33.989 1.00 17.38 385 LEU A C 1
ATOM 2837 O O . LEU A 1 404 ? 28.291 57.869 34.808 1.00 18.40 385 LEU A O 1
ATOM 2842 N N . ALA A 1 405 ? 26.525 56.626 34.080 1.00 14.76 386 ALA A N 1
ATOM 2843 C CA . ALA A 1 405 ? 25.657 57.037 35.215 1.00 15.22 386 ALA A CA 1
ATOM 2844 C C . ALA A 1 405 ? 24.761 55.887 35.617 1.00 13.87 386 ALA A C 1
ATOM 2845 O O . ALA A 1 405 ? 23.997 55.397 34.787 1.00 13.86 386 ALA A O 1
ATOM 2847 N N . PHE A 1 406 ? 24.868 55.476 36.870 1.00 14.30 387 PHE A N 1
ATOM 2848 C CA . PHE A 1 406 ? 23.953 54.462 37.430 1.00 13.74 387 PHE A CA 1
ATOM 2849 C C . PHE A 1 406 ? 22.723 55.126 38.025 1.00 14.64 387 PHE A C 1
ATOM 2850 O O . PHE A 1 406 ? 22.823 56.101 38.763 1.00 14.93 387 PHE A O 1
ATOM 2858 N N . SER A 1 407 ? 21.570 54.556 37.777 1.00 13.72 388 SER A N 1
ATOM 2859 C CA . SER A 1 407 ? 20.313 55.094 38.319 1.00 13.97 388 SER A CA 1
ATOM 2860 C C . SER A 1 407 ? 20.163 54.713 39.797 1.00 14.94 388 SER A C 1
ATOM 2861 O O . SER A 1 407 ? 20.377 53.587 40.169 1.00 15.12 388 SER A O 1
ATOM 2864 N N . SER A 1 408 ? 19.751 55.664 40.610 1.00 14.69 389 SER A N 1
ATOM 2865 C CA . SER A 1 408 ? 19.416 55.358 42.017 1.00 15.25 389 SER A CA 1
ATOM 2866 C C . SER A 1 408 ? 17.988 54.858 42.179 1.00 16.87 389 SER A C 1
ATOM 2867 O O . SER A 1 408 ? 17.617 54.467 43.287 1.00 18.24 389 SER A O 1
ATOM 2872 N N . VAL A 1 409 ? 17.193 54.921 41.118 1.00 16.31 390 VAL A N 1
ATOM 2873 C CA . VAL A 1 409 ? 15.799 54.518 41.111 1.00 16.98 390 VAL A CA 1
ATOM 2874 C C . VAL A 1 409 ? 15.674 53.075 40.677 1.00 17.56 390 VAL A C 1
ATOM 2875 O O . VAL A 1 409 ? 15.012 52.277 41.330 1.00 16.89 390 VAL A O 1
ATOM 2879 N N . ASP A 1 410 ? 16.272 52.759 39.526 1.00 16.11 391 ASP A N 1
ATOM 2880 C CA . ASP A 1 410 ? 16.268 51.417 38.958 1.00 14.42 391 ASP A CA 1
ATOM 2881 C C . ASP A 1 410 ? 17.685 50.888 39.087 1.00 15.28 391 ASP A C 1
ATOM 2882 O O . ASP A 1 410 ? 18.554 51.172 38.257 1.00 13.62 391 ASP A O 1
ATOM 2887 N N . ILE A 1 411 ? 17.914 50.089 40.125 1.00 14.95 392 ILE A N 1
ATOM 2888 C CA . ILE A 1 411 ? 19.252 49.709 40.492 1.00 16.53 392 ILE A CA 1
ATOM 2889 C C . ILE A 1 411 ? 19.898 48.921 39.327 1.00 16.22 392 ILE A C 1
ATOM 2890 O O . ILE A 1 411 ? 19.272 48.061 38.673 1.00 16.51 392 ILE A O 1
ATOM 2895 N N . GLY A 1 412 ? 21.132 49.262 39.058 1.00 16.63 393 GLY A N 1
ATOM 2896 C CA . GLY A 1 412 ? 21.861 48.622 37.969 1.00 16.17 393 GLY A CA 1
ATOM 2897 C C . GLY A 1 412 ? 21.643 49.193 36.595 1.00 15.15 393 GLY A C 1
ATOM 2898 O O . GLY A 1 412 ? 22.346 48.772 35.645 1.00 14.06 393 GLY A O 1
ATOM 2899 N N . SER A 1 413 ? 20.717 50.138 36.441 1.00 13.07 394 SER A N 1
ATOM 2900 C CA . SER A 1 413 ? 20.424 50.704 35.105 1.00 14.15 394 SER A CA 1
ATOM 2901 C C . SER A 1 413 ? 21.553 51.746 34.807 1.00 14.93 394 SER A C 1
ATOM 2902 O O . SER A 1 413 ? 21.664 52.741 35.483 1.00 13.79 394 SER A O 1
ATOM 2905 N N . LEU A 1 414 ? 22.458 51.377 33.889 1.00 12.68 395 LEU A N 1
ATOM 2906 C CA . LEU A 1 414 ? 23.702 52.128 33.600 1.00 12.02 395 LEU A CA 1
ATOM 2907 C C . LEU A 1 414 ? 23.553 52.850 32.259 1.00 12.21 395 LEU A C 1
ATOM 2908 O O . LEU A 1 414 ? 23.429 52.188 31.190 1.00 11.88 395 LEU A O 1
ATOM 2913 N N . ALA A 1 415 ? 23.477 54.180 32.290 1.00 12.19 396 ALA A N 1
ATOM 2914 C CA . ALA A 1 415 ? 23.435 54.978 31.082 1.00 11.95 396 ALA A CA 1
ATOM 2915 C C . ALA A 1 415 ? 24.866 55.238 30.646 1.00 12.08 396 ALA A C 1
ATOM 2916 O O . ALA A 1 415 ? 25.755 55.478 31.498 1.00 12.07 396 ALA A O 1
ATOM 2918 N N . ILE A 1 416 ? 25.101 55.190 29.342 1.00 11.15 397 ILE A N 1
ATOM 2919 C CA . ILE A 1 416 ? 26.419 55.360 28.779 1.00 12.60 397 ILE A CA 1
ATOM 2920 C C . ILE A 1 416 ? 26.289 56.419 27.697 1.00 14.39 397 ILE A C 1
ATOM 2921 O O . ILE A 1 416 ? 25.462 56.297 26.796 1.00 13.62 397 ILE A O 1
ATOM 2926 N N . GLY A 1 417 ? 27.146 57.449 27.783 1.00 13.59 398 GLY A N 1
ATOM 2927 C CA . GLY A 1 417 ? 27.221 58.474 26.771 1.00 12.22 398 GLY A CA 1
ATOM 2928 C C . GLY A 1 417 ? 28.355 58.183 25.829 1.00 11.01 398 GLY A C 1
ATOM 2929 O O . GLY A 1 417 ? 29.497 58.038 26.269 1.00 12.56 398 GLY A O 1
ATOM 2930 N N . VAL A 1 418 ? 28.011 58.082 24.546 1.00 11.79 399 VAL A N 1
ATOM 2931 C CA . VAL A 1 418 ? 28.916 57.554 23.525 1.00 12.65 399 VAL A CA 1
ATOM 2932 C C . VAL A 1 418 ? 29.098 58.546 22.390 1.00 13.39 399 VAL A C 1
ATOM 2933 O O . VAL A 1 418 ? 28.173 59.292 22.033 1.00 15.09 399 VAL A O 1
ATOM 2937 N N . GLY A 1 419 ? 30.285 58.539 21.814 1.00 13.40 400 GLY A N 1
ATOM 2938 C CA . GLY A 1 419 ? 30.554 59.444 20.699 1.00 15.30 400 GLY A CA 1
ATOM 2939 C C . GLY A 1 419 ? 29.894 59.146 19.365 1.00 15.27 400 GLY A C 1
ATOM 2940 O O . GLY A 1 419 ? 30.149 59.861 18.413 1.00 19.45 400 GLY A O 1
ATOM 2941 N N . ASP A 1 420 ? 29.045 58.135 19.282 1.00 16.52 401 ASP A N 1
ATOM 2942 C CA . ASP A 1 420 ? 28.357 57.751 18.040 1.00 17.22 401 ASP A CA 1
ATOM 2943 C C . ASP A 1 420 ? 26.923 58.247 17.996 1.00 19.91 401 ASP A C 1
ATOM 2944 O O . ASP A 1 420 ? 26.159 57.804 17.161 1.00 22.63 401 ASP A O 1
ATOM 2949 N N . GLY A 1 421 ? 26.569 59.153 18.901 1.00 18.56 402 GLY A N 1
ATOM 2950 C CA . GLY A 1 421 ? 25.273 59.819 18.866 1.00 24.44 402 GLY A CA 1
ATOM 2951 C C . GLY A 1 421 ? 24.094 58.997 19.396 1.00 23.37 402 GLY A C 1
ATOM 2952 O O . GLY A 1 421 ? 22.925 59.284 19.037 1.00 23.08 402 GLY A O 1
ATOM 2953 N N . MET A 1 422 ? 24.383 57.919 20.149 1.00 18.11 403 MET A N 1
ATOM 2954 C CA . MET A 1 422 ? 23.308 57.188 20.788 1.00 17.79 403 MET A CA 1
ATOM 2955 C C . MET A 1 422 ? 23.646 57.005 22.248 1.00 18.34 403 MET A C 1
ATOM 2956 O O . MET A 1 422 ? 24.768 56.666 22.598 1.00 19.54 403 MET A O 1
ATOM 2961 N N . ILE A 1 423 ? 22.669 57.284 23.095 1.00 14.96 404 ILE A N 1
ATOM 2962 C CA . ILE A 1 423 ? 22.773 56.929 24.511 1.00 15.10 404 ILE A CA 1
ATOM 2963 C C . ILE A 1 423 ? 22.474 55.434 24.682 1.00 14.70 404 ILE A C 1
ATOM 2964 O O . ILE A 1 423 ? 21.533 54.922 24.062 1.00 15.84 404 ILE A O 1
ATOM 2969 N N . ARG A 1 424 ? 23.310 54.729 25.439 1.00 14.19 405 ARG A N 1
ATOM 2970 C CA . ARG A 1 424 ? 22.979 53.350 25.816 1.00 13.62 405 ARG A CA 1
ATOM 2971 C C . ARG A 1 424 ? 22.425 53.303 27.219 1.00 13.64 405 ARG A C 1
ATOM 2972 O O . ARG A 1 424 ? 22.943 53.987 28.126 1.00 12.76 405 ARG A O 1
ATOM 2980 N N . VAL A 1 425 ? 21.450 52.426 27.431 1.00 13.89 406 VAL A N 1
ATOM 2981 C CA . VAL A 1 425 ? 21.052 52.016 28.808 1.00 13.17 406 VAL A CA 1
ATOM 2982 C C . VAL A 1 425 ? 21.251 50.526 28.960 1.00 13.40 406 V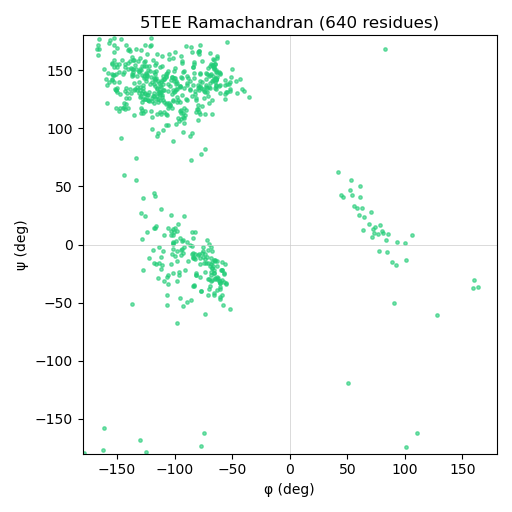AL A C 1
ATOM 2983 O O . VAL A 1 425 ? 20.558 49.709 28.298 1.00 13.68 406 VAL A O 1
ATOM 2987 N N . TRP A 1 426 ? 22.256 50.181 29.760 1.00 12.53 407 TRP A N 1
ATOM 2988 C CA . TRP A 1 426 ? 22.608 48.809 30.086 1.00 13.79 407 TRP A CA 1
ATOM 2989 C C . TRP A 1 426 ? 21.906 48.362 31.389 1.00 14.68 407 TRP A C 1
ATOM 2990 O O . TRP A 1 426 ? 22.202 48.868 32.463 1.00 13.56 407 TRP A O 1
ATOM 3001 N N . ASN A 1 427 ? 20.924 47.441 31.238 1.00 16.57 408 ASN A N 1
ATOM 3002 C CA . ASN A 1 427 ? 20.329 46.723 32.384 1.00 16.39 408 ASN A CA 1
ATOM 3003 C C . ASN A 1 427 ? 21.337 45.692 32.886 1.00 15.83 408 ASN A C 1
ATOM 3004 O O . ASN A 1 427 ? 21.265 44.491 32.580 1.00 14.82 408 ASN A O 1
ATOM 3009 N N . THR A 1 428 ? 22.264 46.185 33.697 1.00 13.31 409 THR A N 1
ATOM 3010 C CA . THR A 1 428 ? 23.425 45.423 34.113 1.00 14.58 409 THR A CA 1
ATOM 3011 C C . THR A 1 428 ? 23.064 44.224 34.977 1.00 16.74 409 THR A C 1
ATOM 3012 O O . THR A 1 428 ? 23.822 43.267 35.043 1.00 16.68 409 THR A O 1
ATOM 3016 N N . LEU A 1 429 ? 21.908 44.296 35.640 1.00 15.16 410 LEU A N 1
ATOM 3017 C CA . LEU A 1 429 ? 21.494 43.222 36.542 1.00 16.46 410 LEU A CA 1
ATOM 3018 C C . LEU A 1 429 ? 20.483 42.265 35.918 1.00 18.33 410 LEU A C 1
ATOM 3019 O O . LEU A 1 429 ? 19.883 41.420 36.617 1.00 17.92 410 LEU A O 1
ATOM 3024 N N . SER A 1 430 ? 20.325 42.337 34.592 1.00 16.78 411 SER A N 1
ATOM 3025 C CA . SER A 1 430 ? 19.535 41.385 33.891 1.00 16.37 411 SER A CA 1
ATOM 3026 C C . SER A 1 430 ? 20.026 39.967 34.207 1.00 17.22 411 SER A C 1
ATOM 3027 O O . SER A 1 430 ? 21.191 39.690 34.179 1.00 16.28 411 SER A O 1
ATOM 3030 N N . ILE A 1 431 ? 19.099 39.077 34.561 1.00 16.09 412 ILE A N 1
ATOM 3031 C CA . ILE A 1 4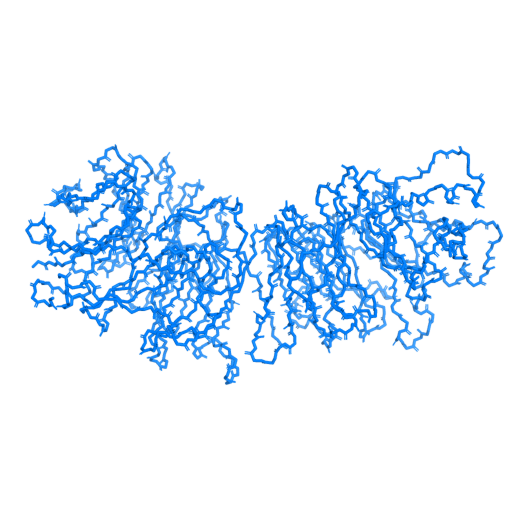31 ? 19.499 37.796 35.013 1.00 18.34 412 ILE A CA 1
ATOM 3032 C C . ILE A 1 431 ? 19.915 36.892 33.875 1.00 17.94 412 ILE A C 1
ATOM 3033 O O . ILE A 1 431 ? 20.865 36.169 34.032 1.00 20.53 412 ILE A O 1
ATOM 3038 N N . LYS A 1 432 ? 19.198 36.945 32.754 1.00 17.47 413 LYS A N 1
ATOM 3039 C CA . LYS A 1 432 ? 19.406 36.001 31.673 1.00 23.10 413 LYS A CA 1
ATOM 3040 C C . LYS A 1 432 ? 20.225 36.605 30.518 1.00 23.46 413 LYS A C 1
ATOM 3041 O O . LYS A 1 432 ? 20.462 35.913 29.528 1.00 27.19 413 LYS A O 1
ATOM 3046 N N . ASN A 1 433 ? 20.678 37.867 30.639 1.00 17.41 414 ASN A N 1
ATOM 3047 C CA . ASN A 1 433 ? 21.378 38.506 29.500 1.00 18.35 414 ASN A CA 1
ATOM 3048 C C . ASN A 1 433 ? 22.492 39.383 30.087 1.00 18.92 414 ASN A C 1
ATOM 3049 O O . ASN A 1 433 ? 22.226 40.350 30.830 1.00 17.43 414 ASN A O 1
ATOM 3054 N N . ASN A 1 434 ? 23.733 39.060 29.749 1.00 17.72 415 ASN A N 1
ATOM 3055 C CA . ASN A 1 434 ? 24.891 39.822 30.271 1.00 17.97 415 ASN A CA 1
ATOM 3056 C C . ASN A 1 434 ? 25.015 41.184 29.568 1.00 16.03 415 ASN A C 1
ATOM 3057 O O . ASN A 1 434 ? 25.768 42.035 30.041 1.00 15.76 415 ASN A O 1
ATOM 3062 N N . TYR A 1 435 ? 24.332 41.346 28.431 1.00 15.19 416 TYR A N 1
ATOM 3063 C CA . TYR A 1 435 ? 24.470 42.549 27.609 1.00 16.46 416 TYR A CA 1
ATOM 3064 C C . TYR A 1 435 ? 23.100 43.054 27.209 1.00 16.30 416 TYR A C 1
ATOM 3065 O O . TYR A 1 435 ? 22.807 43.234 26.041 1.00 17.04 416 TYR A O 1
ATOM 3074 N N . ASP A 1 436 ? 22.230 43.307 28.185 1.00 16.38 417 ASP A N 1
ATOM 3075 C CA . ASP A 1 436 ? 20.875 43.788 27.885 1.00 15.80 417 ASP A CA 1
ATOM 3076 C C . ASP A 1 436 ? 20.977 45.334 27.737 1.00 18.65 417 ASP A C 1
ATOM 3077 O O . ASP A 1 436 ? 20.972 46.053 28.764 1.00 19.27 417 ASP A O 1
ATOM 3082 N N . VAL A 1 437 ? 21.104 45.822 26.478 1.00 17.08 418 VAL A N 1
ATOM 3083 C CA . VAL A 1 437 ? 21.392 47.224 26.206 1.00 16.40 418 VAL A CA 1
ATOM 3084 C C . VAL A 1 437 ? 20.330 47.781 25.269 1.00 19.93 418 VAL A C 1
ATOM 3085 O O . VAL A 1 437 ? 20.012 47.166 24.258 1.00 19.30 418 VAL A O 1
ATOM 3089 N N . LYS A 1 438 ? 19.729 48.918 25.619 1.00 16.97 419 LYS A N 1
ATOM 3090 C CA . LYS A 1 438 ? 18.772 49.587 24.781 1.00 17.26 419 LYS A CA 1
ATOM 3091 C C . LYS A 1 438 ? 19.441 50.871 24.257 1.00 19.09 419 LYS A C 1
ATOM 3092 O O . LYS A 1 438 ? 20.236 51.521 24.985 1.00 16.56 419 LYS A O 1
ATOM 3095 N N . ASN A 1 439 ? 19.156 51.221 22.987 1.00 18.51 420 ASN A N 1
ATOM 3096 C CA . ASN A 1 439 ? 19.727 52.390 22.350 1.00 18.63 420 ASN A CA 1
ATOM 3097 C C . ASN A 1 439 ? 18.711 53.516 22.296 1.00 19.90 420 ASN A C 1
ATOM 3098 O O . ASN A 1 439 ? 17.546 53.269 22.017 1.00 19.39 420 ASN A O 1
ATOM 3103 N N . PHE A 1 440 ? 19.161 54.747 22.503 1.00 17.65 421 PHE A N 1
ATOM 3104 C CA . PHE A 1 440 ? 18.325 55.913 22.367 1.00 18.16 421 PHE A CA 1
ATOM 3105 C C . PHE A 1 440 ? 19.023 56.906 21.460 1.00 19.53 421 PHE A C 1
ATOM 3106 O O . PHE A 1 440 ? 20.081 57.400 21.796 1.00 17.59 421 PHE A O 1
ATOM 3114 N N . TRP A 1 441 ? 18.415 57.174 20.309 1.00 18.56 422 TRP A N 1
ATOM 3115 C CA . TRP A 1 441 ? 19.001 58.022 19.254 1.00 21.98 422 TRP A CA 1
ATOM 3116 C C . TRP A 1 441 ? 18.244 59.306 19.009 1.00 19.68 422 TRP A C 1
ATOM 3117 O O . TRP A 1 441 ? 18.828 60.257 18.511 1.00 20.33 422 TRP A O 1
ATOM 3128 N N . GLN A 1 442 ? 16.943 59.318 19.241 1.00 20.30 423 GLN A N 1
ATOM 3129 C CA . GLN A 1 442 ? 16.123 60.533 18.969 1.00 21.15 423 GLN A CA 1
ATOM 3130 C C . GLN A 1 442 ? 16.650 61.751 19.687 1.00 22.07 423 GLN A C 1
ATOM 3131 O O . GLN A 1 442 ? 16.927 61.671 20.872 1.00 22.59 423 GLN A O 1
ATOM 3137 N N . GLY A 1 443 ? 16.794 62.853 18.959 1.00 21.88 424 GLY A N 1
ATOM 3138 C CA . GLY A 1 443 ? 17.246 64.124 19.531 1.00 22.19 424 GLY A CA 1
ATOM 3139 C C . GLY A 1 443 ? 18.668 64.184 20.112 1.00 23.51 424 GLY A C 1
ATOM 3140 O O . GLY A 1 443 ? 19.006 65.153 20.821 1.00 23.66 424 GLY A O 1
ATOM 3141 N N . VAL A 1 444 ? 19.496 63.168 19.837 1.00 22.96 425 VAL A N 1
ATOM 3142 C CA . VAL A 1 444 ? 20.849 63.141 20.348 1.00 23.75 425 VAL A CA 1
ATOM 3143 C C . VAL A 1 444 ? 21.767 63.696 19.258 1.00 25.27 425 VAL A C 1
ATOM 3144 O O . VAL A 1 444 ? 22.173 64.840 19.365 1.00 28.15 425 VAL A O 1
ATOM 3148 N N A LYS A 1 445 ? 22.050 62.928 18.199 0.50 27.43 426 LYS A N 1
ATOM 3149 N N B LYS A 1 445 ? 22.116 62.823 18.289 0.50 27.07 426 LYS A N 1
ATOM 3150 C CA A LYS A 1 445 ? 22.648 63.478 16.929 0.50 26.81 426 LYS A CA 1
ATOM 3151 C CA B LYS A 1 445 ? 22.950 63.108 17.081 0.50 28.75 426 LYS A CA 1
ATOM 3152 C C A LYS A 1 445 ? 24.009 64.210 17.135 0.50 26.31 426 LYS A C 1
ATOM 3153 C C B LYS A 1 445 ? 24.448 63.325 17.390 0.50 26.79 426 LYS A C 1
ATOM 3154 O O A LYS A 1 445 ? 24.370 65.128 16.379 0.50 25.69 426 LYS A O 1
ATOM 3155 O O B LYS A 1 445 ? 25.329 62.613 16.871 0.50 27.18 426 LYS A O 1
ATOM 3160 N N A SER A 1 446 ? 24.751 63.791 18.153 0.50 22.93 427 SER A N 1
ATOM 3161 N N B SER A 1 446 ? 24.717 64.317 18.227 0.50 23.56 427 SER A N 1
ATOM 3162 C CA A SER A 1 446 ? 26.069 64.333 18.412 0.50 23.30 427 SER A CA 1
ATOM 3163 C CA B SER A 1 446 ? 26.057 64.672 18.617 0.50 24.12 427 SER A CA 1
ATOM 3164 C C A SER A 1 446 ? 26.658 63.575 19.590 0.50 21.60 427 SER A C 1
ATOM 3165 C C B SER A 1 446 ? 26.646 63.649 19.585 0.50 21.89 427 SER A C 1
ATOM 3166 O O A SER A 1 446 ? 25.991 62.746 20.201 0.50 24.40 427 SER A O 1
ATOM 3167 O O B SER A 1 446 ? 25.984 62.717 20.021 0.50 25.69 427 SER A O 1
ATOM 3172 N N . LYS A 1 447 ? 27.897 63.845 19.930 1.00 18.67 428 LYS A N 1
ATOM 3173 C CA . LYS A 1 447 ? 28.589 63.012 20.937 1.00 17.61 428 LYS A CA 1
ATOM 3174 C C . LYS A 1 447 ? 28.045 63.299 22.336 1.00 17.89 428 LYS A C 1
ATOM 3175 O O . LYS A 1 447 ? 27.954 64.425 22.727 1.00 16.33 428 LYS A O 1
ATOM 3181 N N . VAL A 1 448 ? 27.709 62.253 23.080 1.00 15.45 429 VAL A N 1
ATOM 3182 C CA . VAL A 1 448 ? 27.093 62.448 24.411 1.00 14.73 429 VAL A CA 1
ATOM 3183 C C . VAL A 1 448 ? 28.185 62.466 25.464 1.00 14.90 429 VAL A C 1
ATOM 3184 O O . VAL A 1 448 ? 28.732 61.433 25.806 1.00 14.61 429 VAL A O 1
ATOM 3188 N N . THR A 1 449 ? 28.497 63.665 25.963 1.00 13.34 430 THR A N 1
ATOM 3189 C CA . THR A 1 449 ? 29.621 63.895 26.793 1.00 14.54 430 THR A CA 1
ATOM 3190 C C . THR A 1 449 ? 29.306 63.959 28.279 1.00 13.54 430 THR A C 1
ATOM 3191 O O . THR A 1 449 ? 30.223 63.954 29.113 1.00 15.51 430 THR A O 1
ATOM 3195 N N . ALA A 1 450 ? 28.010 63.997 28.603 1.00 14.53 431 ALA A N 1
ATOM 3196 C CA . ALA A 1 450 ? 27.552 64.012 29.983 1.00 14.24 431 ALA A CA 1
ATOM 3197 C C . ALA A 1 450 ? 26.150 63.447 30.148 1.00 13.46 431 ALA A C 1
ATOM 3198 O O . ALA A 1 450 ? 25.331 63.566 29.254 1.00 13.74 431 ALA A O 1
ATOM 3200 N N . LEU A 1 451 ? 25.931 62.802 31.297 1.00 14.02 432 LEU A N 1
ATOM 3201 C CA . LEU A 1 451 ? 24.667 62.132 31.640 1.00 16.02 432 LEU A CA 1
ATOM 3202 C C . LEU A 1 451 ? 24.406 62.259 33.075 1.00 15.63 432 LEU A C 1
ATOM 3203 O O . LEU A 1 451 ? 25.344 62.211 33.862 1.00 15.42 432 LEU A O 1
ATOM 3208 N N . CYS A 1 452 ? 23.135 62.349 33.481 1.00 13.56 433 CYS A N 1
ATOM 3209 C CA . CYS A 1 452 ? 22.840 62.206 34.886 1.00 14.07 433 CYS A CA 1
ATOM 3210 C C . CYS A 1 452 ? 21.355 61.807 35.057 1.00 13.80 433 CYS A C 1
ATOM 3211 O O . CYS A 1 452 ? 20.495 62.518 34.604 1.00 15.86 433 CYS A O 1
ATOM 3214 N N . TRP A 1 453 ? 21.091 60.676 35.690 1.00 13.37 434 TRP A N 1
ATOM 3215 C CA . TRP A 1 453 ? 19.740 60.279 36.015 1.00 12.40 434 TRP A CA 1
ATOM 3216 C C . TRP A 1 453 ? 19.190 61.244 37.088 1.00 13.74 434 TRP A C 1
ATOM 3217 O O . TRP A 1 453 ? 19.904 61.675 37.983 1.00 13.73 434 TRP A O 1
ATOM 3228 N N . HIS A 1 454 ? 17.895 61.498 37.019 1.00 13.35 435 HIS A N 1
ATOM 3229 C CA . HIS A 1 454 ? 17.202 62.153 38.079 1.00 15.30 435 HIS A CA 1
ATOM 3230 C C . HIS A 1 454 ? 17.240 61.275 39.331 1.00 14.00 435 HIS A C 1
ATOM 3231 O O . HIS A 1 454 ? 17.176 60.043 39.242 1.00 13.70 435 HIS A O 1
ATOM 3238 N N . PRO A 1 455 ? 17.382 61.883 40.518 1.00 14.77 436 PRO A N 1
ATOM 3239 C CA . PRO A 1 455 ? 17.503 61.050 41.725 1.00 17.39 436 PRO A CA 1
ATOM 3240 C C . PRO A 1 455 ? 16.264 60.277 42.150 1.00 16.62 436 PRO A C 1
ATOM 3241 O O . PRO A 1 455 ? 16.393 59.340 42.882 1.00 19.46 436 PRO A O 1
ATOM 3245 N N . THR A 1 456 ? 15.087 60.711 41.775 1.00 17.38 437 THR A N 1
ATOM 3246 C CA . THR A 1 456 ? 13.858 60.016 42.138 1.00 19.11 437 THR A CA 1
ATOM 3247 C C . THR A 1 456 ? 12.904 59.650 41.027 1.00 19.75 437 THR A C 1
ATOM 3248 O O . THR A 1 456 ? 12.118 58.722 41.200 1.00 20.51 437 THR A O 1
ATOM 3252 N N . LYS A 1 457 ? 12.959 60.307 39.882 1.00 17.25 438 LYS A N 1
ATOM 3253 C CA . LYS A 1 457 ? 11.936 60.162 38.880 1.00 18.77 438 LYS A CA 1
ATOM 3254 C C . LYS A 1 457 ? 12.386 59.051 37.921 1.00 19.63 438 LYS A C 1
ATOM 3255 O O . LYS A 1 457 ? 13.394 59.215 37.194 1.00 18.24 438 LYS A O 1
ATOM 3261 N N . GLU A 1 458 ? 11.662 57.922 37.920 1.00 18.75 439 GLU A N 1
ATOM 3262 C CA . GLU A 1 458 ? 12.037 56.798 37.020 1.00 21.44 439 GLU A CA 1
ATOM 3263 C C . GLU A 1 458 ? 12.094 57.268 35.556 1.00 19.53 439 GLU A C 1
ATOM 3264 O O . GLU A 1 458 ? 11.258 58.087 35.086 1.00 19.57 439 GLU A O 1
ATOM 3270 N N . GLY A 1 459 ? 13.080 56.754 34.822 1.00 20.48 440 GLY A N 1
ATOM 3271 C CA . GLY A 1 459 ? 13.172 57.074 33.411 1.00 19.90 440 GLY A CA 1
ATOM 3272 C C . GLY A 1 459 ? 13.733 58.422 33.060 1.00 19.31 440 GLY A C 1
ATOM 3273 O O . GLY A 1 459 ? 13.942 58.717 31.893 1.00 17.09 440 GLY A O 1
ATOM 3274 N N . CYS A 1 460 ? 14.009 59.271 34.042 1.00 16.45 441 CYS A N 1
ATOM 3275 C CA . CYS A 1 460 ? 14.275 60.659 33.728 1.00 16.56 441 CYS A CA 1
ATOM 3276 C C . CYS A 1 460 ? 15.809 60.831 33.652 1.00 16.71 441 CYS A C 1
ATOM 3277 O O . CYS A 1 460 ? 16.498 60.772 34.666 1.00 15.48 441 CYS A O 1
ATOM 3280 N N . LEU A 1 461 ? 16.300 60.965 32.436 1.00 13.61 442 LEU A N 1
ATOM 3281 C CA . LEU A 1 461 ? 17.788 60.982 32.128 1.00 14.03 442 LEU A CA 1
ATOM 3282 C C . LEU A 1 461 ? 18.168 62.281 31.457 1.00 13.37 442 LEU A C 1
ATOM 3283 O O . LEU A 1 461 ? 17.728 62.570 30.317 1.00 14.39 442 LEU A O 1
ATOM 3288 N N . ALA A 1 462 ? 19.002 63.097 32.124 1.00 13.77 443 ALA A N 1
ATOM 3289 C CA . ALA A 1 462 ? 19.559 64.270 31.490 1.00 13.39 443 ALA A CA 1
ATOM 3290 C C . ALA A 1 462 ? 20.771 63.880 30.676 1.00 12.34 443 ALA A C 1
ATOM 3291 O O . ALA A 1 462 ? 21.582 63.066 31.120 1.00 15.04 443 ALA A O 1
ATOM 3293 N N . PHE A 1 463 ? 20.946 64.534 29.537 1.00 13.65 444 PHE A N 1
ATOM 3294 C CA . PHE A 1 463 ? 22.142 64.348 28.743 1.00 13.55 444 PHE A CA 1
ATOM 3295 C C . PHE A 1 463 ? 22.644 65.654 28.189 1.00 14.19 444 PHE A C 1
ATOM 3296 O O . PHE A 1 463 ? 21.913 66.627 28.085 1.00 13.75 444 PHE A O 1
ATOM 3304 N N . GLY A 1 464 ? 23.924 65.656 27.860 1.00 13.84 445 GLY A N 1
ATOM 3305 C CA . GLY A 1 464 ? 24.574 66.798 27.311 1.00 14.26 445 GLY A CA 1
ATOM 3306 C C . GLY A 1 464 ? 25.544 66.397 26.231 1.00 15.19 445 GLY A C 1
ATOM 3307 O O . GLY A 1 464 ? 26.027 65.256 26.213 1.00 15.12 445 GLY A O 1
ATOM 3308 N N . THR A 1 465 ? 25.770 67.288 25.266 1.00 13.22 446 THR A N 1
ATOM 3309 C CA . THR A 1 465 ? 26.543 66.895 24.091 1.00 14.20 446 THR A CA 1
ATOM 3310 C C . THR A 1 465 ? 27.730 67.784 23.794 1.00 15.51 446 THR A C 1
ATOM 3311 O O . THR A 1 465 ? 27.927 68.846 24.426 1.00 16.03 446 THR A O 1
ATOM 3315 N N . ASP A 1 466 ? 28.527 67.329 22.848 1.00 16.41 447 ASP A N 1
ATOM 3316 C CA A ASP A 1 466 ? 29.766 68.024 22.507 0.50 18.78 447 ASP A CA 1
ATOM 3317 C CA B ASP A 1 466 ? 29.763 68.003 22.453 0.50 19.18 447 ASP A CA 1
ATOM 3318 C C . ASP A 1 466 ? 29.482 69.332 21.765 1.00 22.43 447 ASP A C 1
ATOM 3319 O O . ASP A 1 466 ? 30.372 70.186 21.672 1.00 23.95 447 ASP A O 1
ATOM 3328 N N . ASP A 1 467 ? 28.266 69.494 21.263 1.00 20.36 448 ASP A N 1
ATOM 3329 C CA . ASP A 1 467 ? 27.838 70.765 20.647 1.00 25.22 448 ASP A CA 1
ATOM 3330 C C . ASP A 1 467 ? 27.048 71.669 21.614 1.00 23.53 448 ASP A C 1
ATOM 3331 O O . ASP A 1 467 ? 26.433 72.644 21.185 1.00 22.70 448 ASP A O 1
ATOM 3336 N N . GLY A 1 468 ? 27.154 71.406 22.937 1.00 19.31 449 GLY A N 1
ATOM 3337 C CA . GLY A 1 468 ? 26.537 72.295 23.955 1.00 16.50 449 GLY A CA 1
ATOM 3338 C C . GLY A 1 468 ? 25.069 72.089 24.271 1.00 16.97 449 GLY A C 1
ATOM 3339 O O . GLY A 1 468 ? 24.505 72.839 25.075 1.00 17.31 449 GLY A O 1
ATOM 3340 N N . LYS A 1 469 ? 24.445 71.072 23.663 1.00 16.00 450 LYS A N 1
ATOM 3341 C CA . LYS A 1 469 ? 23.038 70.786 23.836 1.00 16.92 450 LYS A CA 1
ATOM 3342 C C . LYS A 1 469 ? 22.768 70.076 25.189 1.00 18.61 450 LYS A C 1
ATOM 3343 O O . LYS A 1 469 ? 23.552 69.217 25.624 1.00 16.47 450 LYS A O 1
ATOM 3349 N N . VAL A 1 470 ? 21.670 70.456 25.842 1.00 16.12 451 VAL A N 1
ATOM 3350 C CA . VAL A 1 470 ? 21.183 69.817 27.040 1.00 16.28 451 VAL A CA 1
ATOM 3351 C C . VAL A 1 470 ? 19.807 69.280 26.768 1.00 17.53 451 VAL A C 1
ATOM 3352 O O . VAL A 1 470 ? 18.936 70.010 26.314 1.00 17.17 451 VAL A O 1
ATOM 3356 N N . GLY A 1 471 ? 19.617 67.983 27.040 1.00 16.41 452 GLY A N 1
ATOM 3357 C CA . GLY A 1 471 ? 18.329 67.366 26.842 1.00 16.07 452 GLY A CA 1
ATOM 3358 C C . GLY A 1 471 ? 17.878 66.515 27.969 1.00 15.69 452 GLY A C 1
ATOM 3359 O O . GLY A 1 471 ? 18.640 66.173 28.865 1.00 15.74 452 GLY A O 1
ATOM 3360 N N . LEU A 1 472 ? 16.612 66.148 27.920 1.00 17.38 453 LEU A N 1
ATOM 3361 C CA . LEU A 1 472 ? 15.969 65.380 28.971 1.00 17.27 453 LEU A CA 1
ATOM 3362 C C . LEU A 1 472 ? 15.129 64.248 28.351 1.00 19.21 453 LEU A C 1
ATOM 3363 O O . LEU A 1 472 ? 14.093 64.500 27.721 1.00 17.99 453 LEU A O 1
ATOM 3368 N N . TYR A 1 473 ? 15.580 63.010 28.570 1.00 17.89 454 TYR A N 1
ATOM 3369 C CA . TYR A 1 473 ? 14.911 61.812 28.094 1.00 17.05 454 TYR A CA 1
ATOM 3370 C C . TYR A 1 473 ? 13.947 61.257 29.101 1.00 18.78 454 TYR A C 1
ATOM 3371 O O . TYR A 1 473 ? 14.108 61.431 30.306 1.00 20.49 454 TYR A O 1
ATOM 3380 N N . ASP A 1 474 ? 12.894 60.620 28.584 1.00 19.29 455 ASP A N 1
ATOM 3381 C CA . ASP A 1 474 ? 12.037 59.755 29.385 1.00 20.20 455 ASP A CA 1
ATOM 3382 C C . ASP A 1 474 ? 12.242 58.370 28.812 1.00 19.77 455 ASP A C 1
ATOM 3383 O O . ASP A 1 474 ? 11.611 58.014 27.771 1.00 18.92 455 ASP A O 1
ATOM 3388 N N . THR A 1 475 ? 13.124 57.596 29.417 1.00 16.48 456 THR A N 1
ATOM 3389 C CA . THR A 1 475 ? 13.509 56.316 28.838 1.00 18.46 456 THR A CA 1
ATOM 3390 C C . THR A 1 475 ? 12.398 55.239 28.976 1.00 19.87 456 THR A C 1
ATOM 3391 O O . THR A 1 475 ? 12.557 54.178 28.459 1.00 20.38 456 THR A O 1
ATOM 3395 N N . TYR A 1 476 ? 11.329 55.518 29.730 1.00 20.31 457 TYR A N 1
ATOM 3396 C CA . TYR A 1 476 ? 10.177 54.603 29.837 1.00 22.25 457 TYR A CA 1
ATOM 3397 C C . TYR A 1 476 ? 9.198 54.854 28.672 1.00 24.91 457 TYR A C 1
ATOM 3398 O O . TYR A 1 476 ? 8.191 54.187 28.596 1.00 26.51 457 TYR A O 1
ATOM 3407 N N . SER A 1 477 ? 9.493 55.813 27.803 1.00 25.10 458 SER A N 1
ATOM 3408 C CA . SER A 1 477 ? 8.639 56.154 26.659 1.00 27.33 458 SER A CA 1
ATOM 3409 C C . SER A 1 477 ? 9.405 55.972 25.368 1.00 28.11 458 SER A C 1
ATOM 3410 O O . SER A 1 477 ? 10.600 55.760 25.366 1.00 23.89 458 SER A O 1
ATOM 3413 N N . ASN A 1 478 ? 8.688 56.092 24.252 1.00 25.63 459 ASN A N 1
ATOM 3414 C CA A ASN A 1 478 ? 9.267 56.108 22.910 0.50 27.48 459 ASN A CA 1
ATOM 3415 C CA B ASN A 1 478 ? 9.345 56.104 22.932 0.50 28.47 459 ASN A CA 1
ATOM 3416 C C . ASN A 1 478 ? 9.296 57.542 22.353 1.00 28.13 459 ASN A C 1
ATOM 3417 O O . ASN A 1 478 ? 9.495 57.758 21.145 1.00 26.55 459 ASN A O 1
ATOM 3426 N N . LYS A 1 479 ? 9.072 58.522 23.218 1.00 22.50 460 LYS A N 1
ATOM 3427 C CA . LYS A 1 479 ? 9.052 59.921 22.804 1.00 24.21 460 LYS A CA 1
ATOM 3428 C C . LYS A 1 479 ? 10.471 60.486 22.602 1.00 23.33 460 LYS A C 1
ATOM 3429 O O . LYS A 1 479 ? 11.412 60.111 23.336 1.00 22.39 460 LYS A O 1
ATOM 3433 N N . PRO A 1 480 ? 10.622 61.426 21.658 1.00 20.51 461 PRO A N 1
ATOM 3434 C CA . PRO A 1 480 ? 11.903 62.134 21.571 1.00 20.11 461 PRO A CA 1
ATOM 3435 C C . PRO A 1 480 ? 12.131 62.986 22.825 1.00 18.16 461 PRO A C 1
ATOM 3436 O O . PRO A 1 480 ? 11.170 63.360 23.502 1.00 17.87 461 PRO A O 1
ATOM 3440 N N . PRO A 1 481 ? 13.410 63.221 23.174 1.00 18.66 462 PRO A N 1
ATOM 3441 C CA . PRO A 1 481 ? 13.716 63.993 24.392 1.00 19.05 462 PRO A CA 1
ATOM 3442 C C . PRO A 1 481 ? 13.315 65.465 24.271 1.00 20.79 462 PRO A C 1
ATOM 3443 O O . PRO A 1 481 ? 13.226 65.993 23.171 1.00 19.95 462 PRO A O 1
ATOM 3447 N N . GLN A 1 482 ? 13.076 66.114 25.398 1.00 17.54 463 GLN A N 1
ATOM 3448 C CA . GLN A 1 482 ? 12.945 67.575 25.439 1.00 19.52 463 GLN A CA 1
ATOM 3449 C C . GLN A 1 482 ? 14.332 68.201 25.427 1.00 19.98 463 GLN A C 1
ATOM 3450 O O . GLN A 1 482 ? 15.224 67.718 26.106 1.00 23.17 463 GLN A O 1
ATOM 3456 N N . ILE A 1 483 ? 14.510 69.252 24.650 1.00 19.43 464 ILE A N 1
ATOM 3457 C CA . ILE A 1 483 ? 15.785 69.892 24.470 1.00 19.93 464 ILE A CA 1
ATOM 3458 C C . ILE A 1 483 ? 15.720 71.263 25.075 1.00 20.99 464 ILE A C 1
ATOM 3459 O O . ILE A 1 483 ? 14.751 72.009 24.823 1.00 19.53 464 ILE A O 1
ATOM 3464 N N . SER A 1 484 ? 16.730 71.609 25.874 1.00 19.59 465 SER A N 1
ATOM 3465 C CA . SER A 1 484 ? 16.887 72.981 26.376 1.00 21.81 465 SER A CA 1
ATOM 3466 C C . SER A 1 484 ? 17.053 73.973 25.229 1.00 19.46 465 SER A C 1
ATOM 3467 O O . SER A 1 484 ? 17.848 73.766 24.326 1.00 19.58 465 SER A O 1
ATOM 3470 N N . SER A 1 485 ? 16.268 75.074 25.262 1.00 23.26 466 SER A N 1
ATOM 3471 C CA A SER A 1 485 ? 16.423 76.171 24.284 0.50 23.76 466 SER A CA 1
ATOM 3472 C CA B SER A 1 485 ? 16.413 76.164 24.276 0.50 24.16 466 SER A CA 1
ATOM 3473 C C . SER A 1 485 ? 17.764 76.893 24.367 1.00 23.60 466 SER A C 1
ATOM 3474 O O . SER A 1 485 ? 18.239 77.446 23.383 1.00 24.59 466 SER A O 1
ATOM 3479 N N . THR A 1 486 ? 18.365 76.880 25.533 1.00 22.51 467 THR A N 1
ATOM 3480 C CA . THR A 1 486 ? 19.656 77.468 25.745 1.00 23.85 467 THR A CA 1
ATOM 3481 C C . THR A 1 486 ? 20.737 76.406 25.583 1.00 21.93 467 THR A C 1
ATOM 3482 O O . THR A 1 486 ? 20.673 75.357 26.254 1.00 23.79 467 THR A O 1
ATOM 3486 N N . TYR A 1 487 ? 21.722 76.724 24.754 1.00 21.63 468 TYR A N 1
ATOM 3487 C CA . TYR A 1 487 ? 22.866 75.857 24.478 1.00 21.05 468 TYR A CA 1
ATOM 3488 C C . TYR A 1 487 ? 24.088 76.457 25.152 1.00 22.92 468 TYR A C 1
ATOM 3489 O O . TYR A 1 487 ? 24.241 77.707 25.214 1.00 22.26 468 TYR A O 1
ATOM 3498 N N . HIS A 1 488 ? 24.988 75.610 25.644 1.00 19.87 469 HIS A N 1
ATOM 3499 C CA . HIS A 1 488 ? 26.316 76.065 25.954 1.00 18.93 469 HIS A CA 1
ATOM 3500 C C . HIS A 1 488 ? 27.100 76.350 24.684 1.00 21.13 469 HIS A C 1
ATOM 3501 O O . HIS A 1 488 ? 26.881 75.701 23.672 1.00 21.53 469 HIS A O 1
ATOM 3508 N N . LYS A 1 489 ? 28.050 77.269 24.755 1.00 20.70 470 LYS A N 1
ATOM 3509 C CA A LYS A 1 489 ? 28.889 77.564 23.577 0.50 23.09 470 LYS A CA 1
ATOM 3510 C CA B LYS A 1 489 ? 28.936 77.579 23.607 0.50 22.67 470 LYS A CA 1
ATOM 3511 C C . LYS A 1 489 ? 29.834 76.409 23.258 1.00 24.56 470 LYS A C 1
ATOM 3512 O O . LYS A 1 489 ? 30.167 76.184 22.072 1.00 24.43 470 LYS A O 1
ATOM 3517 N N . LYS A 1 490 ? 30.241 75.644 24.297 1.00 19.48 471 LYS A N 1
ATOM 3518 C CA . LYS A 1 490 ? 31.127 74.501 24.130 1.00 19.60 471 LYS A CA 1
ATOM 3519 C C . LYS A 1 490 ? 30.525 73.242 24.704 1.00 18.53 471 LYS A C 1
ATOM 3520 O O . LYS A 1 490 ? 29.413 73.276 25.241 1.00 17.08 471 LYS A O 1
ATOM 3526 N N . THR A 1 491 ? 31.294 72.158 24.625 1.00 18.17 472 THR A N 1
ATOM 3527 C CA . THR A 1 491 ? 30.889 70.843 25.137 1.00 17.53 472 THR A CA 1
ATOM 3528 C C . THR A 1 491 ? 30.291 70.878 26.529 1.00 17.22 472 THR A C 1
ATOM 3529 O O . THR A 1 491 ? 30.821 71.541 27.397 1.00 17.79 472 THR A O 1
ATOM 3533 N N . VAL A 1 492 ? 29.250 70.076 26.767 1.00 15.59 473 VAL A N 1
ATOM 3534 C CA . VAL A 1 492 ? 28.708 69.952 28.108 1.00 14.79 473 VAL A CA 1
ATOM 3535 C C . VAL A 1 492 ? 29.588 68.955 28.870 1.00 16.75 473 VAL A C 1
ATOM 3536 O O . VAL A 1 492 ? 29.567 67.776 28.540 1.00 18.25 473 VAL A O 1
ATOM 3540 N N . TYR A 1 493 ? 30.303 69.405 29.903 1.00 17.71 474 TYR A N 1
ATOM 3541 C CA . TYR A 1 493 ? 31.187 68.512 30.683 1.00 17.97 474 TYR A CA 1
ATOM 3542 C C . TYR A 1 493 ? 30.445 67.758 31.738 1.00 15.93 474 TYR A C 1
ATOM 3543 O O . TYR A 1 493 ? 30.803 66.613 32.021 1.00 15.71 474 TYR A O 1
ATOM 3552 N N . THR A 1 494 ? 29.426 68.369 32.353 1.00 14.68 475 THR A N 1
ATOM 3553 C CA . THR A 1 494 ? 28.824 67.762 33.525 1.00 16.78 475 THR A CA 1
ATOM 3554 C C . THR A 1 494 ? 27.405 68.186 33.667 1.00 16.39 475 THR A C 1
ATOM 3555 O O . THR A 1 494 ? 27.040 69.352 33.370 1.00 16.92 475 THR A O 1
ATOM 3559 N N . LEU A 1 495 ? 26.595 67.255 34.165 1.00 15.10 476 LEU A N 1
ATOM 3560 C CA . LEU A 1 495 ? 25.189 67.547 34.541 1.00 14.11 476 LEU A CA 1
ATOM 3561 C C . LEU A 1 495 ? 24.991 67.094 35.973 1.00 14.39 476 LEU A C 1
ATOM 3562 O O . LEU A 1 495 ? 25.549 66.067 36.389 1.00 16.98 476 LEU A O 1
ATOM 3567 N N . ALA A 1 496 ? 24.198 67.835 36.739 1.00 13.68 477 ALA A N 1
ATOM 3568 C CA . ALA A 1 496 ? 23.886 67.442 38.126 1.00 15.16 477 ALA A CA 1
ATOM 3569 C C . ALA A 1 496 ? 22.543 67.998 38.513 1.00 14.86 477 ALA A C 1
ATOM 3570 O O . ALA A 1 496 ? 22.210 69.097 38.088 1.00 17.48 477 ALA A O 1
ATOM 3572 N N . TRP A 1 497 ? 21.811 67.245 39.346 1.00 16.17 478 TRP A N 1
ATOM 3573 C CA . TRP A 1 497 ? 20.526 67.698 39.842 1.00 15.48 478 TRP A CA 1
ATOM 3574 C C . TRP A 1 497 ? 20.746 68.282 41.220 1.00 16.21 478 TRP A C 1
ATOM 3575 O O . TRP A 1 497 ? 21.510 67.745 41.998 1.00 17.39 478 TRP A O 1
ATOM 3586 N N . GLY A 1 498 ? 20.087 69.388 41.512 1.00 15.40 479 GLY A N 1
ATOM 3587 C CA . GLY A 1 498 ? 20.169 70.012 42.864 1.00 16.53 479 GLY A CA 1
ATOM 3588 C C . GLY A 1 498 ? 18.948 70.880 43.118 1.00 16.39 479 GLY A C 1
ATOM 3589 O O . GLY A 1 498 ? 18.150 71.081 42.202 1.00 15.86 479 GLY A O 1
ATOM 3590 N N . PRO A 1 499 ? 18.820 71.382 44.324 1.00 17.73 480 PRO A N 1
ATOM 3591 C CA . PRO A 1 499 ? 17.710 72.286 44.590 1.00 19.59 480 PRO A CA 1
ATOM 3592 C C . PRO A 1 499 ? 17.799 73.513 43.689 1.00 20.89 480 PRO A C 1
ATOM 3593 O O . PRO A 1 499 ? 18.902 73.957 43.346 1.00 19.77 480 PRO A O 1
ATOM 3597 N N . PRO A 1 500 ? 16.650 74.072 43.289 1.00 18.53 481 PRO A N 1
ATOM 3598 C CA . PRO A 1 500 ? 16.643 75.327 42.549 1.00 18.71 481 PRO A CA 1
ATOM 3599 C C . PRO A 1 500 ? 17.168 76.454 43.449 1.00 17.15 481 PRO A C 1
ATOM 3600 O O . PRO A 1 500 ? 17.100 76.333 44.696 1.00 16.66 481 PRO A O 1
ATOM 3604 N N . VAL A 1 501 ? 17.743 77.447 42.803 1.00 15.44 482 VAL A N 1
ATOM 3605 C CA . VAL A 1 501 ? 18.225 78.663 43.449 1.00 18.29 482 VAL A CA 1
ATOM 3606 C C . VAL A 1 501 ? 17.672 79.840 42.712 1.00 15.78 482 VAL A C 1
ATOM 3607 O O . VAL A 1 501 ? 17.181 79.737 41.601 1.00 17.43 482 VAL A O 1
ATOM 3611 N N . PRO A 1 502 ? 17.779 81.047 43.293 1.00 18.42 483 PRO A N 1
ATOM 3612 C CA . PRO A 1 502 ? 17.211 82.160 42.528 1.00 16.30 483 PRO A CA 1
ATOM 3613 C C . PRO A 1 502 ? 17.839 82.386 41.201 1.00 19.48 483 PRO A C 1
ATOM 3614 O O . PRO A 1 502 ? 19.097 82.144 41.070 1.00 19.15 483 PRO A O 1
ATOM 3618 N N . PRO A 1 503 ? 17.094 82.865 40.185 1.00 20.65 484 PRO A N 1
ATOM 3619 C CA . PRO A 1 503 ? 15.681 83.335 40.309 1.00 22.77 484 PRO A CA 1
ATOM 3620 C C . PRO A 1 503 ? 14.624 82.217 40.237 1.00 25.93 484 PRO A C 1
ATOM 3621 O O . PRO A 1 503 ? 13.471 82.454 40.600 1.00 25.83 484 PRO A O 1
ATOM 3625 N N . MET A 1 504 ? 15.021 81.004 39.836 1.00 23.87 485 MET A N 1
ATOM 3626 C CA . MET A 1 504 ? 14.033 79.900 39.624 1.00 26.47 485 MET A CA 1
ATOM 3627 C C . MET A 1 504 ? 13.240 79.501 40.858 1.00 23.17 485 MET A C 1
ATOM 3628 O O . MET A 1 504 ? 12.064 79.163 40.755 1.00 27.78 485 MET A O 1
ATOM 3633 N N . SER A 1 505 ? 13.883 79.537 42.011 1.00 23.09 486 SER A N 1
ATOM 3634 C CA . SER A 1 505 ? 13.330 79.083 43.274 1.00 23.46 486 SER A CA 1
ATOM 3635 C C . SER A 1 505 ? 12.307 80.083 43.860 1.00 25.53 486 SER A C 1
ATOM 3636 O O . SER A 1 505 ? 11.662 79.799 44.867 1.00 25.64 486 SER A O 1
ATOM 3639 N N . LEU A 1 506 ? 12.265 81.268 43.260 1.00 26.80 487 LEU A N 1
ATOM 3640 C CA . LEU A 1 506 ? 11.416 82.345 43.745 1.00 30.74 487 LEU A CA 1
ATOM 3641 C C . LEU A 1 506 ? 10.082 82.393 42.998 1.00 42.34 487 LEU A C 1
ATOM 3642 O O . LEU A 1 506 ? 9.103 82.913 43.564 1.00 43.72 487 LEU A O 1
ATOM 3647 N N . GLY A 1 507 ? 10.044 81.844 41.759 1.00 44.91 488 GLY A N 1
ATOM 3648 C CA . GLY A 1 507 ? 8.812 81.747 40.924 1.00 49.70 488 GLY A CA 1
ATOM 3649 C C . GLY A 1 507 ? 7.597 81.049 41.559 1.00 52.66 488 GLY A C 1
ATOM 3650 O O . GLY A 1 507 ? 7.682 80.493 42.688 1.00 50.65 488 GLY A O 1
ATOM 3651 N N . GLY A 1 508 ? 6.454 81.079 40.837 1.00 57.09 489 GLY A N 1
ATOM 3652 C CA . GLY A 1 508 ? 5.226 80.406 41.285 1.00 53.12 489 GLY A CA 1
ATOM 3653 C CA . ARG A 1 512 ? 8.753 75.103 40.487 1.00 66.59 493 ARG A CA 1
ATOM 3654 C C . ARG A 1 512 ? 8.901 73.618 40.889 1.00 66.85 493 ARG A C 1
ATOM 3655 O O . ARG A 1 512 ? 8.241 73.144 41.810 1.00 58.83 493 ARG A O 1
ATOM 3656 N N . PRO A 1 513 ? 9.787 72.882 40.205 1.00 61.63 494 PRO A N 1
ATOM 3657 C CA . PRO A 1 513 ? 9.981 71.431 40.444 1.00 50.07 494 PRO A CA 1
ATOM 3658 C C . PRO A 1 513 ? 10.842 71.174 41.699 1.00 32.79 494 PRO A C 1
ATOM 3659 O O . PRO A 1 513 ? 11.500 72.084 42.176 1.00 35.47 494 PRO A O 1
ATOM 3663 N N . SER A 1 514 ? 10.875 69.940 42.203 1.00 31.76 495 SER A N 1
ATOM 3664 C CA . SER A 1 514 ? 11.696 69.631 43.370 1.00 31.89 495 SER A CA 1
ATOM 3665 C C . SER A 1 514 ? 13.200 69.953 43.090 1.00 27.35 495 SER A C 1
ATOM 3666 O O . SER A 1 514 ? 13.889 70.504 43.942 1.00 24.74 495 SER A O 1
ATOM 3669 N N . LEU A 1 515 ? 13.686 69.582 41.897 1.00 24.31 496 LEU A N 1
ATOM 3670 C CA . LEU A 1 515 ? 15.103 69.729 41.556 1.00 22.17 496 LEU A CA 1
ATOM 3671 C C . LEU A 1 515 ? 15.307 70.420 40.219 1.00 18.30 496 LEU A C 1
ATOM 3672 O O . LEU A 1 515 ? 14.612 70.140 39.216 1.00 21.19 496 LEU A O 1
ATOM 3677 N N . ALA A 1 516 ? 16.237 71.354 40.208 1.00 15.89 497 ALA A N 1
ATOM 3678 C CA . ALA A 1 516 ? 16.708 71.937 39.019 1.00 16.66 497 ALA A CA 1
ATOM 3679 C C . ALA A 1 516 ? 17.795 71.041 38.376 1.00 15.85 497 ALA A C 1
ATOM 3680 O O . ALA A 1 516 ? 18.460 70.208 39.068 1.00 15.85 497 ALA A O 1
ATOM 3682 N N . LEU A 1 517 ? 17.967 71.218 37.086 1.00 15.80 498 LEU A N 1
ATOM 3683 C CA . LEU A 1 517 ? 19.045 70.535 36.344 1.00 15.55 498 LEU A CA 1
ATOM 3684 C C . LEU A 1 517 ? 20.174 71.582 36.138 1.00 13.88 498 LEU A C 1
ATOM 3685 O O . LEU A 1 517 ? 19.937 72.640 35.525 1.00 17.73 498 LEU A O 1
ATOM 3690 N N . TYR A 1 518 ? 21.387 71.259 36.576 1.00 14.58 499 TYR A N 1
ATOM 3691 C CA . TYR A 1 518 ? 22.538 72.155 36.364 1.00 13.26 499 TYR A CA 1
ATOM 3692 C C . TYR A 1 518 ? 23.423 71.581 35.278 1.00 15.25 499 TYR A C 1
ATOM 3693 O O . TYR A 1 518 ? 23.647 70.393 35.268 1.00 15.49 499 TYR A O 1
ATOM 3702 N N . SER A 1 519 ? 23.923 72.417 34.382 1.00 14.60 500 SER A N 1
ATOM 3703 C CA . SER A 1 519 ? 24.835 71.975 33.307 1.00 14.58 500 SER A CA 1
ATOM 3704 C C . SER A 1 519 ? 26.045 72.887 33.253 1.00 14.53 500 SER A C 1
ATOM 3705 O O . SER A 1 519 ? 25.913 74.114 33.393 1.00 16.69 500 SER A O 1
ATOM 3708 N N . CYS A 1 520 ? 27.214 72.303 33.038 1.00 14.06 501 CYS A N 1
ATOM 3709 C CA . CYS A 1 520 ? 28.458 73.044 32.969 1.00 15.49 501 CYS A CA 1
ATOM 3710 C C . CYS A 1 520 ? 29.052 72.809 31.608 1.00 16.43 501 CYS A C 1
ATOM 3711 O O . CYS A 1 520 ? 29.252 71.651 31.205 1.00 16.54 501 CYS A O 1
ATOM 3714 N N . GLY A 1 521 ? 29.300 73.881 30.888 1.00 16.07 502 GLY A N 1
ATOM 3715 C CA . GLY A 1 521 ? 29.943 73.814 29.544 1.00 16.79 502 GLY A CA 1
ATOM 3716 C C . GLY A 1 521 ? 31.427 74.166 29.553 1.00 18.76 502 GLY A C 1
ATOM 3717 O O . GLY A 1 521 ? 31.934 74.840 30.480 1.00 16.60 502 GLY A O 1
ATOM 3718 N N . GLY A 1 522 ? 32.139 73.747 28.518 1.00 18.11 503 GLY A N 1
ATOM 3719 C CA . GLY A 1 522 ? 33.575 74.026 28.471 1.00 19.27 503 GLY A CA 1
ATOM 3720 C C . GLY A 1 522 ? 33.922 75.503 28.410 1.00 19.90 503 GLY A C 1
ATOM 3721 O O . GLY A 1 522 ? 35.048 75.861 28.749 1.00 22.68 503 GLY A O 1
ATOM 3722 N N . GLU A 1 523 ? 32.972 76.347 28.042 1.00 18.46 504 GLU A N 1
ATOM 3723 C CA . GLU A 1 523 ? 33.200 77.820 28.072 1.00 19.18 504 GLU A CA 1
ATOM 3724 C C . GLU A 1 523 ? 33.219 78.369 29.498 1.00 20.60 504 GLU A C 1
ATOM 3725 O O . GLU A 1 523 ? 33.606 79.506 29.714 1.00 19.19 504 GLU A O 1
ATOM 3731 N N . GLY A 1 524 ? 32.718 77.593 30.453 1.00 17.43 505 GLY A N 1
ATOM 3732 C CA . GLY A 1 524 ? 32.804 77.968 31.843 1.00 17.54 505 GLY A CA 1
ATOM 3733 C C . GLY A 1 524 ? 31.587 78.443 32.536 1.00 14.76 505 GLY A C 1
ATOM 3734 O O . GLY A 1 524 ? 31.673 78.789 33.708 1.00 16.13 505 GLY A O 1
ATOM 3735 N N . ILE A 1 525 ? 30.434 78.348 31.884 1.00 15.72 506 ILE A N 1
ATOM 3736 C CA . ILE A 1 525 ? 29.165 78.751 32.464 1.00 16.63 506 ILE A CA 1
ATOM 3737 C C . ILE A 1 525 ? 28.441 77.520 32.998 1.00 17.65 506 ILE A C 1
ATOM 3738 O O . ILE A 1 525 ? 28.462 76.456 32.378 1.00 16.29 506 ILE A O 1
ATOM 3743 N N . VAL A 1 526 ? 27.853 77.682 34.173 1.00 15.21 507 VAL A N 1
ATOM 3744 C CA . VAL A 1 526 ? 26.900 76.757 34.740 1.00 15.54 507 VAL A CA 1
ATOM 3745 C C . VAL A 1 526 ? 25.532 77.358 34.613 1.00 17.17 507 VAL A C 1
ATOM 3746 O O . VAL A 1 526 ? 25.296 78.478 35.098 1.00 18.34 507 VAL A O 1
ATOM 3750 N N . LEU A 1 527 ? 24.637 76.632 33.920 1.00 15.13 508 LEU A N 1
ATOM 3751 C CA . LEU A 1 527 ? 23.258 76.993 33.765 1.00 15.00 508 LEU A CA 1
ATOM 3752 C C . LEU A 1 527 ? 22.365 76.200 34.676 1.00 18.06 508 LEU A C 1
ATOM 3753 O O . LEU A 1 527 ? 22.562 74.970 34.915 1.00 17.35 508 LEU A O 1
ATOM 3758 N N . GLN A 1 528 ? 21.328 76.864 35.163 1.00 16.95 509 GLN A N 1
ATOM 3759 C CA . GLN A 1 528 ? 20.273 76.247 35.921 1.00 18.84 509 GLN A CA 1
ATOM 3760 C C . GLN A 1 528 ? 19.047 76.121 34.976 1.00 17.62 509 GLN A C 1
ATOM 3761 O O . GLN A 1 528 ? 18.556 77.108 34.469 1.00 19.15 509 GLN A O 1
ATOM 3767 N N . HIS A 1 529 ? 18.573 74.897 34.742 1.00 16.92 510 HIS A N 1
ATOM 3768 C CA . HIS A 1 529 ? 17.458 74.633 33.873 1.00 16.61 510 HIS A CA 1
ATOM 3769 C C . HIS A 1 529 ? 16.248 74.165 34.699 1.00 15.80 510 HIS A C 1
ATOM 3770 O O . HIS A 1 529 ? 16.378 73.402 35.679 1.00 16.63 510 HIS A O 1
ATOM 3777 N N . ASN A 1 530 ? 15.072 74.612 34.293 1.00 17.26 511 ASN A N 1
ATOM 3778 C CA . ASN A 1 530 ? 13.830 74.150 34.873 1.00 20.40 511 ASN A CA 1
ATOM 3779 C C . ASN A 1 530 ? 13.398 72.952 34.036 1.00 20.86 511 ASN A C 1
ATOM 3780 O O . ASN A 1 530 ? 12.976 73.110 32.890 1.00 19.89 511 ASN A O 1
ATOM 3785 N N . PRO A 1 531 ? 13.441 71.763 34.607 1.00 21.38 512 PRO A N 1
ATOM 3786 C CA . PRO A 1 531 ? 13.035 70.615 33.790 1.00 25.52 512 PRO A CA 1
ATOM 3787 C C . PRO A 1 531 ? 11.538 70.603 33.362 1.00 26.07 512 PRO A C 1
ATOM 3788 O O . PRO A 1 531 ? 11.205 69.853 32.464 1.00 24.91 512 PRO A O 1
ATOM 3792 N N . TRP A 1 532 ? 10.684 71.455 33.968 1.00 25.69 513 TRP A N 1
ATOM 3793 C CA . TRP A 1 532 ? 9.269 71.596 33.550 1.00 28.49 513 TRP A CA 1
ATOM 3794 C C . TRP A 1 532 ? 9.062 72.714 32.565 1.00 31.06 513 TRP A C 1
ATOM 3795 O O . TRP A 1 532 ? 7.920 72.923 32.134 1.00 28.19 513 TRP A O 1
ATOM 3806 N N . LYS A 1 533 ? 10.133 73.470 32.251 1.00 24.84 514 LYS A N 1
ATOM 3807 C CA . LYS A 1 533 ? 10.114 74.518 31.240 1.00 28.71 514 LYS A CA 1
ATOM 3808 C C . LYS A 1 533 ? 11.446 74.559 30.511 1.00 28.25 514 LYS A C 1
ATOM 3809 O O . LYS A 1 533 ? 12.129 75.585 30.504 1.00 26.06 514 LYS A O 1
ATOM 3815 N N . LEU A 1 534 ? 11.815 73.453 29.878 1.00 26.30 515 LEU A N 1
ATOM 3816 C CA . LEU A 1 534 ? 13.139 73.399 29.195 1.00 29.00 515 LEU A CA 1
ATOM 3817 C C . LEU A 1 534 ? 13.284 74.268 27.988 1.00 32.55 515 LEU A C 1
ATOM 3818 O O . LEU A 1 534 ? 14.410 74.664 27.620 1.00 32.28 515 LEU A O 1
ATOM 3823 N N . SER A 1 535 ? 12.169 74.556 27.342 1.00 33.32 516 SER A N 1
ATOM 3824 C CA . SER A 1 535 ? 12.171 75.465 26.221 1.00 36.64 516 SER A CA 1
ATOM 3825 C C . SER A 1 535 ? 12.138 76.937 26.692 1.00 36.75 516 SER A C 1
ATOM 3826 O O . SER A 1 535 ? 12.373 77.844 25.898 1.00 45.26 516 SER A O 1
ATOM 3831 N N . GLY A 1 536 ? 11.859 77.154 27.983 1.00 32.13 517 GLY A N 1
ATOM 3832 C CA . GLY A 1 536 ? 11.989 78.440 28.623 1.00 31.75 517 GLY A CA 1
ATOM 3833 C C . GLY A 1 536 ? 13.421 78.874 28.921 1.00 30.83 517 GLY A C 1
ATOM 3834 O O . GLY A 1 536 ? 14.397 78.369 28.348 1.00 29.38 517 GLY A O 1
ATOM 3835 N N . GLU A 1 537 ? 13.524 79.840 29.819 1.00 30.38 518 GLU A N 1
ATOM 3836 C CA . GLU A 1 537 ? 14.761 80.483 30.162 1.00 32.29 518 GLU A CA 1
ATOM 3837 C C . GLU A 1 537 ? 15.575 79.558 31.071 1.00 25.61 518 GLU A C 1
ATOM 3838 O O . GLU A 1 537 ? 15.004 78.903 31.943 1.00 27.53 518 GLU A O 1
ATOM 3844 N N . ALA A 1 538 ? 16.872 79.437 30.780 1.00 24.38 519 ALA A N 1
ATOM 3845 C CA . ALA A 1 538 ? 17.857 78.838 31.719 1.00 23.28 519 ALA A CA 1
ATOM 3846 C C . ALA A 1 538 ? 18.673 79.986 32.275 1.00 22.92 519 ALA A C 1
ATOM 3847 O O . ALA A 1 538 ? 18.907 80.955 31.589 1.00 26.79 519 ALA A O 1
ATOM 3849 N N . PHE A 1 539 ? 19.122 79.836 33.492 1.00 19.07 520 PHE A N 1
ATOM 3850 C CA . PHE A 1 539 ? 19.763 80.949 34.236 1.00 20.91 520 PHE A CA 1
ATOM 3851 C C . PHE A 1 539 ? 21.252 80.693 34.464 1.00 20.73 520 PHE A C 1
ATOM 3852 O O . PHE A 1 539 ? 21.641 79.601 34.955 1.00 19.03 520 PHE A O 1
ATOM 3860 N N . ASP A 1 540 ? 22.089 81.690 34.154 1.00 21.02 521 ASP A N 1
ATOM 3861 C CA . ASP A 1 540 ? 23.534 81.611 34.415 1.00 19.40 521 ASP A CA 1
ATOM 3862 C C . ASP A 1 540 ? 23.726 81.900 35.891 1.00 18.67 521 ASP A C 1
ATOM 3863 O O . ASP A 1 540 ? 23.476 83.024 36.342 1.00 19.23 521 ASP A O 1
ATOM 3868 N N . ILE A 1 541 ? 24.181 80.918 36.664 1.00 15.83 522 ILE A N 1
ATOM 3869 C CA . ILE A 1 541 ? 24.233 81.048 38.096 1.00 15.23 522 ILE A CA 1
ATOM 3870 C C . ILE A 1 541 ? 25.287 82.079 38.590 1.00 15.32 522 ILE A C 1
ATOM 3871 O O . ILE A 1 541 ? 25.277 82.449 39.770 1.00 17.76 522 ILE A O 1
ATOM 3876 N N . ASN A 1 542 ? 26.204 82.445 37.723 1.00 17.27 523 ASN A N 1
ATOM 3877 C CA . ASN A 1 542 ? 27.160 83.498 38.075 1.00 17.52 523 ASN A CA 1
ATOM 3878 C C . ASN A 1 542 ? 26.475 84.793 38.507 1.00 18.38 523 ASN A C 1
ATOM 3879 O O . ASN A 1 542 ? 27.036 85.518 39.372 1.00 18.44 523 ASN A O 1
ATOM 3884 N N . LYS A 1 543 ? 25.328 85.109 37.921 1.00 19.04 524 LYS A N 1
ATOM 3885 C CA . LYS A 1 543 ? 24.604 86.333 38.300 1.00 20.71 524 LYS A CA 1
ATOM 3886 C C . LYS A 1 543 ? 24.243 86.268 39.783 1.00 22.40 524 LYS A C 1
ATOM 3887 O O . LYS A 1 543 ? 24.458 87.215 40.509 1.00 20.44 524 LYS A O 1
ATOM 3890 N N . LEU A 1 544 ? 23.739 85.125 40.245 1.00 17.99 525 LEU A N 1
ATOM 3891 C CA . LEU A 1 544 ? 23.463 84.903 41.661 1.00 18.12 525 LEU A CA 1
ATOM 3892 C C . LEU A 1 544 ? 24.729 84.884 42.543 1.00 19.39 525 LEU A C 1
ATOM 3893 O O . LEU A 1 544 ? 24.745 85.446 43.646 1.00 18.09 525 LEU A O 1
ATOM 3898 N N . ILE A 1 545 ? 25.778 84.204 42.070 1.00 18.29 526 ILE A N 1
ATOM 3899 C CA . ILE A 1 545 ? 27.016 84.085 42.836 1.00 18.27 526 ILE A CA 1
ATOM 3900 C C . ILE A 1 545 ? 27.598 85.494 43.087 1.00 17.96 526 ILE A C 1
ATOM 3901 O O . ILE A 1 545 ? 27.999 85.807 44.230 1.00 16.41 526 ILE A O 1
ATOM 3906 N N . ARG A 1 546 ? 27.635 86.282 42.015 1.00 18.49 527 ARG A N 1
ATOM 3907 C CA A ARG A 1 546 ? 28.132 87.668 42.070 0.60 18.50 527 ARG A CA 1
ATOM 3908 C CA B ARG A 1 546 ? 28.138 87.667 42.060 0.40 19.95 527 ARG A CA 1
ATOM 3909 C C . ARG A 1 546 ? 27.346 88.498 43.071 1.00 20.03 527 ARG A C 1
ATOM 3910 O O . ARG A 1 546 ? 27.945 89.184 43.932 1.00 20.08 527 ARG A O 1
ATOM 3925 N N . ASP A 1 547 ? 26.013 88.433 42.966 1.00 20.01 528 ASP A N 1
ATOM 3926 C CA A ASP A 1 547 ? 25.157 89.246 43.827 0.60 21.35 528 ASP A CA 1
ATOM 3927 C CA B ASP A 1 547 ? 25.133 89.235 43.814 0.40 20.83 528 ASP A CA 1
ATOM 3928 C C . ASP A 1 547 ? 25.233 88.828 45.281 1.00 18.58 528 ASP A C 1
ATOM 3929 O O . ASP A 1 547 ? 25.422 89.658 46.161 1.00 20.68 528 ASP A O 1
ATOM 3938 N N . THR A 1 548 ? 25.118 87.538 45.565 1.00 16.22 529 THR A N 1
ATOM 3939 C CA . THR A 1 548 ? 25.151 87.058 46.916 1.00 17.64 529 THR A CA 1
ATOM 3940 C C . THR A 1 548 ? 26.467 87.371 47.647 1.00 18.44 529 THR A C 1
ATOM 3941 O O . THR A 1 548 ? 26.453 87.693 48.861 1.00 19.59 529 THR A O 1
ATOM 3945 N N . ASN A 1 549 ? 27.564 87.270 46.919 1.00 17.16 530 ASN A N 1
ATOM 3946 C CA . ASN A 1 549 ? 28.893 87.407 47.506 1.00 19.72 530 ASN A CA 1
ATOM 3947 C C . ASN A 1 549 ? 29.575 88.760 47.282 1.00 19.13 530 ASN A C 1
ATOM 3948 O O . ASN A 1 549 ? 30.714 88.935 47.711 1.00 19.06 530 ASN A O 1
ATOM 3953 N N . SER A 1 550 ? 28.888 89.684 46.593 1.00 19.56 531 SER A N 1
ATOM 3954 C CA . SER A 1 550 ? 29.344 91.066 46.375 1.00 20.19 531 SER A CA 1
ATOM 3955 C C . SER A 1 550 ? 30.666 91.098 45.601 1.00 20.99 531 SER A C 1
ATOM 3956 O O . SER A 1 550 ? 31.575 91.873 45.899 1.00 20.31 531 SER A O 1
ATOM 3959 N N . ILE A 1 551 ? 30.772 90.223 44.600 1.00 19.43 532 ILE A N 1
ATOM 3960 C CA . ILE A 1 551 ? 31.992 90.071 43.832 1.00 19.40 532 ILE A CA 1
ATOM 3961 C C . ILE A 1 551 ? 32.126 91.174 42.809 1.00 21.33 532 ILE A C 1
ATOM 3962 O O . ILE A 1 551 ? 31.190 91.476 42.093 1.00 22.95 532 ILE A O 1
ATOM 3967 N N . LYS A 1 552 ? 33.330 91.746 42.691 1.00 20.26 533 LYS A N 1
ATOM 3968 C CA . LYS A 1 552 ? 33.591 92.809 41.718 1.00 21.09 533 LYS A CA 1
ATOM 3969 C C . LYS A 1 552 ? 34.408 92.408 40.502 1.00 19.86 533 LYS A C 1
ATOM 3970 O O . LYS A 1 552 ? 34.232 92.983 39.413 1.00 23.56 533 LYS A O 1
ATOM 3976 N N . TYR A 1 553 ? 35.353 91.496 40.687 1.00 18.56 534 TYR A N 1
ATOM 3977 C CA . TYR A 1 553 ? 36.258 91.080 39.625 1.00 18.26 534 TYR A CA 1
ATOM 3978 C C . TYR A 1 553 ? 35.527 89.967 38.846 1.00 18.64 534 TYR A C 1
ATOM 3979 O O . TYR A 1 553 ? 34.452 89.553 39.245 1.00 20.99 534 TYR A O 1
ATOM 3988 N N . LYS A 1 554 ? 36.061 89.578 37.727 1.00 19.00 535 LYS A N 1
ATOM 3989 C CA . LYS A 1 554 ? 35.456 88.494 36.927 1.00 20.03 535 LYS A CA 1
ATOM 3990 C C . LYS A 1 554 ? 35.397 87.185 37.692 1.00 20.19 535 LYS A C 1
ATOM 3991 O O . LYS A 1 554 ? 36.259 86.879 38.505 1.00 19.25 535 LYS A O 1
ATOM 3997 N N . LEU A 1 555 ? 34.369 86.397 37.413 1.00 19.02 536 LEU A N 1
ATOM 3998 C CA . LEU A 1 555 ? 34.231 85.107 38.079 1.00 22.44 536 LEU A CA 1
ATOM 3999 C C . LEU A 1 555 ? 35.064 84.052 37.345 1.00 20.19 536 LEU A C 1
ATOM 4000 O O . LEU A 1 555 ? 35.360 84.216 36.172 1.00 19.76 536 LEU A O 1
ATOM 4005 N N . PRO A 1 556 ? 35.510 83.017 38.071 1.00 20.12 537 PRO A N 1
ATOM 4006 C CA . PRO A 1 556 ? 36.289 81.958 37.431 1.00 21.63 537 PRO A CA 1
ATOM 4007 C C . PRO A 1 556 ? 35.464 81.190 36.399 1.00 19.21 537 PRO A C 1
ATOM 4008 O O . PRO A 1 556 ? 34.252 81.188 36.470 1.00 19.70 537 PRO A O 1
ATOM 4012 N N . VAL A 1 557 ? 36.182 80.609 35.453 1.00 18.10 538 VAL A N 1
ATOM 4013 C CA . VAL A 1 557 ? 35.659 79.735 34.398 1.00 18.59 538 VAL A CA 1
ATOM 4014 C C . VAL A 1 557 ? 35.413 78.382 35.049 1.00 17.94 538 VAL A C 1
ATOM 4015 O O . VAL A 1 557 ? 36.329 77.723 35.441 1.00 16.96 538 VAL A O 1
ATOM 4019 N N . HIS A 1 558 ? 34.143 77.994 35.167 1.00 16.82 539 HIS A N 1
ATOM 4020 C CA . HIS A 1 558 ? 33.780 76.753 35.861 1.00 16.75 539 HIS A CA 1
ATOM 4021 C C . HIS A 1 558 ? 33.936 75.555 34.934 1.00 16.12 539 HIS A C 1
ATOM 4022 O O . HIS A 1 558 ? 33.502 75.600 33.807 1.00 16.34 539 HIS A O 1
ATOM 4029 N N . THR A 1 559 ? 34.598 74.514 35.436 1.00 14.60 540 THR A N 1
ATOM 4030 C CA . THR A 1 559 ? 34.835 73.293 34.672 1.00 15.25 540 THR A CA 1
ATOM 4031 C C . THR A 1 559 ? 34.213 72.036 35.283 1.00 14.75 540 THR A C 1
ATOM 4032 O O . THR A 1 559 ? 34.207 70.974 34.631 1.00 16.56 540 THR A O 1
ATOM 4036 N N . GLU A 1 560 ? 33.620 72.150 36.473 1.00 14.26 541 GLU A N 1
ATOM 4037 C CA . GLU A 1 560 ? 33.012 70.970 37.113 1.00 13.65 541 GLU A CA 1
ATOM 4038 C C . GLU A 1 560 ? 31.987 71.470 38.113 1.00 15.29 541 GLU A C 1
ATOM 4039 O O . GLU A 1 560 ? 32.152 72.550 38.726 1.00 15.18 541 GLU A O 1
ATOM 4045 N N . ILE A 1 561 ? 30.932 70.699 38.289 1.00 14.82 542 ILE A N 1
ATOM 4046 C CA . ILE A 1 561 ? 29.946 70.995 39.374 1.00 15.58 542 ILE A CA 1
ATOM 4047 C C . ILE A 1 561 ? 29.616 69.688 40.059 1.00 15.66 542 ILE A C 1
ATOM 4048 O O . ILE A 1 561 ? 29.456 68.657 39.397 1.00 14.79 542 ILE A O 1
ATOM 4053 N N . SER A 1 562 ? 29.522 69.727 41.379 1.00 15.48 543 SER A N 1
ATOM 4054 C CA . SER A 1 562 ? 29.168 68.576 42.164 1.00 15.76 543 SER A CA 1
ATOM 4055 C C . SER A 1 562 ? 28.386 68.985 43.412 1.00 16.20 543 SER A C 1
ATOM 4056 O O . SER A 1 562 ? 28.909 69.719 44.256 1.00 18.84 543 SER A O 1
ATOM 4059 N N . TRP A 1 563 ? 27.140 68.520 43.503 1.00 17.74 544 TRP A N 1
ATOM 4060 C CA . TRP A 1 563 ? 26.308 68.732 44.714 1.00 19.15 544 TRP A CA 1
ATOM 4061 C C . TRP A 1 563 ? 26.603 67.689 45.729 1.00 21.16 544 TRP A C 1
ATOM 4062 O O . TRP A 1 563 ? 26.691 66.511 45.424 1.00 21.54 544 TRP A O 1
ATOM 4073 N N . LYS A 1 564 ? 26.704 68.114 46.975 1.00 20.84 545 LYS A N 1
ATOM 4074 C CA . LYS A 1 564 ? 26.853 67.214 48.079 1.00 21.01 545 LYS A CA 1
ATOM 4075 C C . LYS A 1 564 ? 25.535 66.435 48.165 1.00 21.05 545 LYS A C 1
ATOM 4076 O O . LYS A 1 564 ? 24.494 66.923 47.753 1.00 21.35 545 LYS A O 1
ATOM 4082 N N . ALA A 1 565 ? 25.604 65.230 48.722 1.00 24.08 546 ALA A N 1
ATOM 4083 C CA . ALA A 1 565 ? 24.481 64.273 48.704 1.00 24.89 546 ALA A CA 1
ATOM 4084 C C . ALA A 1 565 ? 23.254 64.856 49.428 1.00 26.56 546 ALA A C 1
ATOM 4085 O O . ALA A 1 565 ? 22.106 64.651 49.005 1.00 26.71 546 ALA A O 1
ATOM 4087 N N . ASP A 1 566 ? 23.505 65.659 50.462 1.00 24.95 547 ASP A N 1
ATOM 4088 C CA . ASP A 1 566 ? 22.391 66.254 51.232 1.00 24.48 547 ASP A CA 1
ATOM 4089 C C . ASP A 1 566 ? 21.677 67.423 50.526 1.00 26.56 547 ASP A C 1
ATOM 4090 O O . ASP A 1 566 ? 20.712 67.958 51.066 1.00 24.55 547 ASP A O 1
ATOM 4095 N N . GLY A 1 567 ? 22.176 67.868 49.353 1.00 20.73 548 GLY A N 1
ATOM 4096 C CA . GLY A 1 567 ? 21.570 68.952 48.639 1.00 20.25 548 GLY A CA 1
ATOM 4097 C C . GLY A 1 567 ? 21.732 70.352 49.216 1.00 19.38 548 GLY A C 1
ATOM 4098 O O . GLY A 1 567 ? 21.028 71.260 48.829 1.00 22.36 548 GLY A O 1
ATOM 4099 N N . LYS A 1 568 ? 22.646 70.501 50.167 1.00 20.35 549 LYS A N 1
ATOM 4100 C CA . LYS A 1 568 ? 22.846 71.780 50.880 1.00 20.26 549 LYS A CA 1
ATOM 4101 C C . LYS A 1 568 ? 24.068 72.555 50.426 1.00 23.20 549 LYS A C 1
ATOM 4102 O O . LYS A 1 568 ? 24.176 73.749 50.731 1.00 22.25 549 LYS A O 1
ATOM 4108 N N . ILE A 1 569 ? 24.984 71.872 49.723 1.00 17.51 550 ILE A N 1
ATOM 4109 C CA . ILE A 1 569 ? 26.288 72.421 49.343 1.00 18.70 550 ILE A CA 1
ATOM 4110 C C . ILE A 1 569 ? 26.582 72.079 47.886 1.00 18.21 550 ILE A C 1
ATOM 4111 O O . ILE A 1 569 ? 26.398 70.904 47.483 1.00 18.40 550 ILE A O 1
ATOM 4116 N N . MET A 1 570 ? 27.018 73.085 47.118 1.00 17.72 551 MET A N 1
ATOM 4117 C CA . MET A 1 570 ? 27.406 72.930 45.709 1.00 18.53 551 MET A CA 1
ATOM 4118 C C . MET A 1 570 ? 28.886 73.226 45.596 1.00 19.11 551 MET A C 1
ATOM 4119 O O . MET A 1 570 ? 29.330 74.258 46.062 1.00 17.61 551 MET A O 1
ATOM 4124 N N . ALA A 1 571 ? 29.651 72.325 45.000 1.00 15.71 552 ALA A N 1
ATOM 4125 C CA . ALA A 1 571 ? 31.080 72.633 44.707 1.00 15.21 552 ALA A CA 1
ATOM 4126 C C . ALA A 1 571 ? 31.214 72.933 43.236 1.00 16.42 552 ALA A C 1
ATOM 4127 O O . ALA A 1 571 ? 30.632 72.187 42.397 1.00 16.75 552 ALA A O 1
ATOM 4129 N N . LEU A 1 572 ? 31.971 73.989 42.897 1.00 13.94 553 LEU A N 1
ATOM 4130 C CA . LEU A 1 572 ? 32.399 74.273 41.544 1.00 14.76 553 LEU A CA 1
ATOM 4131 C C . LEU A 1 572 ? 33.895 74.112 41.423 1.00 17.17 553 LEU A C 1
ATOM 4132 O O . LEU A 1 572 ? 34.665 74.662 42.236 1.00 17.61 553 LEU A O 1
ATOM 4137 N N . GLY A 1 573 ? 34.310 73.341 40.435 1.00 14.95 554 GLY A N 1
ATOM 4138 C CA . GLY A 1 573 ? 35.683 73.260 40.064 1.00 14.39 554 GLY A CA 1
ATOM 4139 C C . GLY A 1 573 ? 35.927 74.235 38.930 1.00 16.60 554 GLY A C 1
ATOM 4140 O O . GLY A 1 573 ? 35.065 74.423 38.099 1.00 16.19 554 GLY A O 1
ATOM 4141 N N . ASN A 1 574 ? 37.123 74.857 38.916 1.00 15.87 555 ASN A N 1
ATOM 4142 C CA . ASN A 1 574 ? 37.450 75.911 37.968 1.00 15.75 555 ASN A CA 1
ATOM 4143 C C . ASN A 1 574 ? 38.715 75.661 37.121 1.00 16.64 555 ASN A C 1
ATOM 4144 O O . ASN A 1 574 ? 39.537 74.855 37.453 1.00 16.52 555 ASN A O 1
ATOM 4149 N N . GLU A 1 575 ? 38.821 76.434 36.038 1.00 17.77 556 GLU A N 1
ATOM 4150 C CA . GLU A 1 575 ? 39.920 76.314 35.070 1.00 17.52 556 GLU A CA 1
ATOM 4151 C C . GLU A 1 575 ? 41.254 76.599 35.734 1.00 17.22 556 GLU A C 1
ATOM 4152 O O . GLU A 1 575 ? 42.292 75.997 35.368 1.00 18.06 556 GLU A O 1
ATOM 4158 N N . ASP A 1 576 ? 41.240 77.473 36.740 1.00 18.55 557 ASP A N 1
ATOM 4159 C CA . ASP A 1 576 ? 42.475 77.820 37.458 1.00 21.21 557 ASP A CA 1
ATOM 4160 C C . ASP A 1 576 ? 42.858 76.853 38.573 1.00 23.33 557 ASP A C 1
ATOM 4161 O O . ASP A 1 576 ? 43.857 77.090 39.298 1.00 23.92 557 ASP A O 1
ATOM 4166 N N . GLY A 1 577 ? 42.109 75.742 38.703 1.00 19.51 558 GLY A N 1
ATOM 4167 C CA . GLY A 1 577 ? 42.376 74.762 39.705 1.00 17.90 558 GLY A CA 1
ATOM 4168 C C . GLY A 1 577 ? 41.665 74.883 41.006 1.00 16.72 558 GLY A C 1
ATOM 4169 O O . GLY A 1 577 ? 41.653 73.913 41.770 1.00 17.59 558 GLY A O 1
ATOM 4170 N N . SER A 1 578 ? 41.108 76.054 41.304 1.00 14.98 559 SER A N 1
ATOM 4171 C CA . SER A 1 578 ? 40.375 76.249 42.564 1.00 16.12 559 SER A CA 1
ATOM 4172 C C . SER A 1 578 ? 39.061 75.445 42.553 1.00 14.43 559 SER A C 1
ATOM 4173 O O . SER A 1 578 ? 38.482 75.153 41.476 1.00 15.02 559 SER A O 1
ATOM 4176 N N . ILE A 1 579 ? 38.635 75.110 43.757 1.00 14.49 560 ILE A N 1
ATOM 4177 C CA . ILE A 1 579 ? 37.317 74.531 43.997 1.00 15.42 560 ILE A CA 1
ATOM 4178 C C . ILE A 1 579 ? 36.637 75.440 44.999 1.00 17.57 560 ILE A C 1
ATOM 4179 O O . ILE A 1 579 ? 37.202 75.752 46.057 1.00 18.10 560 ILE A O 1
ATOM 4184 N N . GLU A 1 580 ? 35.403 75.862 44.671 1.00 16.46 561 GLU A N 1
ATOM 4185 C CA . GLU A 1 580 ? 34.659 76.763 45.520 1.00 18.43 561 GLU A CA 1
ATOM 4186 C C . GLU A 1 580 ? 33.450 76.036 46.052 1.00 19.54 561 GLU A C 1
ATOM 4187 O O . GLU A 1 580 ? 32.801 75.325 45.309 1.00 16.66 561 GLU A O 1
ATOM 4193 N N . ILE A 1 581 ? 33.154 76.293 47.322 1.00 16.19 562 ILE A N 1
ATOM 4194 C CA . ILE A 1 581 ? 32.105 75.654 48.076 1.00 17.69 562 ILE A CA 1
ATOM 4195 C C . ILE A 1 581 ? 31.015 76.662 48.443 1.00 20.20 562 ILE A C 1
ATOM 4196 O O . ILE A 1 581 ? 31.293 77.673 49.131 1.00 18.49 562 ILE A O 1
ATOM 4201 N N . PHE A 1 582 ? 29.788 76.381 48.029 1.00 17.30 563 PHE A N 1
ATOM 4202 C CA . PHE A 1 582 ? 28.673 77.320 48.138 1.00 17.88 563 PHE A CA 1
ATOM 4203 C C . PHE A 1 582 ? 27.519 76.676 48.898 1.00 19.57 563 PHE A C 1
ATOM 4204 O O . PHE A 1 582 ? 27.310 75.469 48.792 1.00 20.83 563 PHE A O 1
ATOM 4212 N N . GLN A 1 583 ? 26.782 77.486 49.651 1.00 21.37 564 GLN A N 1
ATOM 4213 C CA . GLN A 1 583 ? 25.666 77.015 50.466 1.00 21.71 564 GLN A CA 1
ATOM 4214 C C . GLN A 1 583 ? 24.329 77.485 49.891 1.00 19.51 564 GLN A C 1
ATOM 4215 O O . GLN A 1 583 ? 24.206 78.603 49.384 1.00 21.60 564 GLN A O 1
ATOM 4221 N N . ILE A 1 584 ? 23.302 76.629 50.033 1.00 19.31 565 ILE A N 1
ATOM 4222 C CA . ILE A 1 584 ? 21.929 77.061 49.781 1.00 20.32 565 ILE A CA 1
ATOM 4223 C C . ILE A 1 584 ? 21.521 78.113 50.844 1.00 18.85 565 ILE A C 1
ATOM 4224 O O . ILE A 1 584 ? 22.120 78.135 51.918 1.00 20.20 565 ILE A O 1
ATOM 4229 N N . PRO A 1 585 ? 20.520 78.948 50.582 1.00 21.40 566 PRO A N 1
ATOM 4230 C CA . PRO A 1 585 ? 19.715 78.992 49.375 1.00 21.87 566 PRO A CA 1
ATOM 4231 C C . PRO A 1 585 ? 20.225 79.852 48.228 1.00 20.65 566 PRO A C 1
ATOM 4232 O O . PRO A 1 585 ? 19.706 79.733 47.126 1.00 21.41 566 PRO A O 1
ATOM 4236 N N . ASN A 1 586 ? 21.201 80.731 48.474 1.00 17.95 567 ASN A N 1
ATOM 4237 C CA . ASN A 1 586 ? 21.569 81.732 47.524 1.00 18.50 567 ASN A CA 1
ATOM 4238 C C . ASN A 1 586 ? 23.005 81.615 47.000 1.00 17.45 567 ASN A C 1
ATOM 4239 O O . ASN A 1 586 ? 23.503 82.575 46.415 1.00 16.19 567 ASN A O 1
ATOM 4244 N N . LEU A 1 587 ? 23.637 80.459 47.241 1.00 17.97 568 LEU A N 1
ATOM 4245 C CA . LEU A 1 587 ? 25.024 80.207 46.813 1.00 19.09 568 LEU A CA 1
ATOM 4246 C C . LEU A 1 587 ? 26.007 81.191 47.464 1.00 18.58 568 LEU A C 1
ATOM 4247 O O . LEU A 1 587 ? 26.834 81.783 46.805 1.00 17.45 568 LEU A O 1
ATOM 4252 N N . LYS A 1 588 ? 25.906 81.309 48.779 1.00 19.44 569 LYS A N 1
ATOM 4253 C CA . LYS A 1 588 ? 26.897 81.978 49.590 1.00 19.79 569 LYS A CA 1
ATOM 4254 C C . LYS A 1 588 ? 28.184 81.183 49.585 1.00 17.17 569 LYS A C 1
ATOM 4255 O O . LYS A 1 588 ? 28.177 79.991 49.858 1.00 17.48 569 LYS A O 1
ATOM 4259 N N . LEU A 1 589 ? 29.280 81.830 49.203 1.00 18.06 570 LEU A N 1
ATOM 4260 C CA . LEU A 1 589 ? 30.597 81.213 49.230 1.00 18.84 570 LEU A CA 1
ATOM 4261 C C . LEU A 1 589 ? 31.068 81.020 50.646 1.00 19.95 570 LEU A C 1
ATOM 4262 O O . LEU A 1 589 ? 31.161 81.997 51.392 1.00 20.71 570 LEU A O 1
ATOM 4267 N N . ILE A 1 590 ? 31.362 79.795 51.037 1.00 19.75 571 ILE A N 1
ATOM 4268 C CA . ILE A 1 590 ? 31.947 79.551 52.366 1.00 19.97 571 ILE A CA 1
ATOM 4269 C C . ILE A 1 590 ? 33.369 79.078 52.385 1.00 20.22 571 ILE A C 1
ATOM 4270 O O . ILE A 1 590 ? 34.008 79.224 53.391 1.00 21.51 571 ILE A O 1
ATOM 4275 N N . CYS A 1 591 ? 33.862 78.509 51.290 1.00 18.14 572 CYS A N 1
ATOM 4276 C CA . CYS A 1 591 ? 35.226 77.982 51.274 1.00 19.84 572 CYS A CA 1
ATOM 4277 C C . CYS A 1 591 ? 35.775 77.972 49.853 1.00 19.27 572 CYS A C 1
ATOM 4278 O O . CYS A 1 591 ? 35.053 77.724 48.923 1.00 19.78 572 CYS A O 1
ATOM 4281 N N . THR A 1 592 ? 37.069 78.295 49.714 1.00 20.54 573 THR A N 1
ATOM 4282 C CA . THR A 1 592 ? 37.797 78.184 48.467 1.00 20.35 573 THR A CA 1
ATOM 4283 C C . THR A 1 592 ? 38.976 77.261 48.744 1.00 19.61 573 THR A C 1
ATOM 4284 O O . THR A 1 592 ? 39.753 77.476 49.682 1.00 21.68 573 THR A O 1
ATOM 4288 N N . ILE A 1 593 ? 39.071 76.191 47.982 1.00 17.37 574 ILE A N 1
ATOM 4289 C CA . ILE A 1 593 ? 40.144 75.236 48.121 1.00 17.31 574 ILE A CA 1
ATOM 4290 C C . ILE A 1 593 ? 41.142 75.480 47.011 1.00 19.97 574 ILE A C 1
ATOM 4291 O O . ILE A 1 593 ? 40.800 75.343 45.818 1.00 17.23 574 ILE A O 1
ATOM 4296 N N . GLN A 1 594 ? 42.380 75.842 47.380 1.00 18.54 575 GLN A N 1
ATOM 4297 C CA A GLN A 1 594 ? 43.456 76.119 46.436 0.50 21.05 575 GLN A CA 1
ATOM 4298 C CA B GLN A 1 594 ? 43.449 76.075 46.386 0.50 21.57 575 GLN A CA 1
ATOM 4299 C C . GLN A 1 594 ? 44.460 74.985 46.569 1.00 21.09 575 GLN A C 1
ATOM 4300 O O . GLN A 1 594 ? 45.277 74.995 47.494 1.00 22.65 575 GLN A O 1
ATOM 4311 N N . GLN A 1 595 ? 44.350 73.985 45.707 1.00 18.89 576 GLN A N 1
ATOM 4312 C CA . GLN A 1 595 ? 45.189 72.798 45.784 1.00 19.44 576 GLN A CA 1
ATOM 4313 C C . GLN A 1 595 ? 45.674 72.395 44.424 1.00 19.00 576 GLN A C 1
ATOM 4314 O O . GLN A 1 595 ? 46.905 72.214 44.238 1.00 21.45 576 GLN A O 1
ATOM 4320 N N . HIS A 1 596 ? 44.755 72.264 43.446 1.00 18.34 577 HIS A N 1
ATOM 4321 C CA . HIS A 1 596 ? 45.125 71.875 42.119 1.00 19.10 577 HIS A CA 1
ATOM 4322 C C . HIS A 1 596 ? 45.713 73.063 41.418 1.00 20.29 577 HIS A C 1
ATOM 4323 O O . HIS A 1 596 ? 45.283 74.192 41.667 1.00 22.84 577 HIS A O 1
ATOM 4330 N N . HIS A 1 597 ? 46.672 72.806 40.554 1.00 24.08 578 HIS A N 1
ATOM 4331 C CA . HIS A 1 597 ? 47.331 73.881 39.795 1.00 28.27 578 HIS A CA 1
ATOM 4332 C C . HIS A 1 597 ? 46.947 73.850 38.313 1.00 28.74 578 HIS A C 1
ATOM 4333 O O . HIS A 1 597 ? 47.507 74.587 37.515 1.00 29.98 578 HIS A O 1
ATOM 4340 N N . LYS A 1 598 ? 45.979 73.008 37.960 1.00 23.73 579 LYS A N 1
ATOM 4341 C CA . LYS A 1 598 ? 45.451 72.958 36.592 1.00 22.21 579 LYS A CA 1
ATOM 4342 C C . LYS A 1 598 ? 43.935 72.724 36.692 1.00 20.62 579 LYS A C 1
ATOM 4343 O O . LYS A 1 598 ? 43.406 72.481 37.780 1.00 20.22 579 LYS A O 1
ATOM 4349 N N . LEU A 1 599 ? 43.281 72.816 35.560 1.00 18.25 580 LEU A N 1
ATOM 4350 C CA . LEU A 1 599 ? 41.834 72.805 35.423 1.00 17.41 580 LEU A CA 1
ATOM 4351 C C . LEU A 1 599 ? 41.213 71.583 36.146 1.00 15.45 580 LEU A C 1
ATOM 4352 O O . LEU A 1 599 ? 41.718 70.445 35.978 1.00 16.63 580 LEU A O 1
ATOM 4357 N N . VAL A 1 600 ? 40.149 71.813 36.905 1.00 14.39 581 VAL A N 1
ATOM 4358 C CA . VAL A 1 600 ? 39.482 70.727 37.625 1.00 15.55 581 VAL A CA 1
ATOM 4359 C C . VAL A 1 600 ? 38.512 69.944 36.725 1.00 14.85 581 VAL A C 1
ATOM 4360 O O . VAL A 1 600 ? 37.570 70.499 36.137 1.00 16.11 581 VAL A O 1
ATOM 4364 N N . ASN A 1 601 ? 38.702 68.628 36.644 1.00 13.71 582 ASN A N 1
ATOM 4365 C CA . ASN A 1 601 ? 37.833 67.788 35.804 1.00 15.23 582 ASN A CA 1
ATOM 4366 C C . ASN A 1 601 ? 36.733 67.102 36.565 1.00 14.72 582 ASN A C 1
ATOM 4367 O O . ASN A 1 601 ? 35.685 66.850 35.996 1.00 15.01 582 ASN A O 1
ATOM 4372 N N . THR A 1 602 ? 36.970 66.766 37.824 1.00 14.82 583 THR A N 1
ATOM 4373 C CA . THR A 1 602 ? 36.074 65.835 38.497 1.00 13.90 583 THR A CA 1
ATOM 4374 C C . THR A 1 602 ? 36.061 66.089 39.967 1.00 14.17 583 THR A C 1
ATOM 4375 O O . THR A 1 602 ? 37.107 66.278 40.565 1.00 12.52 583 THR A O 1
ATOM 4379 N N . ILE A 1 603 ? 34.863 66.122 40.560 1.00 12.76 584 ILE A N 1
ATOM 4380 C CA . ILE A 1 603 ? 34.724 66.286 41.990 1.00 14.22 584 ILE A CA 1
ATOM 4381 C C . ILE A 1 603 ? 33.706 65.211 42.425 1.00 15.53 584 ILE A C 1
ATOM 4382 O O . ILE A 1 603 ? 32.683 65.054 41.753 1.00 15.49 584 ILE A O 1
ATOM 4387 N N . SER A 1 604 ? 33.983 64.511 43.512 1.00 16.31 585 SER A N 1
ATOM 4388 C CA . SER A 1 604 ? 32.980 63.581 44.076 1.00 17.92 585 SER A CA 1
ATOM 4389 C C . SER A 1 604 ? 32.926 63.677 45.574 1.00 16.34 585 SER A C 1
ATOM 4390 O O . SER A 1 604 ? 33.942 63.650 46.236 1.00 16.06 585 SER A O 1
ATOM 4393 N N . TRP A 1 605 ? 31.696 63.821 46.111 1.00 17.53 586 TRP A N 1
ATOM 4394 C CA . TRP A 1 605 ? 31.460 63.751 47.566 1.00 17.46 586 TRP A CA 1
ATOM 4395 C C . TRP A 1 605 ? 31.183 62.336 48.029 1.00 16.87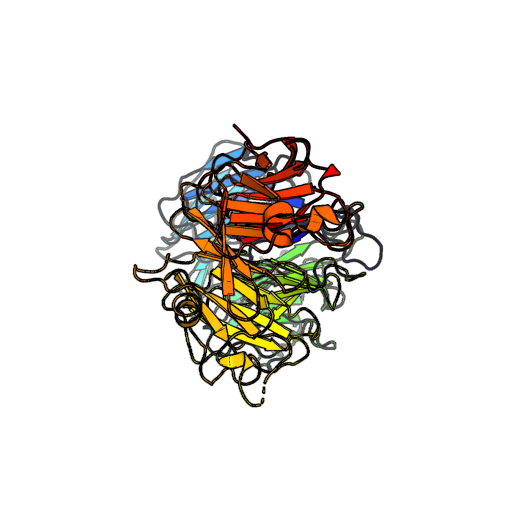 586 TRP A C 1
ATOM 4396 O O . TRP A 1 605 ? 30.461 61.593 47.375 1.00 17.77 586 TRP A O 1
ATOM 4407 N N . HIS A 1 606 ? 31.752 61.973 49.156 1.00 16.91 587 HIS A N 1
ATOM 4408 C CA . HIS A 1 606 ? 31.556 60.659 49.706 1.00 17.84 587 HIS A CA 1
ATOM 4409 C C . HIS A 1 606 ? 30.044 60.505 50.118 1.00 19.30 587 HIS A C 1
ATOM 4410 O O . HIS A 1 606 ? 29.384 61.464 50.433 1.00 19.83 587 HIS A O 1
ATOM 4417 N N . HIS A 1 607 ? 29.567 59.265 50.060 1.00 18.86 588 HIS A N 1
ATOM 4418 C CA . HIS A 1 607 ? 28.200 58.937 50.429 1.00 19.75 588 HIS A CA 1
ATOM 4419 C C . HIS A 1 607 ? 27.995 59.078 51.905 1.00 18.54 588 HIS A C 1
ATOM 4420 O O . HIS A 1 607 ? 28.957 59.176 52.699 1.00 20.60 588 HIS A O 1
ATOM 4427 N N . GLU A 1 608 ? 26.706 59.099 52.261 1.00 22.94 589 GLU A N 1
ATOM 4428 C CA . GLU A 1 608 ? 26.264 59.278 53.640 1.00 29.30 589 GLU A CA 1
ATOM 4429 C C . GLU A 1 608 ? 25.910 57.981 54.344 1.00 33.67 589 GLU A C 1
ATOM 4430 O O . GLU A 1 608 ? 25.399 58.029 55.443 1.00 34.04 589 GLU A O 1
ATOM 4436 N N . HIS A 1 609 ? 26.081 56.839 53.703 1.00 32.83 590 HIS A N 1
ATOM 4437 C CA . HIS A 1 609 ? 25.757 55.534 54.345 1.00 36.47 590 HIS A CA 1
ATOM 4438 C C . HIS A 1 609 ? 26.967 54.718 54.846 1.00 39.42 590 HIS A C 1
ATOM 4439 O O . HIS A 1 609 ? 26.891 53.497 54.993 1.00 42.19 590 HIS A O 1
ATOM 4446 N N . GLY A 1 610 ? 28.066 55.406 55.151 1.00 37.92 591 GLY A N 1
ATOM 4447 C CA . GLY A 1 610 ? 29.249 54.787 55.709 1.00 36.13 591 GLY A CA 1
ATOM 4448 C C . GLY A 1 610 ? 29.061 54.490 57.192 1.00 40.10 591 GLY A C 1
ATOM 4449 O O . GLY A 1 610 ? 27.962 54.672 57.728 1.00 38.83 591 GLY A O 1
ATOM 4450 N N . SER A 1 611 ? 30.139 54.040 57.832 1.00 36.54 592 SER A N 1
ATOM 4451 C CA . SER A 1 611 ? 30.124 53.627 59.233 1.00 42.09 592 SER A CA 1
ATOM 4452 C C . SER A 1 611 ? 30.236 54.835 60.150 1.00 49.90 592 SER A C 1
ATOM 4453 O O . SER A 1 611 ? 29.808 54.780 61.302 1.00 52.89 592 SER A O 1
ATOM 4456 N N . GLN A 1 612 ? 30.840 55.914 59.650 1.00 51.37 593 GLN A N 1
ATOM 4457 C CA . GLN A 1 612 ? 30.910 57.179 60.368 1.00 52.74 593 GLN A CA 1
ATOM 4458 C C . GLN A 1 612 ? 30.159 58.217 59.510 1.00 58.89 593 GLN A C 1
ATOM 4459 O O . GLN A 1 612 ? 30.393 58.298 58.304 1.00 45.43 593 GLN A O 1
ATOM 4462 N N . PRO A 1 613 ? 29.221 58.987 60.111 1.00 59.13 594 PRO A N 1
ATOM 4463 C CA . PRO A 1 613 ? 28.619 60.075 59.311 1.00 58.63 594 PRO A CA 1
ATOM 4464 C C . PRO A 1 613 ? 29.565 61.251 58.908 1.00 48.45 594 PRO A C 1
ATOM 4465 O O . PRO A 1 613 ? 29.219 61.981 57.979 1.00 47.04 594 PRO A O 1
ATOM 4469 N N . GLU A 1 614 ? 30.716 61.427 59.593 1.00 42.85 595 GLU A N 1
ATOM 4470 C CA . GLU A 1 614 ? 31.779 62.414 59.185 1.00 38.13 595 GLU A CA 1
ATOM 4471 C C . GLU A 1 614 ? 32.325 62.189 57.717 1.00 34.52 595 GLU A C 1
ATOM 4472 O O . GLU A 1 614 ? 32.811 63.120 57.062 1.00 30.59 595 GLU A O 1
ATOM 4474 N N . LEU A 1 615 ? 32.227 60.954 57.220 1.00 27.18 596 LEU A N 1
ATOM 4475 C CA . LEU A 1 615 ? 32.711 60.634 55.884 1.00 26.70 596 LEU A CA 1
ATOM 4476 C C . LEU A 1 615 ? 31.986 61.372 54.799 1.00 25.46 596 LEU A C 1
ATOM 4477 O O . LEU A 1 615 ? 32.577 61.635 53.770 1.00 23.13 596 LEU A O 1
ATOM 4482 N N . SER A 1 616 ? 30.727 61.742 55.019 1.00 25.61 597 SER A N 1
ATOM 4483 C CA . SER A 1 616 ? 29.964 62.507 54.014 1.00 26.04 597 SER A CA 1
ATOM 4484 C C . SER A 1 616 ? 30.479 63.926 53.790 1.00 24.03 597 SER A C 1
ATOM 4485 O O . SER A 1 616 ? 30.007 64.594 52.880 1.00 26.70 597 SER A O 1
ATOM 4488 N N . TYR A 1 617 ? 31.466 64.388 54.578 1.00 19.75 598 TYR A N 1
ATOM 4489 C CA . TYR A 1 617 ? 32.098 65.626 54.306 1.00 20.08 598 TYR A CA 1
ATOM 4490 C C . TYR A 1 617 ? 33.382 65.509 53.462 1.00 20.68 598 TYR A C 1
ATOM 4491 O O . TYR A 1 617 ? 34.074 66.541 53.230 1.00 21.19 598 TYR A O 1
ATOM 4500 N N . LEU A 1 618 ? 33.733 64.291 53.018 1.00 18.93 599 LEU A N 1
ATOM 4501 C CA . LEU A 1 618 ? 34.948 64.095 52.255 1.00 17.39 599 LEU A CA 1
ATOM 4502 C C . LEU A 1 618 ? 34.656 64.350 50.783 1.00 20.12 599 LEU A C 1
ATOM 4503 O O . LEU A 1 618 ? 33.650 63.893 50.260 1.00 19.70 599 LEU A O 1
ATOM 4508 N N . MET A 1 619 ? 35.539 65.110 50.142 1.00 18.90 600 MET A N 1
ATOM 4509 C CA . MET A 1 619 ? 35.403 65.476 48.753 1.00 19.92 600 MET A CA 1
ATOM 4510 C C . MET A 1 619 ? 36.687 65.129 48.058 1.00 19.21 600 MET A C 1
ATOM 4511 O O . MET A 1 619 ? 37.765 65.612 48.471 1.00 21.70 600 MET A O 1
ATOM 4516 N N . ALA A 1 620 ? 36.606 64.280 47.007 1.00 15.32 601 ALA A N 1
ATOM 4517 C CA . ALA A 1 620 ? 37.763 63.934 46.192 1.00 15.54 601 ALA A CA 1
ATOM 4518 C C . ALA A 1 620 ? 37.721 64.750 44.928 1.00 13.60 601 ALA A C 1
ATOM 4519 O O . ALA A 1 620 ? 36.642 65.063 44.423 1.00 14.96 601 ALA A O 1
ATOM 4521 N N . SER A 1 621 ? 38.907 65.079 44.372 1.00 14.54 602 SER A N 1
ATOM 4522 C CA . SER A 1 621 ? 38.944 65.855 43.164 1.00 15.38 602 SER A CA 1
ATOM 4523 C C . SER A 1 621 ? 40.169 65.549 42.335 1.00 15.17 602 SER A C 1
ATOM 4524 O O . SER A 1 621 ? 41.245 65.210 42.873 1.00 15.43 602 SER A O 1
ATOM 4527 N N . GLY A 1 622 ? 39.970 65.640 41.021 1.00 13.89 603 GLY A N 1
ATOM 4528 C CA . GLY A 1 622 ? 41.022 65.407 40.042 1.00 14.98 603 GLY A CA 1
ATOM 4529 C C . GLY A 1 622 ? 41.074 66.526 39.031 1.00 15.63 603 GLY A C 1
ATOM 4530 O O . GLY A 1 622 ? 40.010 67.136 38.672 1.00 16.37 603 GLY A O 1
ATOM 4531 N N . SER A 1 623 ? 42.286 66.802 38.535 1.00 14.42 604 SER A N 1
ATOM 4532 C CA . SER A 1 623 ? 42.545 67.897 37.610 1.00 15.82 604 SER A CA 1
ATOM 4533 C C . SER A 1 623 ? 43.337 67.364 36.412 1.00 17.58 604 SER A C 1
ATOM 4534 O O . SER A 1 623 ? 43.495 66.135 36.235 1.00 15.00 604 SER A O 1
ATOM 4537 N N . ASN A 1 624 ? 43.863 68.272 35.592 1.00 16.94 605 ASN A N 1
ATOM 4538 C CA . ASN A 1 624 ? 44.724 67.881 34.485 1.00 16.16 605 ASN A CA 1
ATOM 4539 C C . ASN A 1 624 ? 46.141 67.498 34.942 1.00 16.19 605 ASN A C 1
ATOM 4540 O O . ASN A 1 624 ? 46.906 66.955 34.119 1.00 18.48 605 ASN A O 1
ATOM 4545 N N . ASN A 1 625 ? 46.465 67.702 36.207 1.00 17.17 606 ASN A N 1
ATOM 4546 C CA . ASN A 1 625 ? 47.641 67.048 36.805 1.00 19.11 606 ASN A CA 1
ATOM 4547 C C . ASN A 1 625 ? 47.268 65.665 37.278 1.00 18.59 606 ASN A C 1
ATOM 4548 O O . ASN A 1 625 ? 46.096 65.353 37.377 1.00 18.67 606 ASN A O 1
ATOM 4553 N N . ALA A 1 626 ? 48.275 64.838 37.572 1.00 18.08 607 ALA A N 1
ATOM 4554 C CA . ALA A 1 626 ? 48.054 63.442 37.949 1.00 17.37 607 ALA A CA 1
ATOM 4555 C C . ALA A 1 626 ? 47.666 63.224 39.413 1.00 16.42 607 ALA A C 1
ATOM 4556 O O . ALA A 1 626 ? 47.083 62.206 39.734 1.00 19.37 607 ALA A O 1
ATOM 4558 N N . VAL A 1 627 ? 48.062 64.127 40.294 1.00 17.11 608 VAL A N 1
ATOM 4559 C CA . VAL A 1 627 ? 47.877 63.898 41.708 1.00 17.02 608 VAL A CA 1
ATOM 4560 C C . VAL A 1 627 ? 46.412 64.215 42.118 1.00 16.88 608 VAL A C 1
ATOM 4561 O O . VAL A 1 627 ? 45.878 65.227 41.745 1.00 18.33 608 VAL A O 1
ATOM 4565 N N . ILE A 1 628 ? 45.825 63.324 42.904 1.00 16.53 609 ILE A N 1
ATOM 4566 C CA . ILE A 1 628 ? 44.424 63.454 43.350 1.00 16.16 609 ILE A CA 1
ATOM 4567 C C . ILE A 1 628 ? 44.443 63.952 44.779 1.00 16.86 609 ILE A C 1
ATOM 4568 O O . ILE A 1 628 ? 45.302 63.537 45.569 1.00 15.65 609 ILE A O 1
ATOM 4573 N N . TYR A 1 629 ? 43.471 64.792 45.139 1.00 15.23 610 TYR A N 1
ATOM 4574 C CA . TYR A 1 629 ? 43.342 65.256 46.504 1.00 16.67 610 TYR A CA 1
ATOM 4575 C C . TYR A 1 629 ? 42.014 64.922 47.101 1.00 19.05 610 TYR A C 1
ATOM 4576 O O . TYR A 1 629 ? 41.015 64.836 46.390 1.00 17.14 610 TYR A O 1
ATOM 4585 N N . VAL A 1 630 ? 42.030 64.720 48.416 1.00 17.67 611 VAL A N 1
ATOM 4586 C CA . VAL A 1 630 ? 40.796 64.624 49.214 1.00 18.74 611 VAL A CA 1
ATOM 4587 C C . VAL A 1 630 ? 40.826 65.788 50.229 1.00 19.67 611 VAL A C 1
ATOM 4588 O O . VAL A 1 630 ? 41.877 66.084 50.802 1.00 19.29 611 VAL A O 1
ATOM 4592 N N . HIS A 1 631 ? 39.681 66.428 50.419 1.00 18.36 612 HIS A N 1
ATOM 4593 C CA . HIS A 1 631 ? 39.510 67.468 51.424 1.00 18.56 612 HIS A CA 1
ATOM 4594 C C . HIS A 1 631 ? 38.385 67.089 52.316 1.00 22.31 612 HIS A C 1
ATOM 4595 O O . HIS A 1 631 ? 37.457 66.399 51.877 1.00 20.31 612 HIS A O 1
ATOM 4602 N N . ASN A 1 632 ? 38.529 67.445 53.600 1.00 20.61 613 ASN A N 1
ATOM 4603 C CA . ASN A 1 632 ? 37.521 67.181 54.606 1.00 21.72 613 ASN A CA 1
ATOM 4604 C C . ASN A 1 632 ? 36.899 68.507 54.933 1.00 22.77 613 ASN A C 1
ATOM 4605 O O . ASN A 1 632 ? 37.554 69.380 55.515 1.00 24.06 613 ASN A O 1
ATOM 4610 N N . LEU A 1 633 ? 35.636 68.679 54.579 1.00 20.84 614 LEU A N 1
ATOM 4611 C CA . LEU A 1 633 ? 34.967 69.975 54.711 1.00 21.53 614 LEU A CA 1
ATOM 4612 C C . LEU A 1 633 ? 34.043 70.083 55.962 1.00 20.71 614 LEU A C 1
ATOM 4613 O O . LEU A 1 633 ? 33.270 71.040 56.097 1.00 22.39 614 LEU A O 1
ATOM 4618 N N . LYS A 1 634 ? 34.151 69.100 56.856 1.00 23.98 615 LYS A N 1
ATOM 4619 C CA . LYS A 1 634 ? 33.355 69.078 58.091 1.00 25.83 615 LYS A CA 1
ATOM 4620 C C . LYS A 1 634 ? 33.475 70.406 58.864 1.00 26.10 615 LYS A C 1
ATOM 4621 O O . LYS A 1 634 ? 32.462 71.074 59.146 1.00 25.13 615 LYS A O 1
ATOM 4625 N N . THR A 1 635 ? 34.703 70.797 59.182 1.00 27.76 616 THR A N 1
ATOM 4626 C CA . THR A 1 635 ? 34.900 71.985 60.008 1.00 29.78 616 THR A CA 1
ATOM 4627 C C . THR A 1 635 ? 34.290 73.207 59.398 1.00 28.84 616 THR A C 1
ATOM 4628 O O . THR A 1 635 ? 33.456 73.868 60.057 1.00 28.86 616 THR A O 1
ATOM 4632 N N . VAL A 1 636 ? 34.621 73.485 58.132 1.00 24.64 617 VAL A N 1
ATOM 4633 C CA . VAL A 1 636 ? 34.111 74.691 57.478 1.00 27.65 617 VAL A CA 1
ATOM 4634 C C . VAL A 1 636 ? 32.580 74.674 57.279 1.00 28.21 617 VAL A C 1
ATOM 4635 O O . VAL A 1 636 ? 31.914 75.674 57.486 1.00 31.29 617 VAL A O 1
ATOM 4639 N N . ILE A 1 637 ? 32.009 73.547 56.883 1.00 24.26 618 ILE A N 1
ATOM 4640 C CA . ILE A 1 637 ? 30.581 73.526 56.631 1.00 23.92 618 ILE A CA 1
ATOM 4641 C C . ILE A 1 637 ? 29.802 73.651 57.973 1.00 26.01 618 ILE A C 1
ATOM 4642 O O . ILE A 1 637 ? 28.820 74.338 58.022 1.00 30.26 618 ILE A O 1
ATOM 4647 N N . GLU A 1 638 ? 30.281 73.029 59.037 1.00 27.92 619 GLU A N 1
ATOM 4648 C CA . GLU A 1 638 ? 29.588 73.119 60.357 1.00 33.54 619 GLU A CA 1
ATOM 4649 C C . GLU A 1 638 ? 29.720 74.517 61.014 1.00 38.48 619 GLU A C 1
ATOM 4650 O O . GLU A 1 638 ? 28.806 74.979 61.712 1.00 36.20 619 GLU A O 1
ATOM 4656 N N . SER A 1 639 ? 30.813 75.217 60.746 1.00 34.21 620 SER A N 1
ATOM 4657 C CA . SER A 1 639 ? 30.996 76.558 61.312 1.00 38.20 620 SER A CA 1
ATOM 4658 C C . SER A 1 639 ? 30.176 77.622 60.568 1.00 41.09 620 SER A C 1
ATOM 4659 O O . SER A 1 639 ? 29.990 78.718 61.075 1.00 42.58 620 SER A O 1
ATOM 4662 N N . SER A 1 640 ? 29.710 77.291 59.365 1.00 42.50 621 SER A N 1
ATOM 4663 C CA . SER A 1 640 ? 28.884 78.173 58.570 1.00 40.85 621 SER A CA 1
ATOM 4664 C C . SER A 1 640 ? 29.410 79.621 58.632 1.00 40.28 621 SER A C 1
ATOM 4665 O O . SER A 1 640 ? 28.702 80.510 59.101 1.00 45.65 621 SER A O 1
ATOM 4668 N N . PRO A 1 641 ? 30.660 79.858 58.145 1.00 37.05 622 PRO A N 1
ATOM 4669 C CA . PRO A 1 641 ? 31.326 81.156 58.358 1.00 34.95 622 PRO A CA 1
ATOM 4670 C C . PRO A 1 641 ? 30.741 82.304 57.544 1.00 35.13 622 PRO A C 1
ATOM 4671 O O . PRO A 1 641 ? 30.265 82.111 56.402 1.00 30.11 622 PRO A O 1
ATOM 4675 N N . GLU A 1 642 ? 30.773 83.508 58.138 1.00 34.80 623 GLU A N 1
ATOM 4676 C CA . GLU A 1 642 ? 30.144 84.705 57.530 1.00 35.68 623 GLU A CA 1
ATOM 4677 C C . GLU A 1 642 ? 31.010 85.284 56.424 1.00 35.69 623 GLU A C 1
ATOM 4678 O O . GLU A 1 642 ? 30.495 85.931 55.507 1.00 36.85 623 GLU A O 1
ATOM 4681 N N . SER A 1 643 ? 32.324 85.073 56.539 1.00 34.34 624 SER A N 1
ATOM 4682 C CA . SER A 1 643 ? 33.245 85.322 55.465 1.00 37.09 624 SER A CA 1
ATOM 4683 C C . SER A 1 643 ? 33.974 83.989 55.120 1.00 31.16 624 SER A C 1
ATOM 4684 O O . SER A 1 643 ? 34.292 83.184 55.999 1.00 29.59 624 SER A O 1
ATOM 4687 N N . PRO A 1 644 ? 34.251 83.787 53.843 1.00 30.26 625 PRO A N 1
ATOM 4688 C CA . PRO A 1 644 ? 34.765 82.471 53.388 1.00 30.85 625 PRO A CA 1
ATOM 4689 C C . PRO A 1 644 ? 36.207 82.093 53.832 1.00 30.59 625 PRO A C 1
ATOM 4690 O O . PRO A 1 644 ? 37.055 82.967 53.972 1.00 30.22 625 PRO A O 1
ATOM 4694 N N . VAL A 1 645 ? 36.438 80.798 54.082 1.00 25.90 626 VAL A N 1
ATOM 4695 C CA . VAL A 1 645 ? 37.719 80.255 54.550 1.00 25.55 626 VAL A CA 1
ATOM 4696 C C . VAL A 1 645 ? 38.466 79.849 53.306 1.00 24.33 626 VAL A C 1
ATOM 4697 O O . VAL A 1 645 ? 37.827 79.526 52.268 1.00 26.91 626 VAL A O 1
ATOM 4701 N N . THR A 1 646 ? 39.791 79.938 53.347 1.00 20.35 627 THR A N 1
ATOM 4702 C CA . THR A 1 646 ? 40.626 79.355 52.244 1.00 22.99 627 THR A CA 1
ATOM 4703 C C . THR A 1 646 ? 41.371 78.176 52.778 1.00 23.43 627 THR A C 1
ATOM 4704 O O . THR A 1 646 ? 42.019 78.270 53.812 1.00 23.64 627 THR A O 1
ATOM 4708 N N . ILE A 1 647 ? 41.274 77.038 52.083 1.00 20.54 628 ILE A N 1
ATOM 4709 C CA . ILE A 1 647 ? 42.005 75.835 52.433 1.00 18.43 628 ILE A CA 1
ATOM 4710 C C . ILE A 1 647 ? 43.119 75.668 51.425 1.00 19.23 628 ILE A C 1
ATOM 4711 O O . ILE A 1 647 ? 42.885 75.755 50.205 1.00 20.20 628 ILE A O 1
ATOM 4716 N N . THR A 1 648 ? 44.334 75.413 51.922 1.00 20.04 629 THR A N 1
ATOM 4717 C CA . THR A 1 648 ? 45.509 75.242 51.064 1.00 20.29 629 THR A CA 1
ATOM 4718 C C . THR A 1 648 ? 46.306 73.976 51.337 1.00 20.62 629 THR A C 1
ATOM 4719 O O . THR A 1 648 ? 47.355 73.780 50.705 1.00 22.19 629 THR A O 1
ATOM 4723 N N . GLU A 1 649 ? 45.825 73.107 52.231 1.00 21.54 630 GLU A N 1
ATOM 4724 C CA A GLU A 1 649 ? 46.462 71.823 52.477 0.70 25.66 630 GLU A CA 1
ATOM 4725 C CA B GLU A 1 649 ? 46.448 71.803 52.539 0.30 23.44 630 GLU A CA 1
ATOM 4726 C C . GLU A 1 649 ? 45.405 70.702 52.346 1.00 23.47 630 GLU A C 1
ATOM 4727 O O . GLU A 1 649 ? 44.216 70.882 52.728 1.00 20.96 630 GLU A O 1
ATOM 4732 N N . PRO A 1 650 ? 45.816 69.558 51.803 1.00 22.40 631 PRO A N 1
ATOM 4733 C CA . PRO A 1 650 ? 44.835 68.499 51.587 1.00 22.24 631 PRO A CA 1
ATOM 4734 C C . PRO A 1 650 ? 44.608 67.686 52.817 1.00 21.46 631 PRO A C 1
ATOM 4735 O O . PRO A 1 650 ? 45.516 67.555 53.673 1.00 23.18 631 PRO A O 1
ATOM 4739 N N . TYR A 1 651 ? 43.451 67.070 52.912 1.00 19.53 632 TYR A N 1
ATOM 4740 C CA . TYR A 1 651 ? 43.232 66.066 53.932 1.00 22.29 632 TYR A CA 1
ATOM 4741 C C . TYR A 1 651 ? 44.020 64.779 53.622 1.00 21.71 632 TYR A C 1
ATOM 4742 O O . TYR A 1 651 ? 44.652 64.208 54.491 1.00 22.30 632 TYR A O 1
ATOM 4751 N N . ARG A 1 652 ? 43.991 64.358 52.364 1.00 20.45 633 ARG A N 1
ATOM 4752 C CA . ARG A 1 652 ? 44.766 63.244 51.879 1.00 20.07 633 ARG A CA 1
ATOM 4753 C C . ARG A 1 652 ? 45.248 63.517 50.461 1.00 20.14 633 ARG A C 1
ATOM 4754 O O . ARG A 1 652 ? 44.631 64.261 49.718 1.00 18.96 633 ARG A O 1
ATOM 4762 N N . THR A 1 653 ? 46.371 62.912 50.115 1.00 19.25 634 THR A N 1
ATOM 4763 C CA . THR A 1 653 ? 46.989 63.032 48.799 1.00 20.03 634 THR A CA 1
ATOM 4764 C C . THR A 1 653 ? 47.175 61.662 48.184 1.00 20.53 634 THR A C 1
ATOM 4765 O O . THR A 1 653 ? 47.740 60.767 48.812 1.00 19.25 634 THR A O 1
ATOM 4769 N N . LEU A 1 654 ? 46.717 61.504 46.955 1.00 18.32 635 LEU A N 1
ATOM 4770 C CA . LEU A 1 654 ? 46.802 60.219 46.251 1.00 17.58 635 LEU A CA 1
ATOM 4771 C C . LEU A 1 654 ? 47.624 60.354 44.979 1.00 17.68 635 LEU A C 1
ATOM 4772 O O . LEU A 1 654 ? 47.148 60.878 43.961 1.00 16.65 635 LEU A O 1
ATOM 4777 N N . SER A 1 655 ? 48.887 59.943 45.067 1.00 18.92 636 SER A N 1
ATOM 4778 C CA A SER A 1 655 ? 49.854 60.056 43.970 0.70 19.12 636 SER A CA 1
ATOM 4779 C CA B SER A 1 655 ? 49.828 60.074 43.956 0.30 18.64 636 SER A CA 1
ATOM 4780 C C . SER A 1 655 ? 50.136 58.712 43.384 1.00 18.18 636 SER A C 1
ATOM 4781 O O . SER A 1 655 ? 50.205 57.699 44.124 1.00 18.71 636 SER A O 1
ATOM 4786 N N . GLY A 1 656 ? 50.306 58.673 42.076 1.00 17.87 637 GLY A N 1
ATOM 4787 C CA . GLY A 1 656 ? 50.630 57.430 41.385 1.00 19.24 637 GLY A CA 1
ATOM 4788 C C . GLY A 1 656 ? 50.302 57.451 39.911 1.00 17.13 637 GLY A C 1
ATOM 4789 O O . GLY A 1 656 ? 51.016 56.846 39.100 1.00 16.01 637 GLY A O 1
ATOM 4790 N N . HIS A 1 657 ? 49.184 58.097 39.542 1.00 16.08 638 HIS A N 1
ATOM 4791 C CA . HIS A 1 657 ? 48.875 58.242 38.104 1.00 17.24 638 HIS A CA 1
ATOM 4792 C C . HIS A 1 657 ? 49.969 59.079 37.446 1.00 16.31 638 HIS A C 1
ATOM 4793 O O . HIS A 1 657 ? 50.722 59.809 38.132 1.00 16.42 638 HIS A O 1
ATOM 4800 N N . THR A 1 658 ? 50.048 59.003 36.113 1.00 16.81 639 THR A N 1
ATOM 4801 C CA . THR A 1 658 ? 51.063 59.753 35.373 1.00 19.34 639 THR A CA 1
ATOM 4802 C C . THR A 1 658 ? 50.501 60.666 34.308 1.00 19.33 639 THR A C 1
ATOM 4803 O O . THR A 1 658 ? 51.242 61.191 33.499 1.00 19.93 639 THR A O 1
ATOM 4807 N N . ALA A 1 659 ? 49.167 60.867 34.299 1.00 15.54 640 ALA A N 1
ATOM 4808 C CA . ALA A 1 659 ? 48.522 61.771 33.390 1.00 16.42 640 ALA A CA 1
ATOM 4809 C C . ALA A 1 659 ? 47.180 62.211 33.999 1.00 16.24 640 ALA A C 1
ATOM 4810 O O . ALA A 1 659 ? 46.813 61.775 35.081 1.00 15.72 640 ALA A O 1
ATOM 4812 N N . LYS A 1 660 ? 46.507 63.113 33.304 1.00 15.17 641 LYS A N 1
ATOM 4813 C CA . LYS A 1 660 ? 45.332 63.768 33.812 1.00 15.95 641 LYS A CA 1
ATOM 4814 C C . LYS A 1 660 ? 44.293 62.836 34.370 1.00 14.37 641 LYS A C 1
ATOM 4815 O O . LYS A 1 660 ? 44.161 61.677 33.938 1.00 13.90 641 LYS A O 1
ATOM 4821 N N . ILE A 1 661 ? 43.552 63.357 35.315 1.00 14.55 642 ILE A N 1
ATOM 4822 C CA . ILE A 1 661 ? 42.479 62.572 35.984 1.00 14.35 642 ILE A CA 1
ATOM 4823 C C . ILE A 1 661 ? 41.142 63.050 35.449 1.00 13.43 642 ILE A C 1
ATOM 4824 O O . ILE A 1 661 ? 40.790 64.225 35.598 1.00 14.34 642 ILE A O 1
ATOM 4829 N N . THR A 1 662 ? 40.388 62.148 34.830 1.00 13.59 643 THR A N 1
ATOM 4830 C CA . THR A 1 662 ? 39.137 62.494 34.173 1.00 12.68 643 THR A CA 1
ATOM 4831 C C . THR A 1 662 ? 37.915 62.243 35.052 1.00 13.16 643 THR A C 1
ATOM 4832 O O . THR A 1 662 ? 36.851 62.895 34.853 1.00 14.17 643 THR A O 1
ATOM 4836 N N . SER A 1 663 ? 38.029 61.313 35.980 1.00 12.85 644 SER A N 1
ATOM 4837 C CA . SER A 1 663 ? 36.846 60.932 36.815 1.00 13.66 644 SER A CA 1
ATOM 4838 C C . SER A 1 663 ? 37.300 60.273 38.104 1.00 13.84 644 SER A C 1
ATOM 4839 O O . SER A 1 663 ? 38.254 59.476 38.116 1.00 12.50 644 SER A O 1
ATOM 4842 N N . VAL A 1 664 ? 36.649 60.651 39.221 1.00 13.94 645 VAL A N 1
ATOM 4843 C CA . VAL A 1 664 ? 36.844 59.955 40.477 1.00 13.86 645 VAL A CA 1
ATOM 4844 C C . VAL A 1 664 ? 35.473 59.590 41.042 1.00 13.75 645 VAL A C 1
ATOM 4845 O O . VAL A 1 664 ? 34.481 60.319 40.837 1.00 15.55 645 VAL A O 1
ATOM 4849 N N . ALA A 1 665 ? 35.430 58.494 41.780 1.00 14.00 646 ALA A N 1
ATOM 4850 C CA . ALA A 1 665 ? 34.155 58.040 42.367 1.00 17.30 646 ALA A CA 1
ATOM 4851 C C . ALA A 1 665 ? 34.434 57.249 43.635 1.00 17.09 646 ALA A C 1
ATOM 4852 O O . ALA A 1 665 ? 35.376 56.477 43.710 1.00 14.32 646 ALA A O 1
ATOM 4854 N N . TRP A 1 666 ? 33.595 57.474 44.640 1.00 19.10 647 TRP A N 1
ATOM 4855 C CA . TRP A 1 666 ? 33.655 56.705 45.881 1.00 18.55 647 TRP A CA 1
ATOM 4856 C C . TRP A 1 666 ? 32.818 55.429 45.836 1.00 18.07 647 TRP A C 1
ATOM 4857 O O . TRP A 1 666 ? 31.733 55.382 45.240 1.00 17.69 647 TRP A O 1
ATOM 4868 N N . SER A 1 667 ? 33.341 54.379 46.468 1.00 16.36 648 SER A N 1
ATOM 4869 C CA . SER A 1 667 ? 32.626 53.122 46.561 1.00 17.03 648 SER A CA 1
ATOM 4870 C C . SER A 1 667 ? 31.448 53.319 47.531 1.00 17.83 648 SER A C 1
ATOM 4871 O O . SER A 1 667 ? 31.681 53.712 48.671 1.00 18.83 648 SER A O 1
ATOM 4874 N N . PRO A 1 668 ? 30.245 52.965 47.106 1.00 17.13 649 PRO A N 1
ATOM 4875 C CA . PRO A 1 668 ? 29.108 52.954 48.052 1.00 18.77 649 PRO A CA 1
ATOM 4876 C C . PRO A 1 668 ? 29.201 51.846 49.132 1.00 20.30 649 PRO A C 1
ATOM 4877 O O . PRO A 1 668 ? 28.400 51.875 50.091 1.00 21.41 649 PRO A O 1
ATOM 4881 N N . HIS A 1 669 ? 30.122 50.908 48.960 1.00 18.39 650 HIS A N 1
ATOM 4882 C CA . HIS A 1 669 ? 30.244 49.683 49.778 1.00 21.00 650 HIS A CA 1
ATOM 4883 C C . HIS A 1 669 ? 31.247 49.808 50.840 1.00 21.80 650 HIS A C 1
ATOM 4884 O O . HIS A 1 669 ? 31.416 48.877 51.619 1.00 25.37 650 HIS A O 1
ATOM 4891 N N . HIS A 1 670 ? 31.985 50.925 50.866 1.00 20.10 651 HIS A N 1
ATOM 4892 C CA . HIS A 1 670 ? 33.140 51.039 51.724 1.00 21.66 651 HIS A CA 1
ATOM 4893 C C . HIS A 1 670 ? 33.223 52.413 52.375 1.00 21.84 651 HIS A C 1
ATOM 4894 O O . HIS A 1 670 ? 32.530 53.367 51.993 1.00 22.95 651 HIS A O 1
ATOM 4901 N N . ASP A 1 671 ? 34.075 52.509 53.379 1.00 19.15 652 ASP A N 1
ATOM 4902 C CA . ASP A 1 671 ? 34.445 53.810 53.917 1.00 20.09 652 ASP A CA 1
ATOM 4903 C C . ASP A 1 671 ? 35.736 54.272 53.241 1.00 20.35 652 ASP A C 1
ATOM 4904 O O . ASP A 1 671 ? 36.813 53.669 53.388 1.00 19.94 652 ASP A O 1
ATOM 4909 N N . GLY A 1 672 ? 35.652 55.361 52.504 1.00 18.82 653 GLY A N 1
ATOM 4910 C CA . GLY A 1 672 ? 36.847 56.005 52.015 1.00 20.44 653 GLY A CA 1
ATOM 4911 C C . GLY A 1 672 ? 37.615 55.276 50.938 1.00 19.04 653 GLY A C 1
ATOM 4912 O O . GLY A 1 672 ? 38.842 55.440 50.851 1.00 19.82 653 GLY A O 1
ATOM 4913 N N . ARG A 1 673 ? 36.926 54.466 50.143 1.00 19.33 654 ARG A N 1
ATOM 4914 C CA . ARG A 1 673 ? 37.562 53.782 49.031 1.00 18.75 654 ARG A CA 1
ATOM 4915 C C . ARG A 1 673 ? 37.214 54.526 47.712 1.00 18.33 654 ARG A C 1
ATOM 4916 O O . ARG A 1 673 ? 36.055 54.647 47.377 1.00 17.65 654 ARG A O 1
ATOM 4924 N N . LEU A 1 674 ? 38.240 54.949 46.968 1.00 16.61 655 LEU A N 1
ATOM 4925 C CA . LEU A 1 674 ? 38.059 55.726 45.754 1.00 15.20 655 LEU A CA 1
ATOM 4926 C C . LEU A 1 674 ? 38.564 54.998 44.542 1.00 15.10 655 LEU A C 1
ATOM 4927 O O . LEU A 1 674 ? 39.563 54.268 44.609 1.00 15.42 655 LEU A O 1
ATOM 4932 N N . VAL A 1 675 ? 37.910 55.209 43.407 1.00 13.41 656 VAL A N 1
ATOM 4933 C CA . VAL A 1 675 ? 38.494 54.814 42.122 1.00 13.52 656 VAL A CA 1
ATOM 4934 C C . VAL A 1 675 ? 38.681 56.049 41.277 1.00 13.47 656 VAL A C 1
ATOM 4935 O O . VAL A 1 675 ? 37.847 56.962 41.287 1.00 13.10 656 VAL A O 1
ATOM 4939 N N . SER A 1 676 ? 39.777 56.072 40.525 1.00 13.75 657 SER A N 1
ATOM 4940 C CA . SER A 1 676 ? 40.098 57.142 39.640 1.00 12.81 657 SER A CA 1
ATOM 4941 C C . SER A 1 676 ? 40.407 56.604 38.230 1.00 13.81 657 SER A C 1
ATOM 4942 O O . SER A 1 676 ? 40.902 55.501 38.059 1.00 15.17 657 SER A O 1
ATOM 4945 N N . ALA A 1 677 ? 40.019 57.402 37.253 1.00 13.41 658 ALA A N 1
ATOM 4946 C CA . ALA A 1 677 ? 40.256 57.116 35.820 1.00 12.81 658 ALA A CA 1
ATOM 4947 C C . ALA A 1 677 ? 41.206 58.153 35.293 1.00 13.54 658 ALA A C 1
ATOM 4948 O O . ALA A 1 677 ? 41.092 59.343 35.638 1.00 13.20 658 ALA A O 1
ATOM 4950 N N . SER A 1 678 ? 42.186 57.720 34.445 1.00 13.66 659 SER A N 1
ATOM 4951 C CA . SER A 1 678 ? 43.223 58.623 33.975 1.00 13.41 659 SER A CA 1
ATOM 4952 C C . SER A 1 678 ? 43.544 58.446 32.500 1.00 12.50 659 SER A C 1
ATOM 4953 O O . SER A 1 678 ? 43.371 57.377 31.920 1.00 11.74 659 SER A O 1
ATOM 4956 N N . TYR A 1 679 ? 43.995 59.538 31.920 1.00 12.95 660 TYR A N 1
ATOM 4957 C CA . TYR A 1 679 ? 44.671 59.524 30.625 1.00 13.66 660 TYR A CA 1
ATOM 4958 C C . TYR A 1 679 ? 45.878 58.628 30.535 1.00 13.53 660 TYR A C 1
ATOM 4959 O O . TYR A 1 679 ? 46.355 58.315 29.419 1.00 15.39 660 TYR A O 1
ATOM 4968 N N . ASP A 1 680 ? 46.438 58.198 31.660 1.00 14.46 661 ASP A N 1
ATOM 4969 C CA . ASP A 1 680 ? 47.498 57.188 31.612 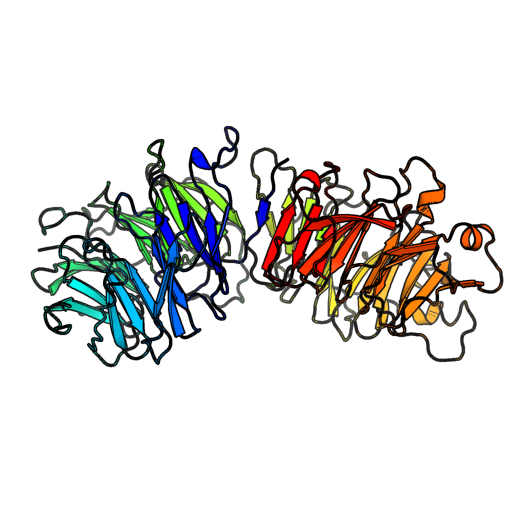1.00 14.67 661 ASP A CA 1
ATOM 4970 C C . ASP A 1 680 ? 47.052 55.792 31.215 1.00 15.19 661 ASP A C 1
ATOM 4971 O O . ASP A 1 680 ? 47.892 54.870 31.177 1.00 16.45 661 ASP A O 1
ATOM 4976 N N . GLY A 1 681 ? 45.754 55.605 30.933 1.00 15.36 662 GLY A N 1
ATOM 4977 C CA . GLY A 1 681 ? 45.242 54.362 30.483 1.00 13.46 662 GLY A CA 1
ATOM 4978 C C . GLY A 1 681 ? 44.866 53.345 31.513 1.00 13.78 662 GLY A C 1
ATOM 4979 O O . GLY A 1 681 ? 44.600 52.173 31.167 1.00 15.63 662 GLY A O 1
ATOM 4980 N N . THR A 1 682 ? 44.868 53.769 32.786 1.00 14.14 663 THR A N 1
ATOM 4981 C CA . THR A 1 682 ? 44.545 52.927 33.905 1.00 13.13 663 THR A CA 1
ATOM 4982 C C . THR A 1 682 ? 43.431 53.520 34.769 1.00 13.11 663 THR A C 1
ATOM 4983 O O . THR A 1 682 ? 43.175 54.713 34.764 1.00 13.45 663 THR A O 1
ATOM 4987 N N . ALA A 1 683 ? 42.789 52.644 35.500 1.00 12.94 664 ALA A N 1
ATOM 4988 C CA . ALA A 1 683 ? 41.947 53.037 36.634 1.00 11.92 664 ALA A CA 1
ATOM 4989 C C . ALA A 1 683 ? 42.613 52.566 37.904 1.00 13.32 664 ALA A C 1
ATOM 4990 O O . ALA A 1 683 ? 43.030 51.420 37.972 1.00 15.59 664 ALA A O 1
ATOM 4992 N N . GLN A 1 684 ? 42.581 53.369 38.943 1.00 13.71 665 GLN A N 1
ATOM 4993 C CA . GLN A 1 684 ? 43.223 53.052 40.214 1.00 13.67 665 GLN A CA 1
ATOM 4994 C C . GLN A 1 684 ? 42.217 53.058 41.336 1.00 13.79 665 GLN A C 1
ATOM 4995 O O . GLN A 1 684 ? 41.448 54.016 41.482 1.00 14.01 665 GLN A O 1
ATOM 5001 N N . VAL A 1 685 ? 42.254 51.987 42.132 1.00 14.19 666 VAL A N 1
ATOM 5002 C CA . VAL A 1 685 ? 41.477 51.928 43.372 1.00 14.29 666 VAL A CA 1
ATOM 5003 C C . VAL A 1 685 ? 42.389 52.270 44.549 1.00 16.87 666 VAL A C 1
ATOM 5004 O O . VAL A 1 685 ? 43.535 51.769 44.626 1.00 14.60 666 VAL A O 1
ATOM 5008 N N . TRP A 1 686 ? 41.896 53.138 45.428 1.00 15.02 667 TRP A N 1
ATOM 5009 C CA . TRP A 1 686 ? 42.677 53.610 46.532 1.00 14.54 667 TRP A CA 1
ATOM 5010 C C . TRP A 1 686 ? 41.925 53.398 47.855 1.00 18.23 667 TRP A C 1
ATOM 5011 O O . TRP A 1 686 ? 40.743 53.618 47.912 1.00 17.03 667 TRP A O 1
ATOM 5022 N N . ASP A 1 687 ? 42.660 53.097 48.919 1.00 17.82 668 ASP A N 1
ATOM 5023 C CA . ASP A 1 687 ? 42.163 53.328 50.310 1.00 18.83 668 ASP A CA 1
ATOM 5024 C C . ASP A 1 687 ? 42.534 54.739 50.600 1.00 18.28 668 ASP A C 1
ATOM 5025 O O . ASP A 1 687 ? 43.693 55.027 50.956 1.00 20.99 668 ASP A O 1
ATOM 5030 N N . ALA A 1 688 ? 41.595 55.648 50.338 1.00 18.85 669 ALA A N 1
ATOM 5031 C CA . ALA A 1 688 ? 41.919 57.069 50.381 1.00 20.12 669 ALA A CA 1
ATOM 5032 C C . ALA A 1 688 ? 42.344 57.547 51.792 1.00 20.51 669 ALA A C 1
ATOM 5033 O O . ALA A 1 688 ? 43.288 58.349 51.936 1.00 23.18 669 ALA A O 1
ATOM 5035 N N . LEU A 1 689 ? 41.669 57.024 52.798 1.00 22.69 670 LEU A N 1
ATOM 5036 C CA . LEU A 1 689 ? 41.940 57.387 54.186 1.00 28.40 670 LEU A CA 1
ATOM 5037 C C . LEU A 1 689 ? 43.352 56.993 54.649 1.00 27.28 670 LEU A C 1
ATOM 5038 O O . LEU A 1 689 ? 43.931 57.707 55.506 1.00 28.44 670 LEU A O 1
ATOM 5043 N N . ARG A 1 690 ? 43.915 55.919 54.085 1.00 26.38 671 ARG A N 1
ATOM 5044 C CA . ARG A 1 690 ? 45.337 55.545 54.343 1.00 24.70 671 ARG A CA 1
ATOM 5045 C C . ARG A 1 690 ? 46.322 55.875 53.251 1.00 24.38 671 ARG A C 1
ATOM 5046 O O . ARG A 1 690 ? 47.459 55.475 53.341 1.00 22.57 671 ARG A O 1
ATOM 5054 N N . GLU A 1 691 ? 45.912 56.620 52.222 1.00 22.09 672 GLU A N 1
ATOM 5055 C CA . GLU A 1 691 ? 46.749 56.904 51.037 1.00 24.10 672 GLU A CA 1
ATOM 5056 C C . GLU A 1 691 ? 47.462 55.655 50.469 1.00 24.67 672 GLU A C 1
ATOM 5057 O O . GLU A 1 691 ? 48.627 55.723 50.072 1.00 28.08 672 GLU A O 1
ATOM 5063 N N . GLU A 1 692 ? 46.756 54.529 50.431 1.00 22.57 673 GLU A N 1
ATOM 5064 C CA . GLU A 1 692 ? 47.287 53.285 49.935 1.00 22.48 673 GLU A CA 1
ATOM 5065 C C . GLU A 1 692 ? 46.655 52.956 48.547 1.00 20.33 673 GLU A C 1
ATOM 5066 O O . GLU A 1 692 ? 45.421 52.754 48.447 1.00 19.74 673 GLU A O 1
ATOM 5069 N N . PRO A 1 693 ? 47.485 52.823 47.519 1.00 20.64 674 PRO A N 1
ATOM 5070 C CA . PRO A 1 693 ? 46.963 52.237 46.263 1.00 21.03 674 PRO A CA 1
ATOM 5071 C C . PRO A 1 693 ? 46.666 50.766 46.462 1.00 21.96 674 PRO A C 1
ATOM 5072 O O . PRO A 1 693 ? 47.467 50.046 47.074 1.00 25.66 674 PRO A O 1
ATOM 5076 N N . LEU A 1 694 ? 45.506 50.316 45.986 1.00 16.57 675 LEU A N 1
ATOM 5077 C CA . LEU A 1 694 ? 45.099 48.925 46.135 1.00 17.83 675 LEU A CA 1
ATOM 5078 C C . LEU A 1 694 ? 45.178 48.120 44.839 1.00 20.17 675 LEU A C 1
ATOM 5079 O O . LEU A 1 694 ? 45.772 47.022 44.820 1.00 17.99 675 LEU A O 1
ATOM 5084 N N . CYS A 1 695 ? 44.572 48.626 43.750 1.00 17.05 676 CYS A N 1
ATOM 5085 C CA . CYS A 1 695 ? 44.734 47.953 42.484 1.00 17.87 676 CYS A CA 1
ATOM 5086 C C . CYS A 1 695 ? 44.568 48.830 41.300 1.00 15.38 676 CYS A C 1
ATOM 5087 O O . CYS A 1 695 ? 43.957 49.879 41.370 1.00 15.92 676 CYS A O 1
ATOM 5090 N N . ASN A 1 696 ? 45.181 48.392 40.212 1.00 14.11 677 ASN A N 1
ATOM 5091 C CA . ASN A 1 696 ? 45.328 49.168 39.010 1.00 16.03 677 ASN A CA 1
ATOM 5092 C C . ASN A 1 696 ? 44.807 48.342 37.837 1.00 17.26 677 ASN A C 1
ATOM 5093 O O . ASN A 1 696 ? 45.338 47.293 37.510 1.00 17.85 677 ASN A O 1
ATOM 5098 N N . PHE A 1 697 ? 43.715 48.779 37.237 1.00 15.31 678 PHE A N 1
ATOM 5099 C CA . PHE A 1 697 ? 43.129 48.077 36.071 1.00 14.34 678 PHE A CA 1
ATOM 5100 C C . PHE A 1 697 ? 43.725 48.620 34.784 1.00 15.14 678 PHE A C 1
ATOM 5101 O O . PHE A 1 697 ? 43.667 49.841 34.502 1.00 14.45 678 PHE A O 1
ATOM 5109 N N . ARG A 1 698 ? 44.277 47.702 33.982 1.00 14.74 679 ARG A N 1
ATOM 5110 C CA . ARG A 1 698 ? 45.020 48.053 32.791 1.00 15.37 679 ARG A CA 1
ATOM 5111 C C . ARG A 1 698 ? 44.379 47.499 31.527 1.00 16.24 679 ARG A C 1
ATOM 5112 O O . ARG A 1 698 ? 45.008 47.481 30.484 1.00 16.94 679 ARG A O 1
ATOM 5120 N N . GLY A 1 699 ? 43.140 47.046 31.600 1.00 14.18 680 GLY A N 1
ATOM 5121 C CA . GLY A 1 699 ? 42.469 46.411 30.469 1.00 15.13 680 GLY A CA 1
ATOM 5122 C C . GLY A 1 699 ? 42.157 47.322 29.284 1.00 14.91 680 GLY A C 1
ATOM 5123 O O . GLY A 1 699 ? 41.878 46.812 28.201 1.00 15.55 680 GLY A O 1
ATOM 5124 N N . HIS A 1 700 ? 42.112 48.649 29.483 1.00 14.29 681 HIS A N 1
ATOM 5125 C CA . HIS A 1 700 ? 41.792 49.541 28.385 1.00 15.13 681 HIS A CA 1
ATOM 5126 C C . HIS A 1 700 ? 43.031 49.761 27.561 1.00 19.00 681 HIS A C 1
ATOM 5127 O O . HIS A 1 700 ? 44.142 49.674 28.096 1.00 19.11 681 HIS A O 1
ATOM 5134 N N A GLN A 1 701 ? 42.839 50.023 26.292 0.70 19.43 682 GLN A N 1
ATOM 5135 N N B GLN A 1 701 ? 42.816 50.059 26.270 0.30 20.10 682 GLN A N 1
ATOM 5136 C CA A GLN A 1 701 ? 43.930 50.443 25.420 0.70 24.24 682 GLN A CA 1
ATOM 5137 C CA B GLN A 1 701 ? 43.860 50.476 25.298 0.30 23.15 682 GLN A CA 1
ATOM 5138 C C A GLN A 1 701 ? 43.969 51.949 25.332 0.70 23.27 682 GLN A C 1
ATOM 5139 C C B GLN A 1 701 ? 43.613 51.878 24.898 0.30 21.45 682 GLN A C 1
ATOM 5140 O O A GLN A 1 701 ? 45.011 52.517 25.017 0.70 28.21 682 GLN A O 1
ATOM 5141 O O B GLN A 1 701 ? 43.606 52.204 23.715 0.30 18.62 682 GLN A O 1
ATOM 5148 N N A GLY A 1 702 ? 42.853 52.608 25.638 0.70 20.93 683 GLY A N 1
ATOM 5149 N N B GLY A 1 702 ? 43.367 52.716 25.864 0.30 20.85 683 GLY A N 1
ATOM 5150 C CA A GLY A 1 702 ? 42.771 54.041 25.549 0.70 24.69 683 GLY A CA 1
ATOM 5151 C CA B GLY A 1 702 ? 42.976 54.054 25.567 0.30 22.80 683 GLY A CA 1
ATOM 5152 C C . GLY A 1 702 ? 42.990 54.836 26.838 1.00 23.72 683 GLY A C 1
ATOM 5153 O O . GLY A 1 702 ? 43.357 54.262 27.921 1.00 25.19 683 GLY A O 1
ATOM 5154 N N . ARG A 1 703 ? 42.691 56.124 26.699 1.00 16.86 684 ARG A N 1
ATOM 5155 C CA A ARG A 1 703 ? 42.640 57.022 27.806 0.50 16.85 684 ARG A CA 1
ATOM 5156 C CA B ARG A 1 703 ? 42.594 57.110 27.801 0.50 16.15 684 ARG A CA 1
ATOM 5157 C C . ARG A 1 703 ? 41.242 56.916 28.446 1.00 15.22 684 ARG A C 1
ATOM 5158 O O . ARG A 1 703 ? 40.223 57.039 27.767 1.00 15.13 684 ARG A O 1
ATOM 5173 N N . LEU A 1 704 ? 41.209 56.677 29.745 1.00 13.52 685 LEU A N 1
ATOM 5174 C CA . LEU A 1 704 ? 39.907 56.501 30.437 1.00 12.93 685 LEU A CA 1
ATOM 5175 C C . LEU A 1 704 ? 39.238 57.812 30.649 1.00 13.24 685 LEU A C 1
ATOM 5176 O O . LEU A 1 704 ? 39.887 58.831 30.969 1.00 13.66 685 LEU A O 1
ATOM 5181 N N . LEU A 1 705 ? 37.915 57.815 30.444 1.00 11.64 686 LEU A N 1
ATOM 5182 C CA . LEU A 1 705 ? 37.131 59.028 30.522 1.00 12.04 686 LEU A CA 1
ATOM 5183 C C . LEU A 1 705 ? 36.098 59.009 31.640 1.00 11.45 686 LEU A C 1
ATOM 5184 O O . LEU A 1 705 ? 35.544 60.056 31.978 1.00 14.03 686 LEU A O 1
ATOM 5189 N N . CYS A 1 706 ? 35.801 57.831 32.152 1.00 11.90 687 CYS A N 1
ATOM 5190 C CA . CYS A 1 706 ? 34.721 57.682 33.156 1.00 12.01 687 CYS A CA 1
ATOM 5191 C C . CYS A 1 706 ? 34.864 56.395 33.905 1.00 12.27 687 CYS A C 1
ATOM 5192 O O . CYS A 1 706 ? 35.383 55.417 33.414 1.00 12.59 687 CYS A O 1
ATOM 5195 N N . VAL A 1 707 ? 34.394 56.406 35.167 1.00 12.47 688 VAL A N 1
ATOM 5196 C CA . VAL A 1 707 ? 34.422 55.224 35.973 1.00 12.71 688 VAL A CA 1
ATOM 5197 C C . VAL A 1 707 ? 33.201 55.294 36.915 1.00 13.40 688 VAL A C 1
ATOM 5198 O O . VAL A 1 707 ? 32.744 56.373 37.264 1.00 13.83 688 VAL A O 1
ATOM 5202 N N . ALA A 1 708 ? 32.664 54.135 37.243 1.00 12.41 689 ALA A N 1
ATOM 5203 C CA . ALA A 1 708 ? 31.502 54.051 38.193 1.00 13.77 689 ALA A CA 1
ATOM 5204 C C . ALA A 1 708 ? 31.560 52.725 38.923 1.00 13.89 689 ALA A C 1
ATOM 5205 O O . ALA A 1 708 ? 31.715 51.656 38.306 1.00 15.46 689 ALA A O 1
ATOM 5207 N N . TRP A 1 709 ? 31.398 52.749 40.239 1.00 13.33 690 TRP A N 1
ATOM 5208 C CA A TRP A 1 709 ? 31.289 51.525 41.034 0.50 14.86 690 TRP A CA 1
ATOM 5209 C CA B TRP A 1 709 ? 31.310 51.505 40.998 0.50 13.84 690 TRP A CA 1
ATOM 5210 C C . TRP A 1 709 ? 29.983 50.782 40.749 1.00 14.27 690 TRP A C 1
ATOM 5211 O O . TRP A 1 709 ? 28.931 51.422 40.629 1.00 14.56 690 TRP A O 1
ATOM 5232 N N . SER A 1 710 ? 30.016 49.456 40.696 1.00 13.52 691 SER A N 1
ATOM 5233 C CA . SER A 1 710 ? 28.740 48.687 40.558 1.00 14.48 691 SER A CA 1
ATOM 5234 C C . SER A 1 710 ? 27.891 48.937 41.821 1.00 15.37 691 SER A C 1
ATOM 5235 O O . SER A 1 710 ? 28.439 49.049 42.934 1.00 15.08 691 SER A O 1
ATOM 5238 N N . PRO A 1 711 ? 26.575 49.046 41.646 1.00 17.24 692 PRO A N 1
ATOM 5239 C CA . PRO A 1 711 ? 25.717 49.328 42.823 1.00 19.17 692 PRO A CA 1
ATOM 5240 C C . PRO A 1 711 ? 25.604 48.171 43.789 1.00 20.02 692 PRO A C 1
ATOM 5241 O O . PRO A 1 711 ? 25.436 48.438 44.969 1.00 21.39 692 PRO A O 1
ATOM 5245 N N . LEU A 1 712 ? 25.699 46.933 43.340 1.00 17.00 693 LEU A N 1
ATOM 5246 C CA . LEU A 1 712 ? 25.534 45.770 44.253 1.00 20.51 693 LEU A CA 1
ATOM 5247 C C . LEU A 1 712 ? 26.737 44.920 44.566 1.00 20.98 693 LEU A C 1
ATOM 5248 O O . LEU A 1 712 ? 26.714 44.171 45.556 1.00 19.70 693 LEU A O 1
ATOM 5253 N N . ASP A 1 713 ? 27.805 45.002 43.770 1.00 19.02 694 ASP A N 1
ATOM 5254 C CA . ASP A 1 713 ? 28.952 44.189 44.019 1.00 21.08 694 ASP A CA 1
ATOM 5255 C C . ASP A 1 713 ? 30.108 45.070 44.437 1.00 21.59 694 ASP A C 1
ATOM 5256 O O . ASP A 1 713 ? 30.636 45.852 43.616 1.00 19.78 694 ASP A O 1
ATOM 5261 N N . PRO A 1 714 ? 30.575 44.938 45.689 1.00 20.09 695 PRO A N 1
ATOM 5262 C CA . PRO A 1 714 ? 31.689 45.731 46.175 1.00 20.53 695 PRO A CA 1
ATOM 5263 C C . PRO A 1 714 ? 32.982 45.558 45.391 1.00 19.95 695 PRO A C 1
ATOM 5264 O O . PRO A 1 714 ? 33.788 46.429 45.428 1.00 20.69 695 PRO A O 1
ATOM 5268 N N . ASP A 1 715 ? 33.126 44.454 44.688 1.00 17.80 696 ASP A N 1
ATOM 5269 C CA . ASP A 1 715 ? 34.355 44.136 43.961 1.00 20.44 696 ASP A CA 1
ATOM 5270 C C . ASP A 1 715 ? 34.321 44.613 42.486 1.00 17.49 696 ASP A C 1
ATOM 5271 O O . ASP A 1 715 ? 35.361 44.521 41.831 1.00 17.41 696 ASP A O 1
ATOM 5276 N N . CYS A 1 716 ? 33.158 45.105 41.997 1.00 16.92 697 CYS A N 1
ATOM 5277 C CA A CYS A 1 716 ? 32.979 45.352 40.528 0.50 16.25 697 CYS A CA 1
ATOM 5278 C CA B CYS A 1 716 ? 32.973 45.344 40.570 0.50 15.90 697 CYS A CA 1
ATOM 5279 C C . CYS A 1 716 ? 32.883 46.833 40.216 1.00 15.90 697 CYS A C 1
ATOM 5280 O O . CYS A 1 716 ? 32.171 47.560 40.859 1.00 14.63 697 CYS A O 1
ATOM 5285 N N . ILE A 1 717 ? 33.643 47.237 39.183 1.00 14.73 698 ILE A N 1
ATOM 5286 C CA . ILE A 1 717 ? 33.729 48.576 38.693 1.00 13.08 698 ILE A CA 1
ATOM 5287 C C . ILE A 1 717 ? 33.580 48.554 37.155 1.00 13.14 698 ILE A C 1
ATOM 5288 O O . ILE A 1 717 ? 34.027 47.644 36.481 1.00 13.04 698 ILE A O 1
ATOM 5293 N N . TYR A 1 718 ? 32.936 49.611 36.661 1.00 12.59 699 TYR A N 1
ATOM 5294 C CA . TYR A 1 718 ? 32.755 49.903 35.234 1.00 12.13 699 TYR A CA 1
ATOM 5295 C C . TYR A 1 718 ? 33.604 51.095 34.827 1.00 12.64 699 TYR A C 1
ATOM 5296 O O . TYR A 1 718 ? 33.638 52.123 35.522 1.00 14.12 699 TYR A O 1
ATOM 5305 N N . SER A 1 719 ? 34.332 50.977 33.719 1.00 14.01 700 SER A N 1
ATOM 5306 C CA . SER A 1 719 ? 35.086 52.121 33.198 1.00 12.48 700 SER A CA 1
ATOM 5307 C C . SER A 1 719 ? 34.891 52.211 31.650 1.00 11.18 700 SER A C 1
ATOM 5308 O O . SER A 1 719 ? 34.692 51.218 30.972 1.00 12.34 700 SER A O 1
ATOM 5311 N N . GLY A 1 720 ? 34.920 53.425 31.182 1.00 11.63 701 GLY A N 1
ATOM 5312 C CA . GLY A 1 720 ? 34.811 53.762 29.747 1.00 12.99 701 GLY A CA 1
ATOM 5313 C C . GLY A 1 720 ? 36.025 54.570 29.289 1.00 12.43 701 GLY A C 1
ATOM 5314 O O . GLY A 1 720 ? 36.626 55.328 30.053 1.00 13.37 701 GLY A O 1
ATOM 5315 N N . ALA A 1 721 ? 36.378 54.416 28.030 1.00 13.32 702 ALA A N 1
ATOM 5316 C CA . ALA A 1 721 ? 37.581 55.064 27.504 1.00 12.98 702 ALA A CA 1
ATOM 5317 C C . ALA A 1 721 ? 37.441 55.479 26.058 1.00 13.60 702 ALA A C 1
ATOM 5318 O O . ALA A 1 721 ? 36.453 55.141 25.350 1.00 12.76 702 ALA A O 1
ATOM 5320 N N . ASP A 1 722 ? 38.473 56.124 25.557 1.00 13.15 703 ASP A N 1
ATOM 5321 C CA . ASP A 1 722 ? 38.477 56.495 24.116 1.00 14.48 703 ASP A CA 1
ATOM 5322 C C . ASP A 1 722 ? 38.907 55.383 23.195 1.00 15.14 703 ASP A C 1
ATOM 5323 O O . ASP A 1 722 ? 39.111 55.653 21.997 1.00 18.18 703 ASP A O 1
ATOM 5328 N N . ASP A 1 723 ? 39.022 54.157 23.737 1.00 13.45 704 ASP A N 1
ATOM 5329 C CA . ASP A 1 723 ? 39.127 52.949 22.950 1.00 14.55 704 ASP A CA 1
ATOM 5330 C C . ASP A 1 723 ? 37.792 52.332 22.498 1.00 13.63 704 ASP A C 1
ATOM 5331 O O . ASP A 1 723 ? 37.783 51.208 22.001 1.00 16.31 704 ASP A O 1
ATOM 5336 N N . PHE A 1 724 ? 36.695 53.067 22.674 1.00 14.12 705 PHE A N 1
ATOM 5337 C CA . PHE A 1 724 ? 35.346 52.688 22.314 1.00 15.39 705 PHE A CA 1
ATOM 5338 C C . PHE A 1 724 ? 34.881 51.474 23.149 1.00 15.03 705 PHE A C 1
ATOM 5339 O O . PHE A 1 724 ? 34.032 50.693 22.687 1.00 17.83 705 PHE A O 1
ATOM 5347 N N . CYS A 1 725 ? 35.474 51.252 24.326 1.00 14.78 706 CYS A N 1
ATOM 5348 C CA . CYS A 1 725 ? 35.096 50.146 25.168 1.00 14.18 706 CYS A CA 1
ATOM 5349 C C . CYS A 1 725 ? 34.559 50.590 26.513 1.00 13.11 706 CYS A C 1
ATOM 5350 O O . CYS A 1 725 ? 35.010 51.568 27.089 1.00 13.76 706 CYS A O 1
ATOM 5353 N N . VAL A 1 726 ? 33.647 49.787 27.040 1.00 13.24 707 VAL A N 1
ATOM 5354 C CA . VAL A 1 726 ? 33.321 49.820 28.467 1.00 12.37 707 VAL A CA 1
ATOM 5355 C C . VAL A 1 726 ? 33.679 48.446 29.033 1.00 12.96 707 VAL A C 1
ATOM 5356 O O . VAL A 1 726 ? 33.215 47.407 28.525 1.00 13.85 707 VAL A O 1
ATOM 5360 N N . HIS A 1 727 ? 34.458 48.448 30.093 1.00 12.15 708 HIS A N 1
ATOM 5361 C CA . HIS A 1 727 ? 34.838 47.247 30.784 1.00 14.13 708 HIS A CA 1
ATOM 5362 C C . HIS A 1 727 ? 34.219 47.202 32.159 1.00 14.31 708 HIS A C 1
ATOM 5363 O O . HIS A 1 727 ? 34.266 48.178 32.905 1.00 12.96 708 HIS A O 1
ATOM 5370 N N . LYS A 1 728 ? 33.722 46.030 32.492 1.00 13.66 709 LYS A N 1
ATOM 5371 C CA . LYS A 1 728 ? 33.321 45.703 33.848 1.00 16.22 709 LYS A CA 1
ATOM 5372 C C . LYS A 1 728 ? 34.384 44.778 34.352 1.00 14.84 709 LYS A C 1
ATOM 5373 O O . LYS A 1 728 ? 34.649 43.739 33.725 1.00 15.92 709 LYS A O 1
ATOM 5379 N N . TRP A 1 729 ? 35.026 45.163 35.455 1.00 13.64 710 TRP A N 1
ATOM 5380 C CA . TRP A 1 729 ? 36.164 44.458 35.980 1.00 14.09 710 TRP A CA 1
ATOM 5381 C C . TRP A 1 729 ? 36.081 44.317 37.472 1.00 15.30 710 TRP A C 1
ATOM 5382 O O . TRP A 1 729 ? 35.306 45.039 38.128 1.00 16.04 710 TRP A O 1
ATOM 5393 N N . LEU A 1 730 ? 36.867 43.364 37.990 1.00 15.91 711 LEU A N 1
ATOM 5394 C CA A LEU A 1 730 ? 36.825 43.003 39.408 0.60 17.02 711 LEU A CA 1
ATOM 5395 C CA B LEU A 1 730 ? 36.816 43.006 39.397 0.40 16.83 711 LEU A CA 1
ATOM 5396 C C . LEU A 1 730 ? 38.087 43.422 40.086 1.00 15.61 711 LEU A C 1
ATOM 5397 O O . LEU A 1 730 ? 39.207 43.075 39.629 1.00 17.27 711 LEU A O 1
ATOM 5406 N N . THR A 1 731 ? 37.957 44.122 41.193 1.00 15.27 712 THR A N 1
ATOM 5407 C CA . THR A 1 731 ? 39.127 44.571 41.932 1.00 15.82 712 THR A CA 1
ATOM 5408 C C . THR A 1 731 ? 39.993 43.389 42.426 1.00 18.47 712 THR A C 1
ATOM 5409 O O . THR A 1 731 ? 41.232 43.467 42.399 1.00 20.86 712 THR A O 1
ATOM 5413 N N . SER A 1 732 ? 39.329 42.279 42.703 1.00 21.67 713 SER A N 1
ATOM 5414 C CA . SER A 1 732 ? 40.002 41.036 43.162 1.00 25.72 713 SER A CA 1
ATOM 5415 C C . SER A 1 732 ? 40.798 40.328 42.077 1.00 26.81 713 SER A C 1
ATOM 5416 O O . SER A 1 732 ? 41.557 39.416 42.389 1.00 27.83 713 SER A O 1
ATOM 5419 N N . MET A 1 733 ? 40.653 40.719 40.809 1.00 22.31 714 MET A N 1
ATOM 5420 C CA . MET A 1 733 ? 41.388 40.072 39.747 1.00 23.08 714 MET A CA 1
ATOM 5421 C C . MET A 1 733 ? 42.585 40.882 39.290 1.00 19.43 714 MET A C 1
ATOM 5422 O O . MET A 1 733 ? 43.233 40.504 38.337 1.00 21.32 714 MET A O 1
ATOM 5427 N N . GLN A 1 734 ? 42.839 42.042 39.902 1.00 18.66 715 GLN A N 1
ATOM 5428 C CA . GLN A 1 734 ? 43.863 42.934 39.431 1.00 19.20 715 GLN A CA 1
ATOM 5429 C C . GLN A 1 734 ? 45.133 42.669 40.222 1.00 20.85 715 GLN A C 1
ATOM 5430 O O . GLN A 1 734 ? 45.186 42.938 41.437 1.00 25.64 715 GLN A O 1
ATOM 5436 N N . ASP A 1 735 ? 46.168 42.198 39.539 1.00 19.89 716 ASP A N 1
ATOM 5437 C CA . ASP A 1 735 ? 47.450 41.878 40.186 1.00 22.66 716 ASP A CA 1
ATOM 5438 C C . ASP A 1 735 ? 48.385 43.058 40.430 1.00 25.02 716 ASP A C 1
ATOM 5439 O O . ASP A 1 735 ? 49.185 42.989 41.351 1.00 23.70 716 ASP A O 1
ATOM 5444 N N . HIS A 1 736 ? 48.257 44.141 39.663 1.00 18.86 717 HIS A N 1
ATOM 5445 C CA . HIS A 1 736 ? 49.060 45.313 39.831 1.00 18.27 717 HIS A CA 1
ATOM 5446 C C . HIS A 1 736 ? 48.453 46.216 40.837 1.00 18.41 717 HIS A C 1
ATOM 5447 O O . HIS A 1 736 ? 47.229 46.460 40.817 1.00 18.61 717 HIS A O 1
ATOM 5454 N N . SER A 1 737 ? 49.254 46.705 41.777 1.00 17.66 718 SER A N 1
ATOM 5455 C CA . SER A 1 737 ? 48.681 47.532 42.851 1.00 16.96 718 SER A CA 1
ATOM 5456 C C . SER A 1 737 ? 48.663 49.037 42.526 1.00 15.69 718 SER A C 1
ATOM 5457 O O . SER A 1 737 ? 47.910 49.775 43.159 1.00 17.25 718 SER A O 1
ATOM 5460 N N . ARG A 1 738 ? 49.513 49.480 41.616 1.00 16.48 719 ARG A N 1
ATOM 5461 C CA . ARG A 1 738 ? 49.589 50.876 41.250 1.00 17.12 719 ARG A CA 1
ATOM 5462 C C . ARG A 1 738 ? 49.772 51.108 39.723 1.00 16.59 719 ARG A C 1
ATOM 5463 O O . ARG A 1 738 ? 49.957 50.180 38.963 1.00 15.84 719 ARG A O 1
ATOM 5477 N N . PRO A 1 739 ? 49.610 52.363 39.294 1.00 17.14 720 PRO A N 1
ATOM 5478 C CA . PRO A 1 739 ? 49.794 52.615 37.900 1.00 19.53 720 PRO A CA 1
ATOM 5479 C C . PRO A 1 739 ? 51.261 52.401 37.454 1.00 20.57 720 PRO A C 1
ATOM 5480 O O . PRO A 1 739 ? 52.184 52.529 38.296 1.00 20.43 720 PRO A O 1
ATOM 5484 N N . PRO A 1 740 ? 51.466 52.080 36.177 1.00 21.84 721 PRO A N 1
ATOM 5485 C CA . PRO A 1 740 ? 52.826 52.013 35.595 1.00 24.14 721 PRO A CA 1
ATOM 5486 C C . PRO A 1 740 ? 53.587 53.312 35.883 1.00 27.94 721 PRO A C 1
ATOM 5487 O O . PRO A 1 740 ? 52.994 54.410 35.848 1.00 22.75 721 PRO A O 1
ATOM 5491 N N . GLN A 1 741 ? 54.875 53.187 36.208 1.00 28.37 722 GLN A N 1
ATOM 5492 C CA . GLN A 1 741 ? 55.695 54.352 36.546 1.00 35.00 722 GLN A CA 1
ATOM 5493 C C . GLN A 1 741 ? 56.717 54.572 35.458 1.00 42.02 722 GLN A C 1
ATOM 5494 O O . GLN A 1 741 ? 56.544 55.464 34.648 1.00 57.37 722 GLN A O 1
#

Foldseek 3Di:
DDKAKFAAFADPLALAQKAWEALTKIWGFHWQKIWIKDAFCVCPDDPLFHSIGGDDIQDDGPGGWREKEAAHDPPRSQWIWIDGQSQKIFIARNVVSDTPDIDNPDPAGWRYKYDALPQRQWIWTAAQQQKIKTDNPVPGDIDIAHDDRFGWHDKDHDNPDRQWMWTWGQQGWIFIFGVVVRGDTPATADDGGGGWSEKAWQLDDDDPDDDTWIWIDGLSQWIFIADDVVNYTDDIAGADDDDAFDDDDDPPDDAGERWYKDQDPVDRQWIWIAHAQRWIWIFRNVDDDDGDIDTQPPPHGRFGHRGYWRDWYWYQHPVGFTWIWIHGPSQKIWIARPVRSYTSDIRGFAHFFFQEWEAALALAQFIWTFGQQQWIKTASCVDPRYNGPIDIHRAPGRGGWNEKYADRHDAQWMWTWHQCQKIWIGRNVDNDHIHTALDGDNGGWNYKDWAADEPPVNVDDDDRIWIWIAGQQQWIWTADPVCRPDDIDGLVVLQCVQAVDDDDDFRFQDWDAQPVRFWIWTWGQQGKIWIAGPDRGHTAEIEREDRGGWQEKDADDCPAPDNQSRQWMWTWGQAQKIFIARCVVRVVVVDPDHDYHYDGPFIADFAGGGWQYKYDQPVHRQWMWTFFQLQWIWIASGNVSFTAFIDRPGPFGWNDKDARPPDSQWIWTIGRSSMIMIDGSVVGPHRGRDD

InterPro domains:
  IPR001680 WD40 repeat [PF00400] (238-255)
  IPR001680 WD40 repeat [PS50082] (60-104)
  IPR001680 WD40 repeat [PS50082] (241-264)
  IPR001680 WD40 repeat [PS50082] (635-668)
  IPR001680 WD40 repeat [SM00320] (53-95)
  IPR001680 WD40 repeat [SM00320] (98-138)
  IPR001680 WD40 repeat [SM00320] (140-180)
  IPR001680 WD40 repeat [SM00320] (184-255)
  IPR001680 WD40 repeat [SM00320] (316-365)
  IPR001680 WD40 repeat [SM00320] (368-408)
  IPR001680 WD40 repeat [SM00320] (415-455)
  IPR001680 WD40 repeat [SM00320] (460-511)
  IPR001680 WD40 repeat [SM00320] (529-564)
  IPR001680 WD40 repeat [SM00320] (567-613)
  IPR001680 WD40 repeat [SM00320] (628-668)
  IPR001680 WD40 repeat [SM00320] (671-711)
  IPR011047 Quinoprotein alcohol dehydrogenase-like superfamily [SSF50998] (298-712)
  IPR015943 WD40/YVTN repeat-like-containing domain superfamily [G3DSA:2.130.10.10] (3-371)
  IPR015943 WD40/YVTN repeat-like-containing domain superfamily [G3DSA:2.130.10.10] (372-722)
  IPR019775 WD40 repeat, conserved site [PS00678] (82-96)

B-factor: mean 22.26, std 9.57, range [10.11, 82.85]

Secondary structure (P-SEA, 3-state):
cbbbbbcccccccccccccccccbbbbbbcccbbbbbbcccccccccccccccccccccccccccccccccccccccccccccccccbbbbbcccccccccccccccccccccccccccccbbbbbcccccccccccccccbbbbbcccccccccccccccccbbbbbcccbbbbbbbcccccccccccccccccccccccccccccccccbbbbbbccccbbbbbccccccccbbbbbcccccccccccccbbbbbbbbbbbbcccccbbbbccccbbbbbbcccccccccccccccccccccccccccbbbbbbcccccbbbbbbccccbbbbbccccccccbbbbbbcccccbbbbbcccccbbbbbbcccbbbbbcccccccccbbbbbcccccccccccccccccccbbbbbccccccccccccccccbbbbcccccccccccccccccccccccccccbbbbbbcccbbbbbbcccccccccccaaaaaaaaacccccccccccccccccccbbbbbccccbbbbbbcccccccbbbccccccccbbbbbbcccccccccccccccccccbbbbbbaaaaaaacccbbbbbcccccccccccbbbcbbbbbccccbbbbbbccccbbbbccccccccccccccccccccccccccccccbbbbbccccccccccccccccccccc

GO terms:
  GO:0005829 cytosol (C, IDA)
  GO:0000340 RNA 7-methylguanosine cap binding (F, IDA)
  GO:0003730 mRNA 3'-UTR binding (F, IDA)
  GO:0030619 U1 snRNA binding (F, IDA)
  GO:0030621 U4 snRNA binding (F, IDA)
  GO:0030622 U4atac snRNA binding (F, IDA)
  GO:0043022 ribosome binding (F, IDA)
  GO:0032797 SMN complex (C, IDA)
  GO:0034718 SMN-Gemin2 complex (C, IDA)
  GO:0034719 SMN-Sm protein complex (C, IDA)
  GO:0000387 spliceosomal snRNP assembly (P, IDA)
  GO:0005737 cytoplasm (C, EXP)
  GO:0006417 regulation of translation (P, IMP)
  GO:0005515 protein binding (F, IPI)
  GO:0005654 nucleoplasm (C, TAS)
  GO:0005829 cytosol (C, TAS)
  GO:0016604 nuclear body (C, IDA)
  GO:0003723 RNA binding (F, IPI)
  GO:0000387 spliceosomal snRNP assembly (P, EXP)
  GO:0005654 nucleoplasm (C, IDA)

Solvent-accessible surface area: 26284 Å² total; per-residue (Å²): 69,87,53,18,18,1,0,2,9,2,18,72,108,4,16,40,2,4,18,2,5,61,13,0,6,0,0,1,0,0,90,44,11,1,8,0,0,75,0,3,68,50,5,54,44,69,132,60,13,21,58,8,51,23,73,19,39,2,69,40,12,102,89,88,0,1,0,0,1,0,0,80,17,102,75,54,70,31,17,0,0,0,0,0,60,42,24,20,0,15,0,3,30,11,133,88,68,76,48,77,48,76,16,74,67,12,160,69,62,2,22,0,0,26,5,2,45,100,27,108,9,2,1,0,1,0,0,74,111,0,32,0,21,0,15,38,20,110,144,146,77,47,65,130,6,106,28,21,113,86,42,1,40,5,0,14,7,3,44,52,84,97,34,29,1,0,0,0,0,105,66,2,36,1,0,0,0,10,11,75,112,132,3,92,45,65,36,73,2,171,30,12,128,47,28,0,0,12,9,14,14,0,34,74,87,19,48,146,36,51,70,6,35,0,0,0,0,0,73,34,52,10,0,43,4,4,7,14,62,77,21,49,47,81,40,80,1,76,3,19,168,47,94,160,44,47,70,66,46,24,117,118,62,92,63,52,14,7,0,4,12,20,19,8,84,109,60,32,43,24,0,0,0,0,1,50,5,0,7,3,0,23,1,31,12,84,82,10,117,77,98,52,77,65,34,1,6,61,122,54,112,56,63,18,1,46,29,2,0,1,5,18,3,64,4,73,6,116,87,109,51,43,16,0,0,0,2,0,12,18,41,30,0,11,0,2,34,10,79,75,24,102,21,58,15,36,0,10,2,0,18,5,71,0,50,13,22,15,41,8,85,53,50,89,0,16,0,0,0,0,0,17,32,12,32,0,3,17,2,64,19,78,28,154,106,50,46,10,43,29,69,64,31,74,47,30,0,96,22,90,0,18,4,14,32,23,18,61,100,83,88,3,15,0,0,0,0,0,53,82,0,23,0,0,14,6,67,24,128,33,139,94,86,14,101,51,1,69,45,109,8,119,123,37,0,92,25,9,12,19,3,30,27,0,20,74,17,54,137,60,100,73,10,90,36,0,0,0,0,0,0,15,47,2,49,0,12,0,3,20,13,182,140,8,91,34,126,15,38,57,2,24,87,22,3,82,103,50,38,85,43,186,162,149,26,35,57,1,3,11,3,14,27,10,68,52,21,115,4,0,0,0,0,0,93,98,0,15,0,19,0,1,29,68,94,62,0,55,25,0,0,24,1,94,19,9,151,105,38,0,30,9,10,24,20,1,26,95,122,25,91,65,111,47,18,12,38,4,0,0,0,0,0,52,43,24,39,0,29,0,2,49,0,44,114,8,24,115,71,63,22,136,83,68,61,74,36,76,93,48,84,65,44,1,73,18,10,77,33,48,0,24,18,8,18,18,0,41,57,43,58,0,72,0,0,0,0,0,69,34,14,5,0,0,2,2,22,0,47,187,81,60,46,68,7,1,18,88,36,9,116,11,115,0,28,7,9,13,13,7,31,117,46,61,33,2,0,6,0,0,0,18,10,35,4,0,22,38,3,16,20,88,109,40,143,95,59,140,2,62,138

Organism: Homo sapiens (NCBI:txid9606)

Sequence (691 aa):
QEPRTLPPSPNWYCARCSDAVPGGLFGFAARTSVFLVRRVGPGAGESSPGTPPFRVIGELVGHTEERVSGFTFSHHPGQYNLCATSSDDGTVKIWDVETKTTVVTEHALHQHTISTLHWSPRVKDLIVSGDEEKGVVFCYWFNRRNDDSQQHLFIEPRTIFCLLTCSPHHHEDLVAIGYKDGIVVIIDISKKGEVIHRLRGHDDDEIHSIAWCPLPGEDCLGCCYLLATGSKDQTIRIWSCSRGRGVMILKLPFLKRRGGGIDPTVKERLWLTLHWPSSNQPTQLVSSCFGGELLQWDLTQSWRRKYTLFSASSEGQNHSRIVFNLCPLQQTEDDKQQLLLSTSMDRDVKCWDIATLECSWTLPSLGGFAYSSLAFSSVDIGSLAIGVGDGMIRVWNTLSIKNNYDVKNFWQGVKKSSKVTALCWHPTKEGCLAFGTDDDGKVGLYDTYSNNKPPQISSSTYHKKKTVYTLAWGPPVPPMSLGGRPSLALYSCGGEGIVLQHNPWKLSGEAFDINKLIRRDDTNSIKYKLPVHTEISWKADGKIMALGNEDGSIEIFQIPNLKLICTIQQQHHKLVNTISWHHEHGSQPELSYLMASGSNNAVIYVHNLKTVIESSPESPVTITEEPYRTLSSGHTAKITSVAWSPHHDGRLVSASYDGTAQVWDALREEPLCNFRGHQQGGRRLLCVAWWSPLDPDCCIYSGADDFCVHKWLLTSMQDHSRPPQ

Radius of gyration: 28.62 Å; Cα contacts (8 Å, |Δi|>4): 2171; chains: 1; bounding box: 54×75×80 Å

Nearest PDB structures (foldseek):
  5tee-assembly1_A  TM=1.001E+00  e=0.000E+00  Homo sapiens
  5tha-assembly1_A  TM=9.993E-01  e=0.000E+00  Homo sapiens
  5h1l-assembly1_A  TM=9.980E-01  e=0.000E+00  Homo sapiens
  5tef-assembly1_A  TM=9.992E-01  e=0.000E+00  Homo sapiens
  5gxi-assembly1_A  TM=9.993E-01  e=0.000E+00  Homo sapiens

CATH classification: 2.130.10.10 (+1 more: 2.130.10.10)